Protein 4M85 (pdb70)

B-factor: mean 28.74, std 9.25, range [13.89, 98.09]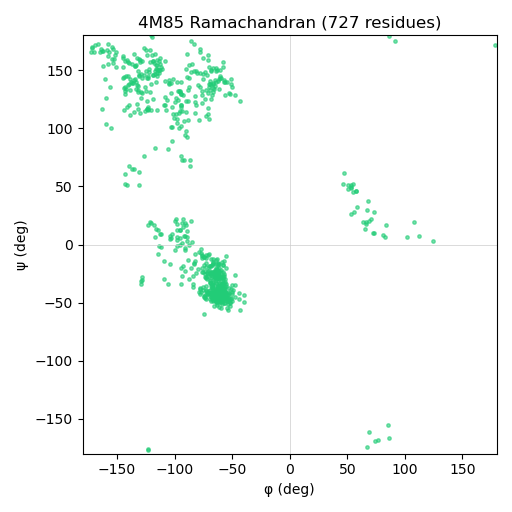

Solvent-accessible surface area: 34530 Å² total; per-residue (Å²): 85,129,54,81,56,33,95,5,116,26,117,12,61,92,43,0,0,105,0,2,17,74,46,3,53,108,27,97,8,116,12,6,96,123,11,68,123,119,30,0,42,50,0,0,32,47,0,0,14,11,0,24,0,0,0,0,22,88,24,1,24,0,28,25,19,110,112,132,8,0,0,0,1,0,6,1,23,0,110,46,0,86,110,25,6,125,3,8,94,12,5,29,20,54,133,85,2,83,126,85,37,31,5,3,81,57,82,11,6,94,90,98,5,74,3,3,30,12,39,9,17,36,74,80,39,146,86,126,37,5,28,48,93,0,0,70,40,12,25,132,76,55,109,169,53,63,12,0,6,25,4,55,76,131,66,109,75,17,43,130,45,26,91,186,47,37,2,103,64,50,38,106,46,94,5,55,175,75,73,28,40,8,0,30,64,102,39,3,0,5,29,7,54,48,105,9,55,38,50,0,0,87,0,2,21,77,38,4,75,110,19,85,6,97,5,9,117,118,24,84,110,83,46,0,7,47,0,0,30,56,0,0,42,84,14,55,0,0,3,20,51,108,29,2,15,0,16,2,8,120,88,138,11,0,0,0,2,0,10,1,21,0,121,47,0,83,142,27,7,132,11,6,112,128,9,108,13,48,118,89,0,103,118,79,36,30,8,0,78,60,75,5,6,94,94,88,5,75,4,3,34,8,37,7,13,37,87,76,32,132,73,125,30,2,13,44,67,0,0,14,1,20,20,74,13,23,105,108,57,65,10,0,4,27,4,37,68,135,70,128,79,17,32,132,35,26,90,142,39,39,2,104,72,52,43,132,41,85,3,55,172,42,68,20,56,9,0,24,70,96,106,55,38,106,6,110,51,105,10,65,93,26,0,0,91,0,3,19,61,44,3,72,122,43,108,7,95,7,11,106,115,12,79,102,108,43,0,15,56,0,0,37,54,0,0,44,82,13,57,0,0,0,15,57,112,23,2,28,0,30,21,34,152,140,84,5,0,0,0,1,0,5,2,27,1,126,52,0,90,147,30,6,129,10,8,105,128,8,111,14,62,118,86,0,104,118,80,38,27,8,2,73,61,76,11,6,99,88,93,9,70,2,3,30,11,40,8,14,31,78,65,54,114,30,122,8,11,45,7,86,0,1,1,21,12,1,42,68,59,31,84,47,82,7,0,6,26,5,43,66,111,68,118,76,18,28,110,23,34,82,33,0,14,1,107,72,48,49,117,47,100,5,60,192,72,62,24,34,7,0,28,35,100,102,55,30,111,6,109,59,109,9,68,97,38,0,0,93,2,1,13,97,43,3,50,106,19,78,7,83,6,0,69,112,24,86,115,110,39,0,23,50,0,0,31,55,0,0,37,80,12,51,0,0,1,21,58,109,26,1,30,0,22,29,21,153,134,133,10,0,0,0,1,0,17,15,28,0,119,42,0,82,133,22,7,133,13,8,100,128,5,103,14,59,119,98,1,98,113,72,36,28,7,0,76,64,73,6,8,103,86,93,2,93,3,2,29,8,27,13,16,30,28,52,35,163,64,121,35,4,24,47,97,0,0,55,20,17,25,125,82,49,112,177,39,74,12,0,3,28,4,24,33,112,66,52,79,19,3,91,53,24,35,158,30,48,4,76,17,56,43,57,43,111,2,58,182,26,41,15,4,6,0,26,72

Secondary structure (DSSP, 8-state):
---EEEE--GGGHHHHHHHHHHHHHHTT-HHHHHS-HHHHHHHHHHHHHSS--TT-GGGEEEEEETTEEEEEEEEEEGGGHHHHHHGGGGS---HHHHTT--S--S--S-TT-EEEEEEEE-GGGTTSSHHHHHHHHHHHT-TTS-EEEEEETT-HHHHHHHHHTT-EEEEEEEETTEEEEEEE-/-EEEEE--GGGHHHHHHHHHHHHHHHT-HHHHHS-HHHHHHHHHHHHHSS--TT-GGGEEEEEETTEEEEEEEEEEGGGHHHHHHGGGGS---HHHHTT--S--S--S-TTSEEEEEEEE-GGGTTS-HHHHHHHHHHHHBSSS-EEEEEETT-HHHHHHHHHTT-EEEEEEEETTEEEEEEE-/-EEEE--GGGHHHHHHHHHHHHHHHT-HHHHHS-HHHHHHHHHHHHHTS--TT-GGGEEEEE-SSSEEEEEEEEEGGGHHHHHHGGGGS---HHHHTT--S--S--S-TTSEEEEEEEE-GGGTTBTHHHHHHHHHHHH-SSS-EEEEEETT-HHHHHHHHHHT-EEEEEEEETTEEEEEEE-/-EEEE--GGGHHHHHHHHHHHHHHHT-HHHHHS-HHHHHHHHHHHHHTS--TT-GGGEEEEEETTEEEEEEEEEEGGGHHHHHHGGGGS---HHHHTT--S--S--S-TTSEEEEEEEE-GGGTTS-HHHHHHHHHHHH-TTS-EEEEEETT-HHHHHHHHHTT-EEEEEEEETTEEEEEEE-

Structure (mmCIF, N/CA/C/O backbone):
data_4M85
#
_entry.id   4M85
#
_cell.length_a   45.460
_cell.length_b   68.970
_cell.length_c   73.460
_cell.angle_alpha   67.23
_cell.angle_beta   91.69
_cell.angle_gamma   75.27
#
_symmetry.space_group_name_H-M   'P 1'
#
loop_
_entity.id
_entity.type
_entity.pdbx_description
1 polymer N-acetyltransferase
2 water water
#
loop_
_atom_site.group_PDB
_atom_site.id
_atom_site.type_symbol
_atom_site.label_atom_id
_atom_site.label_alt_id
_atom_site.label_comp_id
_atom_site.label_asym_id
_atom_site.label_entity_id
_atom_site.label_seq_id
_atom_site.pdbx_PDB_ins_code
_atom_site.Cartn_x
_atom_site.Cartn_y
_atom_site.Cartn_z
_atom_site.occupancy
_atom_site.B_iso_or_equiv
_atom_site.auth_seq_id
_atom_site.auth_comp_id
_atom_site.auth_asym_id
_atom_site.auth_atom_id
_atom_site.pdbx_PDB_model_num
ATOM 1 N N . SER A 1 1 ? 18.239 53.659 88.733 1.00 38.65 -2 SER A N 1
ATOM 2 C CA . SER A 1 1 ? 18.760 53.151 87.441 1.00 37.75 -2 SER A CA 1
ATOM 3 C C . SER A 1 1 ? 18.006 51.869 87.052 1.00 35.26 -2 SER A C 1
ATOM 4 O O . SER A 1 1 ? 17.403 51.217 87.898 1.00 38.10 -2 SER A O 1
ATOM 7 N N . ASN A 1 2 ? 18.003 51.547 85.766 1.00 31.46 -1 ASN A N 1
ATOM 8 C CA . ASN A 1 2 ? 17.348 50.350 85.278 1.00 28.59 -1 ASN A CA 1
ATOM 9 C C . ASN A 1 2 ? 18.263 49.164 85.487 1.00 27.69 -1 ASN A C 1
ATOM 10 O O . ASN A 1 2 ? 19.489 49.296 85.446 1.00 25.40 -1 ASN A O 1
ATOM 15 N N . ALA A 1 3 ? 17.658 48.006 85.705 1.00 28.07 0 ALA A N 1
ATOM 16 C CA . ALA A 1 3 ? 18.380 46.742 85.668 1.00 27.55 0 ALA A CA 1
ATOM 17 C C . ALA A 1 3 ? 18.682 46.445 84.219 1.00 28.64 0 ALA A C 1
ATOM 18 O O . ALA A 1 3 ? 17.924 46.832 83.330 1.00 27.16 0 ALA A O 1
ATOM 20 N N . MET A 1 4 ? 19.791 45.772 83.960 1.00 29.37 1 MET A N 1
ATOM 21 C CA . MET A 1 4 ? 20.103 45.437 82.587 1.00 32.00 1 MET A CA 1
ATOM 22 C C . MET A 1 4 ? 21.092 44.301 82.400 1.00 28.83 1 MET A C 1
ATOM 23 O O . MET A 1 4 ? 22.082 44.179 83.155 1.00 28.97 1 MET A O 1
ATOM 28 N N . ILE A 1 5 ? 20.827 43.505 81.363 1.00 24.06 2 ILE A N 1
ATOM 29 C CA . ILE A 1 5 ? 21.714 42.440 80.932 1.00 22.37 2 ILE A CA 1
ATOM 30 C C . ILE A 1 5 ? 22.510 42.973 79.745 1.00 21.40 2 ILE A C 1
ATOM 31 O O . ILE A 1 5 ? 21.938 43.458 78.766 1.00 21.29 2 ILE A O 1
ATOM 36 N N . ARG A 1 6 ? 23.832 42.944 79.870 1.00 19.96 3 ARG A N 1
ATOM 37 C CA . ARG A 1 6 ? 24.723 43.482 78.847 1.00 20.65 3 ARG A CA 1
ATOM 38 C C . ARG A 1 6 ? 26.075 42.796 78.876 1.00 21.26 3 ARG A C 1
ATOM 39 O O . ARG A 1 6 ? 26.416 42.087 79.842 1.00 18.55 3 ARG A O 1
ATOM 47 N N . GLN A 1 7 ? 26.865 43.043 77.832 1.00 23.47 4 GLN A N 1
ATOM 48 C CA . GLN A 1 7 ? 28.228 42.556 77.792 1.00 24.41 4 GLN A CA 1
ATOM 49 C C . GLN A 1 7 ? 29.010 43.184 78.921 1.00 23.38 4 GLN A C 1
ATOM 50 O O . GLN A 1 7 ? 28.847 44.363 79.229 1.00 23.80 4 GLN A O 1
ATOM 56 N N . ALA A 1 8 ? 29.879 42.382 79.533 1.00 22.38 5 ALA A N 1
ATOM 57 C CA . ALA A 1 8 ? 30.803 42.865 80.541 1.00 20.70 5 ALA A CA 1
ATOM 58 C C . ALA A 1 8 ? 31.708 43.921 79.914 1.00 20.89 5 ALA A C 1
ATOM 59 O O . ALA A 1 8 ? 31.942 43.909 78.707 1.00 19.82 5 ALA A O 1
ATOM 61 N N . ARG A 1 9 ? 32.163 44.867 80.722 1.00 21.14 6 ARG A N 1
ATOM 62 C CA . ARG A 1 9 ? 33.178 45.816 80.309 1.00 21.77 6 ARG A CA 1
ATOM 63 C C . ARG A 1 9 ? 34.372 45.651 81.238 1.00 21.45 6 ARG A C 1
ATOM 64 O O . ARG A 1 9 ? 34.232 45.080 82.318 1.00 19.55 6 ARG A O 1
ATOM 72 N N . PRO A 1 10 ? 35.545 46.168 80.839 1.00 21.70 7 PRO A N 1
ATOM 73 C CA . PRO A 1 10 ? 36.759 45.995 81.652 1.00 21.45 7 PRO A CA 1
ATOM 74 C C . PRO A 1 10 ? 36.573 46.363 83.118 1.00 22.53 7 PRO A C 1
ATOM 75 O O . PRO A 1 10 ? 37.077 45.671 84.005 1.00 19.94 7 PRO A O 1
ATOM 79 N N . GLU A 1 11 ? 35.844 47.451 83.354 1.00 24.40 8 GLU A N 1
ATOM 80 C CA . GLU A 1 11 ? 35.588 47.955 84.710 1.00 26.62 8 GLU A CA 1
ATOM 81 C C . GLU A 1 11 ? 34.693 47.054 85.563 1.00 24.79 8 GLU A C 1
ATOM 82 O O . GLU A 1 11 ? 34.594 47.245 86.789 1.00 23.94 8 GLU A O 1
ATOM 88 N N . ASP A 1 12 ? 34.042 46.074 84.941 1.00 22.58 9 ASP A N 1
ATOM 89 C CA . ASP A 1 12 ? 33.286 45.087 85.710 1.00 21.37 9 ASP A CA 1
ATOM 90 C C . ASP A 1 12 ? 34.191 44.057 86.383 1.00 19.23 9 ASP A C 1
ATOM 91 O O . ASP A 1 12 ? 33.742 43.303 87.232 1.00 18.30 9 ASP A O 1
ATOM 96 N N . ARG A 1 13 ? 35.461 44.034 86.022 1.00 17.50 10 ARG A N 1
ATOM 97 C CA . ARG A 1 13 ? 36.325 42.912 86.399 1.00 17.39 10 ARG A CA 1
ATOM 98 C C . ARG A 1 13 ? 36.513 42.679 87.898 1.00 16.85 10 ARG A C 1
ATOM 99 O O . ARG A 1 13 ? 36.789 41.572 88.340 1.00 15.54 10 ARG A O 1
ATOM 107 N N . PHE A 1 14 ? 36.374 43.726 88.692 1.00 17.89 11 PHE A N 1
ATOM 108 C CA . PHE A 1 14 ? 36.593 43.581 90.124 1.00 19.34 11 PHE A CA 1
ATOM 109 C C . PHE A 1 14 ? 35.451 42.778 90.787 1.00 19.31 11 PHE A C 1
ATOM 110 O O . PHE A 1 14 ? 35.708 41.888 91.625 1.00 18.87 11 PHE A O 1
ATOM 118 N N . ASP A 1 15 ? 34.218 43.047 90.373 1.00 20.14 12 ASP A N 1
ATOM 119 C CA . ASP A 1 15 ? 33.050 42.289 90.857 1.00 21.16 12 ASP A CA 1
ATOM 120 C C . ASP A 1 15 ? 33.018 40.878 90.278 1.00 19.75 12 ASP A C 1
ATOM 121 O O . ASP A 1 15 ? 32.751 39.902 90.984 1.00 20.44 12 ASP A O 1
ATOM 126 N N . ILE A 1 16 ? 33.319 40.766 88.988 1.00 18.45 13 ILE A N 1
ATOM 127 C CA . ILE A 1 16 ? 33.453 39.465 88.342 1.00 18.03 13 ILE A CA 1
ATOM 128 C C . ILE A 1 16 ? 34.490 38.595 89.110 1.00 18.52 13 ILE A C 1
ATOM 129 O O . ILE A 1 16 ? 34.229 37.425 89.406 1.00 18.57 13 ILE A O 1
ATOM 134 N N . ALA A 1 17 ? 35.628 39.176 89.478 1.00 17.65 14 ALA A N 1
ATOM 135 C CA . ALA A 1 17 ? 36.655 38.435 90.209 1.00 17.00 14 ALA A CA 1
ATOM 136 C C . ALA A 1 17 ? 36.133 37.863 91.534 1.00 16.98 14 ALA A C 1
ATOM 137 O O . ALA A 1 17 ? 36.425 36.742 91.898 1.00 16.53 14 ALA A O 1
ATOM 139 N N . LYS A 1 18 ? 35.316 38.619 92.247 1.00 19.31 15 LYS A N 1
ATOM 140 C CA . LYS A 1 18 ? 34.779 38.123 93.515 1.00 20.02 15 LYS A CA 1
ATOM 141 C C . LYS A 1 18 ? 33.876 36.927 93.266 1.00 19.43 15 LYS A C 1
ATOM 142 O O . LYS A 1 18 ? 33.964 35.916 93.973 1.00 19.21 15 LYS A O 1
ATOM 148 N N . LEU A 1 19 ? 33.051 37.023 92.225 1.00 18.64 16 LEU A N 1
ATOM 149 C CA . LEU A 1 19 ? 32.150 35.929 91.851 1.00 18.49 16 LEU A CA 1
ATOM 150 C C . LEU A 1 19 ? 32.921 34.656 91.490 1.00 19.23 16 LEU A C 1
ATOM 151 O O . LEU A 1 19 ? 32.601 33.578 91.994 1.00 17.89 16 LEU A O 1
ATOM 156 N N . VAL A 1 20 ? 33.929 34.791 90.615 1.00 18.91 17 VAL A N 1
ATOM 157 C CA . VAL A 1 20 ? 34.754 33.656 90.182 1.00 18.57 17 VAL A CA 1
ATOM 158 C C . VAL A 1 20 ? 35.512 33.113 91.391 1.00 18.54 17 VAL A C 1
ATOM 159 O O . VAL A 1 20 ? 35.570 31.926 91.600 1.00 17.08 17 VAL A O 1
ATOM 163 N N . TYR A 1 21 ? 36.082 33.997 92.191 1.00 21.23 18 TYR A N 1
ATOM 164 C CA . TYR A 1 21 ? 36.780 33.572 93.395 1.00 23.04 18 TYR A CA 1
ATOM 165 C C . TYR A 1 21 ? 35.892 32.666 94.263 1.00 25.07 18 TYR A C 1
ATOM 166 O O . TYR A 1 21 ? 36.338 31.623 94.762 1.00 25.27 18 TYR A O 1
ATOM 175 N N . MET A 1 22 ? 34.642 33.074 94.467 1.00 28.18 19 MET A N 1
ATOM 176 C CA . MET A 1 22 ? 33.711 32.284 95.298 1.00 30.14 19 MET A CA 1
ATOM 177 C C . MET A 1 22 ? 33.491 30.902 94.709 1.00 28.18 19 MET A C 1
ATOM 178 O O . MET A 1 22 ? 33.473 29.900 95.427 1.00 28.44 19 MET A O 1
ATOM 183 N N . VAL A 1 23 ? 33.339 30.834 93.395 1.00 27.25 20 VAL A N 1
ATOM 184 C CA . VAL A 1 23 ? 33.150 29.554 92.749 1.00 26.30 20 VAL A CA 1
ATOM 185 C C . VAL A 1 23 ? 34.395 28.681 92.940 1.00 26.71 20 VAL A C 1
ATOM 186 O O . VAL A 1 23 ? 34.278 27.495 93.269 1.00 26.57 20 VAL A O 1
ATOM 190 N N . TRP A 1 24 ? 35.575 29.251 92.721 1.00 24.44 21 TRP A N 1
ATOM 191 C CA . TRP A 1 24 ? 36.819 28.476 92.832 1.00 25.69 21 TRP A CA 1
ATOM 192 C C . TRP A 1 24 ? 37.066 28.015 94.270 1.00 28.46 21 TRP A C 1
ATOM 193 O O . TRP A 1 24 ? 37.681 26.976 94.490 1.00 27.15 21 TRP A O 1
ATOM 204 N N . ASP A 1 25 ? 36.591 28.800 95.238 1.00 33.30 22 ASP A N 1
ATOM 205 C CA . ASP A 1 25 ? 36.712 28.465 96.667 1.00 37.85 22 ASP A CA 1
ATOM 206 C C . ASP A 1 25 ? 35.801 27.286 97.025 1.00 40.36 22 ASP A C 1
ATOM 207 O O . ASP A 1 25 ? 36.230 26.373 97.747 1.00 40.22 22 ASP A O 1
ATOM 212 N N . ASP A 1 26 ? 34.564 27.302 96.516 1.00 40.81 23 ASP A N 1
ATOM 213 C CA . ASP A 1 26 ? 33.670 26.151 96.622 1.00 42.49 23 ASP A CA 1
ATOM 214 C C . ASP A 1 26 ? 34.361 24.911 96.083 1.00 46.69 23 ASP A C 1
ATOM 215 O O . ASP A 1 26 ? 34.503 23.919 96.796 1.00 49.30 23 ASP A O 1
ATOM 220 N N . MET A 1 27 ? 34.811 24.990 94.826 1.00 48.37 24 MET A N 1
ATOM 221 C CA . MET A 1 27 ? 35.591 23.922 94.180 1.00 45.80 24 MET A CA 1
ATOM 222 C C . MET A 1 27 ? 36.871 23.481 94.914 1.00 48.16 24 MET A C 1
ATOM 223 O O . MET A 1 27 ? 37.485 22.494 94.528 1.00 48.54 24 MET A O 1
ATOM 228 N N . GLU A 1 28 ? 37.294 24.204 95.941 1.00 48.86 25 GLU A N 1
ATOM 229 C CA . GLU A 1 28 ? 38.514 23.862 96.662 1.00 55.25 25 GLU A CA 1
ATOM 230 C C . GLU A 1 28 ? 39.712 23.708 95.722 1.00 54.52 25 GLU A C 1
ATOM 231 O O . GLU A 1 28 ? 40.441 22.710 95.791 1.00 56.46 25 GLU A O 1
ATOM 237 N N . LEU A 1 29 ? 39.919 24.681 94.837 1.00 49.29 26 LEU A N 1
ATOM 238 C CA . LEU A 1 29 ? 41.121 24.679 94.015 1.00 45.02 26 LEU A CA 1
ATOM 239 C C . LEU A 1 29 ? 42.323 24.907 94.905 1.00 46.47 26 LEU A C 1
ATOM 240 O O . LEU A 1 29 ? 42.328 25.831 95.703 1.00 47.35 26 LEU A O 1
ATOM 245 N N . GLU A 1 30 ? 43.342 24.067 94.742 1.00 47.87 27 GLU A N 1
ATOM 246 C CA . GLU A 1 30 ? 44.522 24.079 95.606 1.00 49.67 27 GLU A CA 1
ATOM 247 C C . GLU A 1 30 ? 45.080 25.494 95.725 1.00 44.90 27 GLU A C 1
ATOM 248 O O . GLU A 1 30 ? 45.318 25.958 96.827 1.00 44.09 27 GLU A O 1
ATOM 254 N N . LEU A 1 31 ? 45.249 26.179 94.594 1.00 42.76 28 LEU A N 1
ATOM 255 C CA . LEU A 1 31 ? 45.795 27.544 94.584 1.00 42.31 28 LEU A CA 1
ATOM 256 C C . LEU A 1 31 ? 44.961 28.531 95.414 1.00 40.99 28 LEU A C 1
ATOM 257 O O . LEU A 1 31 ? 45.497 29.463 95.983 1.00 40.77 28 LEU A O 1
ATOM 262 N N . VAL A 1 32 ? 43.649 28.325 95.461 1.00 40.15 29 VAL A N 1
ATOM 263 C CA . VAL A 1 32 ? 42.769 29.144 96.279 1.00 39.61 29 VAL A CA 1
ATOM 264 C C . VAL A 1 32 ? 42.970 28.742 97.740 1.00 42.49 29 VAL A C 1
ATOM 265 O O . VAL A 1 32 ? 43.099 29.592 98.596 1.00 38.86 29 VAL A O 1
ATOM 269 N N . LYS A 1 33 ? 43.029 27.444 98.012 1.00 45.74 30 LYS A N 1
ATOM 270 C CA . LYS A 1 33 ? 43.248 26.971 99.381 1.00 50.21 30 LYS A CA 1
ATOM 271 C C . LYS A 1 33 ? 44.546 27.457 100.005 1.00 48.86 30 LYS A C 1
ATOM 272 O O . LYS A 1 33 ? 44.558 27.764 101.189 1.00 53.99 30 LYS A O 1
ATOM 278 N N . HIS A 1 34 ? 45.614 27.565 99.216 1.00 47.96 31 HIS A N 1
ATOM 279 C CA . HIS A 1 34 ? 46.943 27.840 99.760 1.00 48.50 31 HIS A CA 1
ATOM 280 C C . HIS A 1 34 ? 47.526 29.197 99.428 1.00 45.79 31 HIS A C 1
ATOM 281 O O . HIS A 1 34 ? 48.611 29.511 99.897 1.00 47.63 31 HIS A O 1
ATOM 288 N N . LEU A 1 35 ? 46.826 30.012 98.643 1.00 42.46 32 LEU A N 1
ATOM 289 C CA . LEU A 1 35 ? 47.348 31.341 98.308 1.00 40.00 32 LEU A CA 1
ATOM 290 C C . LEU A 1 35 ? 46.478 32.452 98.868 1.00 34.53 32 LEU A C 1
ATOM 291 O O . LEU A 1 35 ? 45.284 32.250 99.098 1.00 32.65 32 LEU A O 1
ATOM 296 N N . PRO A 1 36 ? 47.078 33.630 99.106 1.00 31.77 33 PRO A N 1
ATOM 297 C CA . PRO A 1 36 ? 46.311 34.726 99.701 1.00 30.26 33 PRO A CA 1
ATOM 298 C C . PRO A 1 36 ? 45.236 35.195 98.732 1.00 31.84 33 PRO A C 1
ATOM 299 O O . PRO A 1 36 ? 45.508 35.302 97.538 1.00 31.98 33 PRO A O 1
ATOM 303 N N . LYS A 1 37 ? 44.044 35.453 99.255 1.00 32.54 34 LYS A N 1
ATOM 304 C CA . LYS A 1 37 ? 42.886 35.919 98.486 1.00 34.67 34 LYS A CA 1
ATOM 305 C C . LYS A 1 37 ? 43.194 37.167 97.703 1.00 33.42 34 LYS A C 1
ATOM 306 O O . LYS A 1 37 ? 42.668 37.364 96.613 1.00 30.64 34 LYS A O 1
ATOM 312 N N . ASP A 1 38 ? 44.020 38.023 98.290 1.00 33.99 35 ASP A N 1
ATOM 313 C CA . ASP A 1 38 ? 44.389 39.282 97.682 1.00 34.22 35 ASP A CA 1
ATOM 314 C C . ASP A 1 38 ? 45.048 39.027 96.351 1.00 34.65 35 ASP A C 1
ATOM 315 O O . ASP A 1 38 ? 44.764 39.708 95.360 1.00 31.26 35 ASP A O 1
ATOM 320 N N . MET A 1 39 ? 45.917 38.021 96.350 1.00 32.00 36 MET A N 1
ATOM 321 C CA . MET A 1 39 ? 46.758 37.736 95.217 1.00 32.82 36 MET A CA 1
ATOM 322 C C . MET A 1 39 ? 45.956 37.033 94.138 1.00 29.48 36 MET A C 1
ATOM 323 O O . MET A 1 39 ? 46.113 37.337 92.969 1.00 26.36 36 MET A O 1
ATOM 328 N N . VAL A 1 40 ? 45.093 36.108 94.553 1.00 27.31 37 VAL A N 1
ATOM 329 C CA . VAL A 1 40 ? 44.235 35.369 93.633 1.00 25.10 37 VAL A CA 1
ATOM 330 C C . VAL A 1 40 ? 43.222 36.308 92.960 1.00 24.00 37 VAL A C 1
ATOM 331 O O . VAL A 1 40 ? 42.983 36.206 91.776 1.00 22.35 37 VAL A O 1
ATOM 335 N N . LEU A 1 41 ? 42.652 37.238 93.712 1.00 24.18 38 LEU A N 1
ATOM 336 C CA . LEU A 1 41 ? 41.712 38.212 93.148 1.00 24.74 38 LEU A CA 1
ATOM 337 C C . LEU A 1 41 ? 42.375 39.101 92.106 1.00 24.10 38 LEU A C 1
ATOM 338 O O . LEU A 1 41 ? 41.866 39.256 90.990 1.00 23.98 38 LEU A O 1
ATOM 343 N N . ASP A 1 42 ? 43.498 39.712 92.478 1.00 22.46 39 ASP A N 1
ATOM 344 C CA . ASP A 1 42 ? 44.297 40.457 91.520 1.00 21.68 39 ASP A CA 1
ATOM 345 C C . ASP A 1 42 ? 44.532 39.645 90.235 1.00 18.66 39 ASP A C 1
ATOM 346 O O . ASP A 1 42 ? 44.412 40.161 89.129 1.00 17.80 39 ASP A O 1
ATOM 351 N N . ALA A 1 43 ? 44.878 38.379 90.389 1.00 17.87 40 ALA A N 1
ATOM 352 C CA . ALA A 1 43 ? 45.124 37.536 89.221 1.00 16.72 40 ALA A CA 1
ATOM 353 C C . ALA A 1 43 ? 43.879 37.347 88.338 1.00 16.54 40 ALA A C 1
ATOM 354 O O . ALA A 1 43 ? 43.983 37.420 87.103 1.00 15.49 40 ALA A O 1
ATOM 356 N N . ILE A 1 44 ? 42.728 37.060 88.960 1.00 15.61 41 ILE A N 1
ATOM 357 C CA . ILE A 1 44 ? 41.490 36.840 88.205 1.00 15.96 41 ILE A CA 1
ATOM 358 C C . ILE A 1 44 ? 41.084 38.131 87.520 1.00 15.99 41 ILE A C 1
ATOM 359 O O . ILE A 1 44 ? 40.671 38.111 86.376 1.00 15.74 41 ILE A O 1
ATOM 364 N N . GLU A 1 45 ? 41.216 39.256 88.217 1.00 17.56 42 GLU A N 1
ATOM 365 C CA . GLU A 1 45 ? 40.927 40.552 87.659 1.00 18.62 42 GLU A CA 1
ATOM 366 C C . GLU A 1 45 ? 41.737 40.771 86.377 1.00 17.84 42 GLU A C 1
ATOM 367 O O . GLU A 1 45 ? 41.214 41.235 85.370 1.00 15.89 42 GLU A O 1
ATOM 373 N N . LYS A 1 46 ? 43.020 40.443 86.429 1.00 16.44 43 LYS A N 1
ATOM 374 C CA . LYS A 1 46 ? 43.866 40.617 85.251 1.00 17.11 43 LYS A CA 1
ATOM 375 C C . LYS A 1 46 ? 43.451 39.655 84.149 1.00 17.05 43 LYS A C 1
ATOM 376 O O . LYS A 1 46 ? 43.534 40.007 82.969 1.00 17.87 43 LYS A O 1
ATOM 382 N N . SER A 1 47 ? 43.018 38.444 84.545 1.00 16.53 44 SER A N 1
ATOM 383 C CA . SER A 1 47 ? 42.554 37.415 83.610 1.00 16.72 44 SER A CA 1
ATOM 384 C C . SER A 1 47 ? 41.379 37.898 82.747 1.00 16.48 44 SER A C 1
ATOM 385 O O . SER A 1 47 ? 41.149 37.346 81.669 1.00 15.12 44 SER A O 1
ATOM 388 N N . CYS A 1 48 ? 40.652 38.901 83.244 1.00 16.83 45 CYS A N 1
ATOM 389 C CA . CYS A 1 48 ? 39.451 39.426 82.582 1.00 17.82 45 CYS A CA 1
ATOM 390 C C . CYS A 1 48 ? 39.769 40.413 81.472 1.00 16.76 45 CYS A C 1
ATOM 391 O O . CYS A 1 48 ? 38.942 40.566 80.591 1.00 17.38 45 CYS A O 1
ATOM 394 N N . VAL A 1 49 ? 40.934 41.081 81.516 1.00 15.75 46 VAL A N 1
ATOM 395 C CA . VAL A 1 49 ? 41.268 42.158 80.569 1.00 15.92 46 VAL A CA 1
ATOM 396 C C . VAL A 1 49 ? 42.616 42.013 79.856 1.00 17.25 46 VAL A C 1
ATOM 397 O O . VAL A 1 49 ? 42.720 42.403 78.716 1.00 16.90 46 VAL A O 1
ATOM 401 N N . ASP A 1 50 ? 43.623 41.390 80.480 1.00 17.76 47 ASP A N 1
ATOM 402 C CA . ASP A 1 50 ? 44.995 41.471 79.973 1.00 18.47 47 ASP A CA 1
ATOM 403 C C . ASP A 1 50 ? 45.361 40.401 78.944 1.00 18.95 47 ASP A C 1
ATOM 404 O O . ASP A 1 50 ? 46.382 40.514 78.253 1.00 18.86 47 ASP A O 1
ATOM 409 N N . ALA A 1 51 ? 44.522 39.377 78.832 1.00 17.70 48 ALA A N 1
ATOM 410 C CA . ALA A 1 51 ? 44.715 38.303 77.879 1.00 17.01 48 ALA A CA 1
ATOM 411 C C . ALA A 1 51 ? 43.374 37.592 77.778 1.00 17.59 48 ALA A C 1
ATOM 412 O O . ALA A 1 51 ? 42.520 37.778 78.637 1.00 17.75 48 ALA A O 1
ATOM 414 N N . THR A 1 52 ? 43.204 36.747 76.779 1.00 17.66 49 THR A N 1
ATOM 415 C CA . THR A 1 52 ? 41.932 36.064 76.581 1.00 18.19 49 THR A CA 1
ATOM 416 C C . THR A 1 52 ? 41.896 34.725 77.288 1.00 17.03 49 THR A C 1
ATOM 417 O O . THR A 1 52 ? 41.968 33.655 76.659 1.00 18.20 49 THR A O 1
ATOM 421 N N . TYR A 1 53 ? 41.788 34.827 78.613 1.00 16.25 50 TYR A N 1
ATOM 422 C CA . TYR A 1 53 ? 41.637 33.712 79.507 1.00 16.93 50 TYR A CA 1
ATOM 423 C C . TYR A 1 53 ? 40.159 33.280 79.424 1.00 16.33 50 TYR A C 1
ATOM 424 O O . TYR A 1 53 ? 39.345 33.960 78.797 1.00 14.93 50 TYR A O 1
ATOM 433 N N . ARG A 1 54 ? 39.842 32.121 79.978 1.00 17.65 51 ARG A N 1
ATOM 434 C CA . ARG A 1 54 ? 38.441 31.671 80.142 1.00 17.73 51 ARG A CA 1
ATOM 435 C C . ARG A 1 54 ? 37.502 32.811 80.560 1.00 18.89 51 ARG A C 1
ATOM 436 O O . ARG A 1 54 ? 36.418 33.031 79.959 1.00 18.06 51 ARG A O 1
ATOM 444 N N . THR A 1 55 ? 37.930 33.544 81.589 1.00 19.87 52 THR A N 1
ATOM 445 C CA . THR A 1 55 ? 37.139 34.648 82.147 1.00 21.12 52 THR A CA 1
ATOM 446 C C . THR A 1 55 ? 37.324 36.006 81.448 1.00 20.76 52 THR A C 1
ATOM 447 O O . THR A 1 55 ? 37.003 37.035 82.033 1.00 19.13 52 THR A O 1
ATOM 451 N N . PHE A 1 56 ? 37.811 36.032 80.204 1.00 19.91 53 PHE A N 1
ATOM 452 C CA . PHE A 1 56 ? 37.857 37.304 79.472 1.00 21.96 53 PHE A CA 1
ATOM 453 C C . PHE A 1 56 ? 36.500 37.983 79.519 1.00 19.62 53 PHE A C 1
ATOM 454 O O . PHE A 1 56 ? 35.482 37.313 79.437 1.00 18.42 53 PHE A O 1
ATOM 462 N N . TYR A 1 57 ? 36.493 39.307 79.631 1.00 19.98 54 TYR A N 1
ATOM 463 C CA . TYR A 1 57 ? 35.235 40.072 79.681 1.00 20.58 54 TYR A CA 1
ATOM 464 C C . TYR A 1 57 ? 34.417 39.897 78.414 1.00 21.83 54 TYR A C 1
ATOM 465 O O . TYR A 1 57 ? 33.192 40.071 78.437 1.00 20.58 54 TYR A O 1
ATOM 474 N N . GLN A 1 58 ? 35.084 39.523 77.314 1.00 22.05 55 GLN A N 1
ATOM 475 C CA . GLN A 1 58 ? 34.411 39.254 76.057 1.00 24.15 55 GLN A CA 1
ATOM 476 C C . GLN A 1 58 ? 33.648 37.938 76.110 1.00 22.69 55 GLN A C 1
ATOM 477 O O . GLN A 1 58 ? 32.942 37.637 75.182 1.00 19.89 55 GLN A O 1
ATOM 483 N N . HIS A 1 59 ? 33.822 37.140 77.165 1.00 19.97 56 HIS A N 1
ATOM 484 C CA . HIS A 1 59 ? 33.102 35.893 77.288 1.00 17.45 56 HIS A CA 1
ATOM 485 C C . HIS A 1 59 ? 31.971 36.023 78.297 1.00 17.52 56 HIS A C 1
ATOM 486 O O . HIS A 1 59 ? 31.357 35.017 78.643 1.00 16.00 56 HIS A O 1
ATOM 493 N N . ILE A 1 60 ? 31.715 37.244 78.787 1.00 17.76 57 ILE A N 1
ATOM 494 C CA . ILE A 1 60 ? 30.865 37.428 79.959 1.00 16.92 57 ILE A CA 1
ATOM 495 C C . ILE A 1 60 ? 29.712 38.386 79.689 1.00 16.80 57 ILE A C 1
ATOM 496 O O . ILE A 1 60 ? 29.917 39.471 79.135 1.00 15.82 57 ILE A O 1
ATOM 501 N N . LEU A 1 61 ? 28.499 37.954 80.083 1.00 17.48 58 LEU A N 1
ATOM 502 C CA . LEU A 1 61 ? 27.346 38.845 80.250 1.00 17.79 58 LEU A CA 1
ATOM 503 C C . LEU A 1 61 ? 27.105 39.080 81.741 1.00 18.14 58 LEU A C 1
ATOM 504 O O . LEU A 1 61 ? 27.213 38.162 82.552 1.00 18.87 58 LEU A O 1
ATOM 509 N N . VAL A 1 62 ? 26.782 40.317 82.098 1.00 17.73 59 VAL A N 1
ATOM 510 C CA . VAL A 1 62 ? 26.509 40.658 83.477 1.00 17.89 59 VAL A CA 1
ATOM 511 C C . VAL A 1 62 ? 25.066 41.111 83.598 1.00 18.31 59 VAL A C 1
ATOM 512 O O . VAL A 1 62 ? 24.488 41.640 82.625 1.00 18.36 59 VAL A O 1
ATOM 516 N N . TYR A 1 63 ? 24.517 40.879 84.792 1.00 18.21 60 TYR A N 1
ATOM 517 C CA . TYR A 1 63 ? 23.253 41.476 85.232 1.00 19.99 60 TYR A CA 1
ATOM 518 C C . TYR A 1 63 ? 23.567 42.654 86.165 1.00 20.02 60 TYR A C 1
ATOM 519 O O . TYR A 1 63 ? 24.037 42.476 87.286 1.00 18.68 60 TYR A O 1
ATOM 528 N N . GLU A 1 64 ? 23.319 43.851 85.664 1.00 21.43 61 GLU A N 1
ATOM 529 C CA . GLU A 1 64 ? 23.577 45.077 86.384 1.00 23.47 61 GLU A CA 1
ATOM 530 C C . GLU A 1 64 ? 22.293 45.537 87.101 1.00 25.13 61 GLU A C 1
ATOM 531 O O . GLU A 1 64 ? 21.280 45.757 86.453 1.00 25.8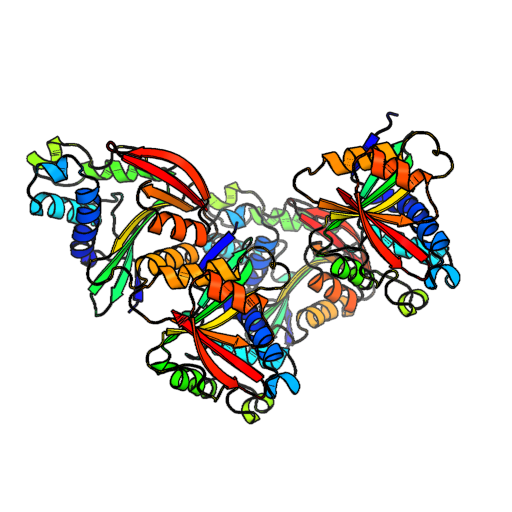3 61 GLU A O 1
ATOM 537 N N . VAL A 1 65 ? 22.361 45.645 88.426 1.00 25.53 62 VAL A N 1
ATOM 538 C CA . VAL A 1 65 ? 21.296 46.166 89.280 1.00 29.81 62 VAL A CA 1
ATOM 539 C C . VAL A 1 65 ? 21.789 47.416 90.035 1.00 30.57 62 VAL A C 1
ATOM 540 O O . VAL A 1 65 ? 22.810 4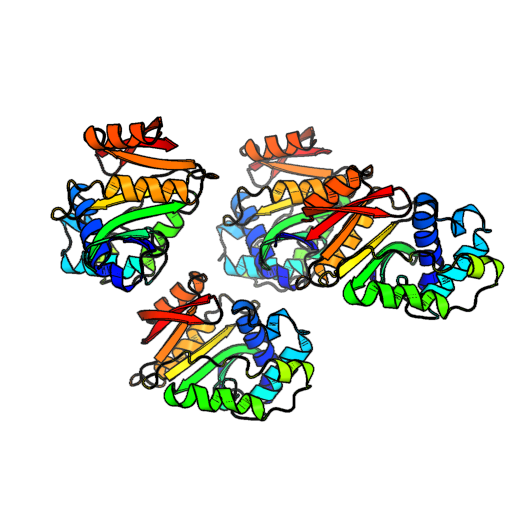7.375 90.771 1.00 27.19 62 VAL A O 1
ATOM 544 N N . GLU A 1 66 ? 21.052 48.515 89.896 1.00 32.11 63 GLU A N 1
ATOM 545 C CA . GLU A 1 66 ? 21.378 49.744 90.629 1.00 35.41 63 GLU A CA 1
ATOM 546 C C . GLU A 1 66 ? 22.856 50.113 90.445 1.00 36.02 63 GLU A C 1
ATOM 547 O O . GLU A 1 66 ? 23.570 50.367 91.422 1.00 36.35 63 GLU A O 1
ATOM 553 N N . ASN A 1 67 ? 23.302 50.085 89.187 1.00 34.59 64 ASN A N 1
ATOM 554 C CA . ASN A 1 67 ? 24.674 50.411 88.799 1.00 36.56 64 ASN A CA 1
ATOM 555 C C . ASN A 1 67 ? 25.758 49.454 89.319 1.00 33.32 64 ASN A C 1
ATOM 556 O O . ASN A 1 67 ? 26.930 49.766 89.237 1.00 31.18 64 ASN A O 1
ATOM 561 N N . LYS A 1 68 ? 25.356 48.296 89.834 1.00 33.72 65 LYS A N 1
ATOM 562 C CA . LYS A 1 68 ? 26.280 47.302 90.387 1.00 33.22 65 LYS A CA 1
ATOM 563 C C . LYS A 1 68 ? 26.104 45.954 89.685 1.00 30.42 65 LYS A C 1
ATOM 564 O O . LYS A 1 68 ? 24.966 45.585 89.361 1.00 29.39 65 LYS A O 1
ATOM 570 N N . VAL A 1 69 ? 27.206 45.219 89.477 1.00 25.58 66 VAL A N 1
ATOM 571 C CA . VAL A 1 69 ? 27.154 43.846 88.937 1.00 23.79 66 VAL A CA 1
ATOM 572 C C . VAL A 1 69 ? 26.572 42.907 89.980 1.00 23.65 66 VAL A C 1
ATOM 573 O O . VAL A 1 69 ? 27.186 42.680 91.031 1.00 24.84 66 VAL A O 1
ATOM 577 N N . ALA A 1 70 ? 25.375 42.394 89.704 1.00 22.48 67 ALA A N 1
ATOM 578 C CA . ALA A 1 70 ? 24.648 41.479 90.607 1.00 21.77 67 ALA A CA 1
ATOM 579 C C . ALA A 1 70 ? 25.031 40.029 90.357 1.00 19.69 67 ALA A C 1
ATOM 580 O O . ALA A 1 70 ? 24.972 39.177 91.245 1.00 21.27 67 ALA A O 1
ATOM 582 N N . GLY A 1 71 ? 25.390 39.745 89.117 1.00 18.82 68 GLY A N 1
ATOM 583 C CA . GLY A 1 71 ? 25.702 38.390 88.706 1.00 17.92 68 GLY A CA 1
ATOM 584 C C . GLY A 1 71 ? 26.325 38.367 87.336 1.00 16.82 68 GLY A C 1
ATOM 585 O O . GLY A 1 71 ? 26.322 39.375 86.630 1.00 17.18 68 GLY A O 1
ATOM 586 N N . CYS A 1 72 ? 26.809 37.195 86.941 1.00 16.55 69 CYS A N 1
ATOM 587 C CA . CYS A 1 72 ? 27.394 37.032 85.613 1.00 16.07 69 CYS A CA 1
ATOM 588 C C . CYS A 1 72 ? 27.327 35.621 85.104 1.00 15.07 69 CYS A C 1
ATOM 589 O O . CYS A 1 72 ? 27.129 34.684 85.875 1.00 14.60 69 CYS A O 1
ATOM 592 N N . ILE A 1 73 ? 27.452 35.503 83.777 1.00 14.64 70 ILE A N 1
ATOM 593 C CA . ILE A 1 73 ? 27.473 34.226 83.091 1.00 14.95 70 ILE A CA 1
ATOM 594 C C . ILE A 1 73 ? 28.661 34.191 82.114 1.00 15.15 70 ILE A C 1
ATOM 595 O O . ILE A 1 73 ? 28.880 35.145 81.395 1.00 14.84 70 ILE A O 1
ATOM 600 N N . ILE A 1 74 ? 29.427 33.093 82.123 1.00 15.15 71 ILE A N 1
ATOM 601 C CA . ILE A 1 74 ? 30.730 33.033 81.401 1.00 15.25 71 ILE A CA 1
ATOM 602 C C . ILE A 1 74 ? 30.673 31.848 80.453 1.00 14.72 71 ILE A C 1
ATOM 603 O O . ILE A 1 74 ? 30.416 30.749 80.882 1.00 13.89 71 ILE A O 1
ATOM 608 N N . SER A 1 75 ? 30.903 32.108 79.162 1.00 16.10 72 SER A N 1
ATOM 609 C CA . SER A 1 75 ? 30.801 31.098 78.123 1.00 15.92 72 SER A CA 1
ATOM 610 C C . SER A 1 75 ? 31.743 31.398 76.952 1.00 15.88 72 SER A C 1
ATOM 611 O O . SER A 1 75 ? 32.059 32.540 76.706 1.00 16.10 72 SER A O 1
ATOM 614 N N . TYR A 1 76 ? 32.155 30.347 76.251 1.00 17.33 73 TYR A N 1
ATOM 615 C CA . TYR A 1 76 ? 33.134 30.422 75.140 1.00 18.12 73 TYR A CA 1
ATOM 616 C C . TYR A 1 76 ? 33.169 29.062 74.422 1.00 19.18 73 TYR A C 1
ATOM 617 O O . TYR A 1 76 ? 32.682 28.053 74.971 1.00 18.89 73 TYR A O 1
ATOM 626 N N . SER A 1 77 ? 33.755 29.001 73.218 1.00 19.30 74 SER A N 1
ATOM 627 C CA . SER A 1 77 ? 33.737 27.740 72.462 1.00 20.57 74 SER A CA 1
ATOM 628 C C . SER A 1 77 ? 34.522 26.664 73.156 1.00 19.81 74 SER A C 1
ATOM 629 O O . SER A 1 77 ? 35.628 26.906 73.646 1.00 19.08 74 SER A O 1
ATOM 632 N N . GLY A 1 78 ? 33.957 25.464 73.182 1.00 19.14 75 GLY A N 1
ATOM 633 C CA . GLY A 1 78 ? 34.662 24.303 73.708 1.00 20.95 75 GLY A CA 1
ATOM 634 C C . GLY A 1 78 ? 35.933 23.971 72.928 1.00 23.00 75 GLY A C 1
ATOM 635 O O . GLY A 1 78 ? 36.914 23.484 73.489 1.00 21.91 75 GLY A O 1
ATOM 636 N N . GLU A 1 79 ? 35.951 24.278 71.636 1.00 26.64 76 GLU A N 1
ATOM 637 C CA . GLU A 1 79 ? 37.114 23.909 70.844 1.00 30.49 76 GLU A CA 1
ATOM 638 C C . GLU A 1 79 ? 38.337 24.750 71.192 1.00 28.87 76 GLU A C 1
ATOM 639 O O . GLU A 1 79 ? 39.446 24.274 71.087 1.00 29.83 76 GLU A O 1
ATOM 645 N N . ASN A 1 80 ? 38.139 25.971 71.665 1.00 27.87 77 ASN A N 1
ATOM 646 C CA . ASN A 1 80 ? 39.255 26.799 72.097 1.00 26.91 77 ASN A CA 1
ATOM 647 C C . ASN A 1 80 ? 39.508 26.801 73.618 1.00 25.88 77 ASN A C 1
ATOM 648 O O . ASN A 1 80 ? 40.291 27.617 74.112 1.00 25.11 77 ASN A O 1
ATOM 653 N N . GLU A 1 81 ? 38.887 25.878 74.351 1.00 24.97 78 GLU A N 1
ATOM 654 C CA . GLU A 1 81 ? 38.920 25.894 75.827 1.00 24.32 78 GLU A CA 1
ATOM 655 C C . GLU A 1 81 ? 40.338 25.917 76.398 1.00 24.49 78 GLU A C 1
ATOM 656 O O . GLU A 1 81 ? 40.662 26.760 77.232 1.00 22.39 78 GLU A O 1
ATOM 662 N N . LEU A 1 82 ? 41.153 24.950 75.985 1.00 25.78 79 LEU A N 1
ATOM 663 C CA . LEU A 1 82 ? 42.518 24.830 76.494 1.00 26.14 79 LEU A CA 1
ATOM 664 C C . LEU A 1 82 ? 43.405 25.998 76.014 1.00 24.93 79 LEU A C 1
ATOM 665 O O . LEU A 1 82 ? 44.341 26.365 76.699 1.00 25.78 79 LEU A O 1
ATOM 670 N N . LYS A 1 83 ? 43.085 26.612 74.873 1.00 24.79 80 LYS A N 1
ATOM 671 C CA . LYS A 1 83 ? 43.808 27.805 74.437 1.00 24.70 80 LYS A CA 1
ATOM 672 C C . LYS A 1 83 ? 43.505 29.003 75.334 1.00 23.18 80 LYS A C 1
ATOM 673 O O . LYS A 1 83 ? 44.405 29.787 75.690 1.00 22.43 80 LYS A O 1
ATOM 679 N N . TYR A 1 84 ? 42.236 29.153 75.709 1.00 21.55 81 TYR A N 1
ATOM 680 C CA . TYR A 1 84 ? 41.867 30.172 76.702 1.00 19.85 81 TYR A CA 1
ATOM 681 C C . TYR A 1 84 ? 42.596 29.964 78.045 1.00 19.95 81 TYR A C 1
ATOM 682 O O . TYR A 1 84 ? 43.138 30.918 78.636 1.00 18.49 81 TYR A O 1
ATOM 691 N N . GLU A 1 85 ? 42.596 28.725 78.518 1.00 19.90 82 GLU A N 1
ATOM 692 C CA . GLU A 1 85 ? 43.244 28.361 79.787 1.00 20.99 82 GLU A CA 1
ATOM 693 C C . GLU A 1 85 ? 44.740 28.690 79.804 1.00 21.35 82 GLU A C 1
ATOM 694 O O . GLU A 1 85 ? 45.266 29.174 80.782 1.00 19.55 82 GLU A O 1
ATOM 700 N N . LYS A 1 86 ? 45.424 28.388 78.703 1.00 23.81 83 LYS A N 1
ATOM 701 C CA . LYS A 1 86 ? 46.866 28.650 78.592 1.00 22.88 83 LYS A CA 1
ATOM 702 C C . LYS A 1 86 ? 47.172 30.140 78.678 1.00 21.73 83 LYS A C 1
ATOM 703 O O . LYS A 1 86 ? 48.242 30.536 79.148 1.00 21.42 83 LYS A O 1
ATOM 709 N N . ALA A 1 87 ? 46.226 30.984 78.282 1.00 20.34 84 ALA A N 1
ATOM 710 C CA . ALA A 1 87 ? 46.446 32.429 78.305 1.00 19.47 84 ALA A CA 1
ATOM 711 C C . ALA A 1 87 ? 46.698 32.996 79.711 1.00 18.49 84 ALA A C 1
ATOM 712 O O . ALA A 1 87 ? 47.237 34.094 79.838 1.00 16.67 84 ALA A O 1
ATOM 714 N N . TRP A 1 88 ? 46.343 32.235 80.750 1.00 17.90 85 TRP A N 1
ATOM 715 C CA . TRP A 1 88 ? 46.710 32.564 82.109 1.00 17.92 85 TRP A CA 1
ATOM 716 C C . TRP A 1 88 ? 48.204 32.925 82.239 1.00 18.68 85 TRP A C 1
ATOM 717 O O . TRP A 1 88 ? 48.577 33.807 83.023 1.00 16.63 85 TRP A O 1
ATOM 728 N N . GLU A 1 89 ? 49.036 32.252 81.445 1.00 19.01 86 GLU A N 1
ATOM 729 C CA . GLU A 1 89 ? 50.471 32.468 81.455 1.00 20.44 86 GLU A CA 1
ATOM 730 C C . GLU A 1 89 ? 50.944 33.845 80.954 1.00 20.96 86 GLU A C 1
ATOM 731 O O . GLU A 1 89 ? 52.085 34.251 81.211 1.00 18.82 86 GLU A O 1
ATOM 737 N N . LEU A 1 90 ? 50.069 34.580 80.268 1.00 21.70 87 LEU A N 1
ATOM 738 C CA . LEU A 1 90 ? 50.388 35.923 79.782 1.00 21.00 87 LEU A CA 1
ATOM 739 C C . LEU A 1 90 ? 50.061 37.027 80.783 1.00 21.82 87 LEU A C 1
ATOM 740 O O . LEU A 1 90 ? 50.222 38.207 80.468 1.00 22.36 87 LEU A O 1
ATOM 745 N N . LEU A 1 91 ? 49.591 36.669 81.980 1.00 21.54 88 LEU A N 1
ATOM 746 C CA . LEU A 1 91 ? 49.220 37.675 82.990 1.00 20.75 88 LEU A CA 1
ATOM 747 C C . LEU A 1 91 ? 50.446 38.109 83.786 1.00 21.04 88 LEU A C 1
ATOM 748 O O . LEU A 1 91 ? 51.421 37.360 83.885 1.00 21.09 88 LEU A O 1
ATOM 753 N N . ASP A 1 92 ? 50.386 39.315 84.351 1.00 20.81 89 ASP A N 1
ATOM 754 C CA . ASP A 1 92 ? 51.477 39.865 85.150 1.00 21.41 89 ASP A CA 1
ATOM 755 C C . ASP A 1 92 ? 51.248 39.487 86.611 1.00 21.31 89 ASP A C 1
ATOM 756 O O . ASP A 1 92 ? 50.555 40.207 87.340 1.00 20.36 89 ASP A O 1
ATOM 761 N N . LEU A 1 93 ? 51.857 38.375 87.020 1.00 21.98 90 LEU A N 1
ATOM 762 C CA . LEU A 1 93 ? 51.561 37.700 88.270 1.00 22.12 90 LEU A CA 1
ATOM 763 C C . LEU A 1 93 ? 52.820 37.471 89.106 1.00 24.61 90 LEU A C 1
ATOM 764 O O . LEU A 1 93 ? 53.896 37.238 88.563 1.00 23.25 90 LEU A O 1
ATOM 769 N N . PRO A 1 94 ? 52.677 37.538 90.430 1.00 26.36 91 PRO A N 1
ATOM 770 C CA . PRO A 1 94 ? 53.774 37.179 91.314 1.00 28.34 91 PRO A CA 1
ATOM 771 C C . PRO A 1 94 ? 54.157 35.713 91.193 1.00 31.02 91 PRO A C 1
ATOM 772 O O . PRO A 1 94 ? 53.328 34.851 90.833 1.00 29.45 91 PRO A O 1
ATOM 776 N N . GLU A 1 95 ? 55.429 35.445 91.469 1.00 30.71 92 GLU A N 1
ATOM 777 C CA . GLU A 1 95 ? 56.003 34.135 91.261 1.00 31.83 92 GLU A CA 1
ATOM 778 C C . GLU A 1 95 ? 55.303 33.092 92.135 1.00 30.61 92 GLU A C 1
ATOM 779 O O . GLU A 1 95 ? 55.208 31.912 91.792 1.00 29.80 92 GLU A O 1
ATOM 785 N N . GLU A 1 96 ? 54.787 33.547 93.258 1.00 30.34 93 GLU A N 1
ATOM 786 C CA . GLU A 1 96 ? 54.161 32.669 94.216 1.00 33.35 93 GLU A CA 1
ATOM 787 C C . GLU A 1 96 ? 52.872 32.037 93.673 1.00 31.98 93 GLU A C 1
ATOM 788 O O . GLU A 1 96 ? 52.567 30.888 93.990 1.00 32.36 93 GLU A O 1
ATOM 794 N N . ILE A 1 97 ? 52.108 32.771 92.866 1.00 29.04 94 ILE A N 1
ATOM 795 C CA . ILE A 1 97 ? 50.954 32.161 92.227 1.00 27.10 94 ILE A CA 1
ATOM 796 C C . ILE A 1 97 ? 51.352 31.433 90.940 1.00 26.65 94 ILE A C 1
ATOM 797 O O . ILE A 1 97 ? 50.762 30.399 90.620 1.00 23.51 94 ILE A O 1
ATOM 802 N N . LYS A 1 98 ? 52.348 31.956 90.219 1.00 27.24 95 LYS A N 1
ATOM 803 C CA . LYS A 1 98 ? 52.800 31.331 88.971 1.00 29.79 95 LYS A CA 1
ATOM 804 C C . LYS A 1 98 ? 53.288 29.914 89.194 1.00 31.76 95 LYS A C 1
ATOM 805 O O . LYS A 1 98 ? 53.193 29.087 88.290 1.00 33.34 95 LYS A O 1
ATOM 811 N N . GLN A 1 99 ? 53.802 29.617 90.389 1.00 34.14 96 GLN A N 1
ATOM 812 C CA . GLN A 1 99 ? 54.277 28.258 90.693 1.00 36.87 96 GLN A CA 1
ATOM 813 C C . GLN A 1 99 ? 53.152 27.207 90.633 1.00 35.68 96 GLN A C 1
ATOM 814 O O . GLN A 1 99 ? 53.410 26.028 90.374 1.00 32.89 96 GLN A O 1
ATOM 820 N N . TYR A 1 100 ? 51.902 27.629 90.821 1.00 35.04 97 TYR A N 1
ATOM 821 C CA . TYR A 1 100 ? 50.785 26.678 90.786 1.00 35.15 97 TYR A CA 1
ATOM 822 C C . TYR A 1 100 ? 50.376 26.219 89.383 1.00 33.57 97 TYR A C 1
ATOM 823 O O . TYR A 1 100 ? 49.614 25.270 89.242 1.00 35.14 97 TYR A O 1
ATOM 832 N N . GLY A 1 101 ? 50.905 26.855 88.347 1.00 30.36 98 GLY A N 1
ATOM 833 C CA . GLY A 1 101 ? 50.444 26.593 87.002 1.00 30.10 98 GLY A CA 1
ATOM 834 C C . GLY A 1 101 ? 49.073 27.234 86.817 1.00 28.10 98 GLY A C 1
ATOM 835 O O . GLY A 1 101 ? 48.617 28.016 87.649 1.00 27.60 98 GLY A O 1
ATOM 836 N N . THR A 1 102 ? 48.415 26.901 85.726 1.00 25.93 99 THR A N 1
ATOM 837 C CA . THR A 1 102 ? 47.165 27.539 85.399 1.00 25.69 99 THR A CA 1
ATOM 838 C C . THR A 1 102 ? 46.061 26.914 86.292 1.00 25.40 99 THR A C 1
ATOM 839 O O . THR A 1 102 ? 46.145 25.742 86.685 1.00 23.90 99 THR A O 1
ATOM 843 N N . PRO A 1 103 ? 45.053 27.715 86.652 1.00 23.56 100 PRO A N 1
ATOM 844 C CA . PRO A 1 103 ? 44.059 27.331 87.673 1.00 21.96 100 PRO A CA 1
ATOM 845 C C . PRO A 1 103 ? 43.104 26.209 87.281 1.00 21.08 100 PRO A C 1
ATOM 846 O O . PRO A 1 103 ? 42.603 25.523 88.169 1.00 19.79 100 PRO A O 1
ATOM 850 N N . LEU A 1 104 ? 42.870 26.005 85.981 1.00 20.07 101 LEU A N 1
ATOM 851 C CA . LEU A 1 104 ? 41.872 25.033 85.524 1.00 18.99 101 LEU A CA 1
ATOM 852 C C . LEU A 1 104 ? 42.345 24.226 84.299 1.00 19.33 101 LEU A C 1
ATOM 853 O O . LEU A 1 104 ? 41.810 24.400 83.216 1.00 18.21 101 LEU A O 1
ATOM 858 N N . PRO A 1 105 ? 43.380 23.357 84.467 1.00 20.81 102 PRO A N 1
ATOM 859 C CA . PRO A 1 105 ? 43.957 22.550 83.371 1.00 21.75 102 PRO A CA 1
ATOM 860 C C . PRO A 1 105 ? 43.029 21.537 82.713 1.00 22.28 102 PRO A C 1
ATOM 861 O O . PRO A 1 105 ? 43.222 21.232 81.530 1.00 23.46 102 PRO A O 1
ATOM 865 N N . VAL A 1 106 ? 42.046 21.019 83.456 1.00 22.35 103 VAL A N 1
ATOM 866 C CA . VAL A 1 106 ? 41.157 19.989 82.942 1.00 21.42 103 VAL A CA 1
ATOM 867 C C . VAL A 1 106 ? 40.234 20.575 81.868 1.00 22.33 103 VAL A C 1
ATOM 868 O O . VAL A 1 106 ? 39.730 21.709 82.004 1.00 22.20 103 VAL A O 1
ATOM 872 N N . LYS A 1 107 ? 40.046 19.799 80.803 1.00 21.77 104 LYS A N 1
ATOM 873 C CA . LYS A 1 107 ? 39.138 20.111 79.718 1.00 23.61 104 LYS A CA 1
ATOM 874 C C . LYS A 1 107 ? 37.731 19.766 80.206 1.00 24.12 104 LYS A C 1
ATOM 875 O O . LYS A 1 107 ? 37.384 18.592 80.326 1.00 24.86 104 LYS A O 1
ATOM 881 N N . GLU A 1 108 ? 36.930 20.792 80.492 1.00 24.28 105 GLU A N 1
ATOM 882 C CA . GLU A 1 108 ? 35.581 20.606 81.047 1.00 24.69 105 GLU A CA 1
ATOM 883 C C . GLU A 1 108 ? 34.514 20.374 79.966 1.00 23.60 105 GLU A C 1
ATOM 884 O O . GLU A 1 108 ? 33.466 19.836 80.265 1.00 23.14 105 GLU A O 1
ATOM 890 N N . ALA A 1 109 ? 34.796 20.767 78.721 1.00 23.69 106 ALA A N 1
ATOM 891 C CA . ALA A 1 109 ? 33.804 20.778 77.650 1.00 23.73 106 ALA A CA 1
ATOM 892 C C . ALA A 1 109 ? 34.216 19.945 76.446 1.00 25.67 106 ALA A C 1
ATOM 893 O O . ALA A 1 109 ? 35.247 19.293 76.455 1.00 26.45 106 ALA A O 1
ATOM 895 N N . LYS A 1 110 ? 33.401 19.972 75.403 1.00 27.53 107 LYS A N 1
ATOM 896 C CA . LYS A 1 110 ? 33.664 19.184 74.214 1.00 30.22 107 LYS A CA 1
ATOM 897 C C . LYS A 1 110 ? 33.758 20.122 73.022 1.00 31.16 107 LYS A C 1
ATOM 898 O O . LYS A 1 110 ? 33.227 21.235 73.050 1.00 32.64 107 LYS A O 1
ATOM 904 N N . ASP A 1 111 ? 34.439 19.674 71.977 1.00 31.45 108 ASP A N 1
ATOM 905 C CA . ASP A 1 111 ? 34.816 20.554 70.887 1.00 31.19 108 ASP A CA 1
ATOM 906 C C . ASP A 1 111 ? 33.645 21.056 70.062 1.00 30.16 108 ASP A C 1
ATOM 907 O O . ASP A 1 111 ? 33.760 22.104 69.425 1.00 31.69 108 ASP A O 1
ATOM 912 N N . ASP A 1 112 ? 32.521 20.345 70.062 1.00 28.51 109 ASP A N 1
ATOM 913 C CA . ASP A 1 112 ? 31.341 20.814 69.306 1.00 28.96 109 ASP A CA 1
ATOM 914 C C . ASP A 1 112 ? 30.358 21.633 70.137 1.00 26.23 109 ASP A C 1
ATOM 915 O O . ASP A 1 112 ? 29.202 21.811 69.720 1.00 25.44 109 ASP A O 1
ATOM 920 N N . GLU A 1 113 ? 30.816 22.155 71.278 1.00 24.18 110 GLU A N 1
ATOM 921 C CA . GLU A 1 113 ? 29.958 22.877 72.234 1.00 23.63 110 GLU A CA 1
ATOM 922 C C . GLU A 1 113 ? 30.374 24.320 72.456 1.00 22.92 110 GLU A C 1
ATOM 923 O O . GLU A 1 113 ? 31.554 24.645 72.445 1.00 21.14 110 GLU A O 1
ATOM 929 N N . TYR A 1 114 ? 29.380 25.184 72.668 1.00 23.46 111 TYR A N 1
ATOM 930 C CA . TYR A 1 114 ? 29.612 26.481 73.270 1.00 24.64 111 TYR A CA 1
ATOM 931 C C . TYR A 1 114 ? 29.363 26.328 74.778 1.00 22.77 111 TYR A C 1
ATOM 932 O O . TYR A 1 114 ? 28.205 26.254 75.238 1.00 20.73 111 TYR A O 1
ATOM 941 N N . TYR A 1 115 ? 30.469 26.229 75.519 1.00 21.69 112 TYR A N 1
ATOM 942 C CA . TYR A 1 115 ? 30.473 25.851 76.938 1.00 21.12 112 TYR A CA 1
ATOM 943 C C . TYR A 1 115 ? 30.177 27.024 77.841 1.00 20.73 112 TYR A C 1
ATOM 944 O O . TYR A 1 115 ? 30.829 28.066 77.767 1.00 19.78 112 TYR A O 1
ATOM 953 N N . ILE A 1 116 ? 29.201 26.828 78.720 1.00 20.53 113 ILE A N 1
ATOM 954 C CA . ILE A 1 116 ? 28.876 27.786 79.743 1.00 20.74 113 ILE A CA 1
ATOM 955 C C . ILE A 1 116 ? 29.582 27.291 81.003 1.00 20.91 113 ILE A C 1
ATOM 956 O O . ILE A 1 116 ? 29.142 26.345 81.641 1.00 20.96 113 ILE A O 1
ATOM 961 N N . GLU A 1 117 ? 30.667 27.958 81.355 1.00 21.14 114 GLU A N 1
ATOM 962 C CA . GLU A 1 117 ? 31.511 27.533 82.445 1.00 22.63 114 GLU A CA 1
ATOM 963 C C . GLU A 1 117 ? 30.927 27.914 83.816 1.00 20.55 114 GLU A C 1
ATOM 964 O O . GLU A 1 117 ? 31.024 27.140 84.762 1.00 19.14 114 GLU A O 1
ATOM 970 N N . THR A 1 118 ? 30.366 29.115 83.914 1.00 20.17 115 THR A N 1
ATOM 971 C CA . THR A 1 118 ? 30.039 29.729 85.199 1.00 21.37 115 THR A CA 1
ATOM 972 C C . THR A 1 118 ? 28.728 30.527 85.117 1.00 20.10 115 THR A C 1
ATOM 973 O O . THR A 1 118 ? 28.533 31.291 84.172 1.00 20.05 115 THR A O 1
ATOM 977 N N . ILE A 1 119 ? 27.835 30.314 86.088 1.00 19.25 116 ILE A N 1
ATOM 978 C CA . ILE A 1 119 ? 26.676 31.183 86.311 1.00 20.13 116 ILE A CA 1
ATOM 979 C C . ILE A 1 119 ? 26.666 31.524 87.773 1.00 19.02 116 ILE A C 1
ATOM 980 O O . ILE A 1 119 ? 26.472 30.635 88.585 1.00 19.62 116 ILE A O 1
ATOM 985 N N . ALA A 1 120 ? 26.887 32.797 88.114 1.00 19.73 117 ALA A N 1
ATOM 986 C CA . ALA A 1 120 ? 27.130 33.173 89.504 1.00 19.45 117 ALA A CA 1
ATOM 987 C C . ALA A 1 120 ? 26.352 34.419 89.908 1.00 18.59 117 ALA A C 1
ATOM 988 O O . ALA A 1 120 ? 26.211 35.361 89.130 1.00 18.44 117 ALA A O 1
ATOM 990 N N . THR A 1 121 ? 25.842 34.424 91.136 1.00 19.17 118 THR A N 1
ATOM 991 C CA . THR A 1 121 ? 25.073 35.575 91.635 1.00 19.04 118 THR A CA 1
ATOM 992 C C . THR A 1 121 ? 25.590 35.932 93.024 1.00 19.03 118 THR A C 1
ATOM 993 O O . THR A 1 121 ? 25.839 35.048 93.828 1.00 18.80 118 THR A O 1
ATOM 997 N N . PHE A 1 122 ? 25.750 37.225 93.305 1.00 19.43 119 PHE A N 1
ATOM 998 C CA . PHE A 1 122 ? 26.040 37.662 94.673 1.00 20.27 119 PHE A CA 1
ATOM 999 C C . PHE A 1 122 ? 24.874 37.327 95.623 1.00 22.06 119 PHE A C 1
ATOM 1000 O O . PHE A 1 122 ? 23.693 37.452 95.268 1.00 20.47 119 PHE A O 1
ATOM 1008 N N . ALA A 1 123 ? 25.221 36.892 96.831 1.00 23.46 120 ALA A N 1
ATOM 1009 C CA . ALA A 1 123 ? 24.231 36.490 97.849 1.00 24.50 120 ALA A CA 1
ATOM 1010 C C . ALA A 1 123 ? 23.123 37.537 98.085 1.00 24.50 120 ALA A C 1
ATOM 1011 O O . ALA A 1 123 ? 21.962 37.197 98.246 1.00 24.19 120 ALA A O 1
ATOM 1013 N N . ALA A 1 124 ? 23.491 38.811 98.065 1.00 26.18 121 ALA A N 1
ATOM 1014 C CA . ALA A 1 124 ? 22.546 39.909 98.310 1.00 27.94 121 ALA A CA 1
ATOM 1015 C C . ALA A 1 124 ? 21.486 40.033 97.215 1.00 28.23 121 ALA A C 1
ATOM 1016 O O . ALA A 1 124 ? 20.463 40.681 97.422 1.00 27.52 121 ALA A O 1
ATOM 1018 N N . TYR A 1 125 ? 21.728 39.422 96.055 1.00 26.79 122 TYR A N 1
ATOM 1019 C CA . TYR A 1 125 ? 20.792 39.557 94.942 1.00 27.66 122 TYR A CA 1
ATOM 1020 C C . TYR A 1 125 ? 20.096 38.241 94.637 1.00 27.58 122 TYR A C 1
ATOM 1021 O O . TYR A 1 125 ? 19.379 38.148 93.657 1.00 27.74 122 TYR A O 1
ATOM 1030 N N . ARG A 1 126 ? 20.277 37.241 95.503 1.00 28.73 123 ARG A N 1
ATOM 1031 C CA . ARG A 1 126 ? 19.685 35.933 95.277 1.00 30.59 123 ARG A CA 1
ATOM 1032 C C . ARG A 1 126 ? 18.173 35.961 95.447 1.00 31.42 123 ARG A C 1
ATOM 1033 O O . ARG A 1 126 ? 17.632 36.808 96.163 1.00 30.47 123 ARG A O 1
ATOM 1041 N N . GLY A 1 127 ? 17.519 35.033 94.748 1.00 32.76 124 GLY A N 1
ATOM 1042 C CA . GLY A 1 127 ? 16.066 34.896 94.753 1.00 34.19 124 GLY A CA 1
ATOM 1043 C C . GLY A 1 127 ? 15.343 35.813 93.792 1.00 32.99 124 GLY A C 1
ATOM 1044 O O . GLY A 1 127 ? 14.136 35.999 93.917 1.00 33.16 124 GLY A O 1
ATOM 1045 N N . ARG A 1 128 ? 16.064 36.384 92.830 1.00 30.57 125 ARG A N 1
ATOM 1046 C CA . ARG A 1 128 ? 15.469 37.309 91.865 1.00 29.30 125 ARG A CA 1
ATOM 1047 C C . ARG A 1 128 ? 15.471 36.784 90.438 1.00 27.30 125 ARG A C 1
ATOM 1048 O O . ARG A 1 128 ? 15.191 37.534 89.513 1.00 29.97 125 ARG A O 1
ATOM 1056 N N . GLY A 1 129 ? 15.761 35.502 90.254 1.00 25.87 126 GLY A N 1
ATOM 1057 C CA . GLY A 1 129 ? 15.815 34.901 88.923 1.00 24.68 126 GLY A CA 1
ATOM 1058 C C . GLY A 1 129 ? 16.972 35.367 88.035 1.00 22.58 126 GLY A C 1
ATOM 1059 O O . GLY A 1 129 ? 16.925 35.202 86.814 1.00 22.04 126 GLY A O 1
ATOM 1060 N N . ILE A 1 130 ? 18.013 35.919 88.641 1.00 20.79 127 ILE A N 1
ATOM 1061 C CA . ILE A 1 130 ? 19.120 36.493 87.891 1.00 21.60 127 ILE A CA 1
ATOM 1062 C C . ILE A 1 130 ? 19.849 35.447 87.053 1.00 20.85 127 ILE A C 1
ATOM 1063 O O . ILE A 1 130 ? 20.152 35.717 85.897 1.00 22.37 127 ILE A O 1
ATOM 1068 N N . ALA A 1 131 ? 20.107 34.267 87.612 1.00 19.66 128 ALA A N 1
ATOM 1069 C CA . ALA A 1 131 ? 20.793 33.187 86.877 1.00 20.62 128 ALA A CA 1
ATOM 1070 C C . ALA A 1 131 ? 19.965 32.664 85.700 1.00 20.65 128 ALA A C 1
ATOM 1071 O O . ALA A 1 131 ? 20.490 32.394 84.610 1.00 18.66 128 ALA A O 1
ATOM 1073 N N . THR A 1 132 ? 18.662 32.501 85.942 1.00 20.19 129 THR A N 1
ATOM 1074 C CA . THR A 1 132 ? 17.726 32.089 84.927 1.00 18.97 129 THR A CA 1
ATOM 1075 C C . THR A 1 132 ? 17.666 33.107 83.814 1.00 17.56 129 THR A C 1
ATOM 1076 O O . THR A 1 132 ? 17.674 32.736 82.638 1.00 15.25 129 THR A O 1
ATOM 1080 N N . LYS A 1 133 ? 17.595 34.380 84.180 1.00 16.91 130 LYS A N 1
ATOM 1081 C CA . LYS A 1 133 ? 17.533 35.453 83.197 1.00 17.30 130 LYS A CA 1
ATOM 1082 C C . LYS A 1 133 ? 18.815 35.529 82.366 1.00 16.77 130 LYS A C 1
ATOM 1083 O O . LYS A 1 133 ? 18.774 35.782 81.154 1.00 16.33 130 LYS A O 1
ATOM 1089 N N . LEU A 1 134 ? 19.957 35.352 83.015 1.00 15.91 131 LEU A N 1
ATOM 1090 C CA . LEU A 1 134 ? 21.236 35.425 82.298 1.00 16.91 131 LEU A CA 1
ATOM 1091 C C . LEU A 1 134 ? 21.373 34.254 81.353 1.00 16.51 131 LEU A C 1
ATOM 1092 O O . LEU A 1 134 ? 21.803 34.403 80.213 1.00 17.61 131 LEU A O 1
ATOM 1097 N N . LEU A 1 135 ? 20.979 33.092 81.827 1.00 17.10 132 LEU A N 1
ATOM 1098 C CA . LEU A 1 135 ? 21.038 31.884 81.016 1.00 17.56 132 LEU A CA 1
ATOM 1099 C C . LEU A 1 135 ? 20.105 31.970 79.790 1.00 17.88 132 LEU A C 1
ATOM 1100 O O . LEU A 1 135 ? 20.508 31.694 78.659 1.00 17.22 132 LEU A O 1
ATOM 1105 N N . THR A 1 136 ? 18.859 32.351 80.028 1.00 18.15 133 THR A N 1
ATOM 1106 C CA . THR A 1 136 ? 17.860 32.463 78.968 1.00 18.10 133 THR A CA 1
ATOM 1107 C C . THR A 1 136 ? 18.330 33.448 77.892 1.00 19.02 133 THR A C 1
ATOM 1108 O O . THR A 1 136 ? 18.294 33.162 76.711 1.00 20.02 133 THR A O 1
ATOM 1112 N N . SER A 1 137 ? 18.828 34.591 78.321 1.00 19.64 134 SER A N 1
ATOM 1113 C CA . SER A 1 137 ? 19.262 35.601 77.390 1.00 20.96 134 SER A CA 1
ATOM 1114 C C . SER A 1 137 ? 20.518 35.156 76.607 1.00 20.38 134 SER A C 1
ATOM 1115 O O . SER A 1 137 ? 20.644 35.474 75.430 1.00 18.85 134 SER A O 1
ATOM 1118 N N . LEU A 1 138 ? 21.428 34.419 77.256 1.00 19.36 135 LEU A N 1
ATOM 1119 C CA . LEU A 1 138 ? 22.610 33.899 76.586 1.00 18.52 135 LEU A CA 1
ATOM 1120 C C . LEU A 1 138 ? 22.232 32.848 75.540 1.00 19.01 135 LEU A C 1
ATOM 1121 O O . LEU A 1 138 ? 22.807 32.830 74.444 1.00 17.59 135 LEU A O 1
ATOM 1126 N N . LEU A 1 139 ? 21.301 31.948 75.886 1.00 18.71 136 LEU A N 1
ATOM 1127 C CA . LEU A 1 139 ? 20.883 30.899 74.940 1.00 19.38 136 LEU A CA 1
ATOM 1128 C C . LEU A 1 139 ? 20.210 31.534 73.725 1.00 20.12 136 LEU A C 1
ATOM 1129 O O . LEU A 1 139 ? 20.436 31.109 72.614 1.00 21.03 136 LEU A O 1
ATOM 1134 N N . GLU A 1 140 ? 19.407 32.572 73.925 1.00 21.64 137 GLU A N 1
ATOM 1135 C CA . GLU A 1 140 ? 18.795 33.281 72.792 1.00 22.83 137 GLU A CA 1
ATOM 1136 C C . GLU A 1 140 ? 19.810 34.015 71.866 1.00 22.67 137 GLU A C 1
ATOM 1137 O O . GLU A 1 140 ? 19.494 34.271 70.695 1.00 22.98 137 GLU A O 1
ATOM 1143 N N . SER A 1 141 ? 21.002 34.351 72.368 1.00 20.38 138 SER A N 1
ATOM 1144 C CA . SER A 1 141 ? 22.020 35.066 71.564 1.00 20.77 138 SER A CA 1
ATOM 1145 C C . SER A 1 141 ? 22.549 34.285 70.333 1.00 22.00 138 SER A C 1
ATOM 1146 O O . SER A 1 141 ? 23.113 34.890 69.405 1.00 20.77 138 SER A O 1
ATOM 1149 N N . ASN A 1 142 ? 22.392 32.964 70.345 1.00 22.93 139 ASN A N 1
ATOM 1150 C CA . ASN A 1 142 ? 22.817 32.094 69.235 1.00 23.10 139 ASN A CA 1
ATOM 1151 C C . ASN A 1 142 ? 22.084 30.761 69.293 1.00 23.23 139 ASN A C 1
ATOM 1152 O O . ASN A 1 142 ? 22.405 29.896 70.117 1.00 21.18 139 ASN A O 1
ATOM 1157 N N . THR A 1 143 ? 21.095 30.611 68.418 1.00 23.29 140 THR A N 1
ATOM 1158 C CA . THR A 1 143 ? 20.304 29.391 68.328 1.00 23.50 140 THR A CA 1
ATOM 1159 C C . THR A 1 143 ? 20.837 28.429 67.252 1.00 23.91 140 THR A C 1
ATOM 1160 O O . THR A 1 143 ? 20.165 27.448 66.892 1.00 21.90 140 THR A O 1
ATOM 1164 N N . HIS A 1 144 ? 22.048 28.708 66.767 1.00 24.77 141 HIS A N 1
ATOM 1165 C CA . HIS A 1 144 ? 22.720 27.884 65.775 1.00 27.47 141 HIS A CA 1
ATOM 1166 C C . HIS A 1 144 ? 23.798 27.036 66.387 1.00 27.10 141 HIS A C 1
ATOM 1167 O O . HIS A 1 144 ? 24.497 26.359 65.652 1.00 28.06 141 HIS A O 1
ATOM 1174 N N . VAL A 1 145 ? 23.934 27.049 67.716 1.00 27.25 142 VAL A N 1
ATOM 1175 C CA . VAL A 1 145 ? 24.993 26.279 68.388 1.00 26.70 142 VAL A CA 1
ATOM 1176 C C . VAL A 1 145 ? 24.441 25.317 69.429 1.00 25.92 142 VAL A C 1
ATOM 1177 O O . VAL A 1 145 ? 23.294 25.438 69.875 1.00 27.62 142 VAL A O 1
ATOM 1181 N N . LYS A 1 146 ? 25.278 24.361 69.805 1.00 25.06 143 LYS A N 1
ATOM 1182 C CA . LYS A 1 146 ? 25.008 23.481 70.933 1.00 26.89 143 LYS A CA 1
ATOM 1183 C C . LYS A 1 146 ? 25.685 24.052 72.164 1.00 26.05 143 LYS A C 1
ATOM 1184 O O . LYS A 1 146 ? 26.915 24.135 72.220 1.00 26.98 143 LYS A O 1
ATOM 1190 N N . TRP A 1 147 ? 24.872 24.455 73.142 1.00 22.53 144 TRP A N 1
ATOM 1191 C CA . TRP A 1 147 ? 25.377 24.944 74.408 1.00 20.43 144 TRP A CA 1
ATOM 1192 C C . TRP A 1 147 ? 25.537 23.790 75.375 1.00 19.59 144 TRP A C 1
ATOM 1193 O O . TRP A 1 147 ? 24.765 22.816 75.362 1.00 20.69 144 TRP A O 1
ATOM 1204 N N . SER A 1 148 ? 26.569 23.859 76.192 1.00 19.07 145 SER A N 1
ATOM 1205 C CA . SER A 1 148 ? 26.760 22.871 77.247 1.00 18.73 145 SER A CA 1
ATOM 1206 C C . SER A 1 148 ? 27.092 23.497 78.602 1.00 19.19 145 SER A C 1
ATOM 1207 O O . SER A 1 148 ? 27.521 24.643 78.685 1.00 19.07 145 SER A O 1
ATOM 1210 N N . LEU A 1 149 ? 26.874 22.719 79.661 1.00 19.71 146 LEU A N 1
ATOM 1211 C CA . LEU A 1 149 ? 27.278 23.102 80.998 1.00 19.30 146 LEU A CA 1
ATOM 1212 C C . LEU A 1 149 ? 27.437 21.889 81.884 1.00 19.25 146 LEU A C 1
ATOM 1213 O O . LEU A 1 149 ? 27.003 20.784 81.533 1.00 18.14 146 LEU A O 1
ATOM 1218 N N . ASN A 1 150 ? 28.080 22.113 83.019 1.00 18.31 147 ASN A N 1
ATOM 1219 C CA . ASN A 1 150 ? 28.345 21.075 83.997 1.00 18.74 147 ASN A CA 1
ATOM 1220 C C . ASN A 1 150 ? 27.727 21.400 85.352 1.00 18.82 147 ASN A C 1
ATOM 1221 O O . ASN A 1 150 ? 28.098 22.363 85.995 1.00 18.89 147 ASN A O 1
ATOM 1226 N N . CYS A 1 151 ? 26.775 20.586 85.784 1.00 19.35 148 CYS A N 1
ATOM 1227 C CA . CYS A 1 151 ? 25.976 20.871 86.989 1.00 18.85 148 CYS A CA 1
ATOM 1228 C C . CYS A 1 151 ? 26.372 19.921 88.104 1.00 18.82 148 CYS A C 1
ATOM 1229 O O . CYS A 1 151 ? 26.218 18.710 87.974 1.00 18.31 148 CYS A O 1
ATOM 1232 N N . ASP A 1 152 ? 26.836 20.469 89.209 1.00 18.90 149 ASP A N 1
ATOM 1233 C CA . ASP A 1 152 ? 27.081 19.683 90.428 1.00 20.80 149 ASP A CA 1
ATOM 1234 C C . ASP A 1 152 ? 25.920 18.701 90.684 1.00 20.86 149 ASP A C 1
ATOM 1235 O O . ASP A 1 152 ? 24.774 19.103 90.811 1.00 18.02 149 ASP A O 1
ATOM 1240 N N . ILE A 1 153 ? 26.241 17.408 90.777 1.00 23.04 150 ILE A N 1
ATOM 1241 C CA . ILE A 1 153 ? 25.231 16.376 90.976 1.00 23.78 150 ILE A CA 1
ATOM 1242 C C . ILE A 1 153 ? 24.470 16.537 92.297 1.00 27.25 150 ILE A C 1
ATOM 1243 O O . ILE A 1 153 ? 23.390 15.970 92.461 1.00 29.27 150 ILE A O 1
ATOM 1248 N N . ASN A 1 154 ? 25.010 17.317 93.230 1.00 29.15 151 ASN A N 1
ATOM 1249 C CA . ASN A 1 154 ? 24.334 17.518 94.515 1.00 30.80 151 ASN A CA 1
ATOM 1250 C C . ASN A 1 154 ? 23.406 18.709 94.507 1.00 28.74 151 ASN A C 1
ATOM 1251 O O . ASN A 1 154 ? 22.710 18.954 95.492 1.00 29.62 151 ASN A O 1
ATOM 1256 N N . ASN A 1 155 ? 23.383 19.432 93.388 1.00 27.17 152 ASN A N 1
ATOM 1257 C CA . ASN A 1 155 ? 22.588 20.626 93.257 1.00 25.81 152 ASN A CA 1
ATOM 1258 C C . ASN A 1 155 ? 21.353 20.421 92.383 1.00 24.38 152 ASN A C 1
ATOM 1259 O O . ASN A 1 155 ? 21.326 20.795 91.195 1.00 22.72 152 ASN A O 1
ATOM 1264 N N . GLU A 1 156 ? 20.307 19.873 92.997 1.00 26.08 153 GLU A N 1
ATOM 1265 C CA . GLU A 1 156 ? 19.062 19.537 92.269 1.00 25.48 153 GLU A CA 1
ATOM 1266 C C . GLU A 1 156 ? 18.298 20.767 91.785 1.00 24.40 153 GLU A C 1
ATOM 1267 O O . GLU A 1 156 ? 17.649 20.735 90.730 1.00 23.10 153 GLU A O 1
ATOM 1273 N N . ALA A 1 157 ? 18.366 21.854 92.537 1.00 22.25 154 ALA A N 1
ATOM 1274 C CA . ALA A 1 157 ? 17.645 23.051 92.139 1.00 22.51 154 ALA A CA 1
ATOM 1275 C C . ALA A 1 157 ? 18.212 23.620 90.825 1.00 22.32 154 ALA A C 1
ATOM 1276 O O . ALA A 1 157 ? 17.454 24.067 89.943 1.00 22.68 154 ALA A O 1
ATOM 1278 N N . ALA A 1 158 ? 19.534 23.614 90.689 1.00 22.37 155 ALA A N 1
ATOM 1279 C CA . ALA A 1 158 ? 20.151 23.977 89.420 1.00 22.28 155 ALA A CA 1
ATOM 1280 C C . ALA A 1 158 ? 19.720 22.987 88.331 1.00 22.86 155 ALA A C 1
ATOM 1281 O O . ALA A 1 158 ? 19.247 23.398 87.258 1.00 25.09 155 ALA A O 1
ATOM 1283 N N . LEU A 1 159 ? 19.810 21.690 88.606 1.00 22.26 156 LEU A N 1
ATOM 1284 C CA . LEU A 1 159 ? 19.475 20.708 87.582 1.00 23.63 156 LEU A CA 1
ATOM 1285 C C . LEU A 1 159 ? 18.038 20.909 87.072 1.00 24.43 156 LEU A C 1
ATOM 1286 O O . LEU A 1 159 ? 17.811 20.833 85.867 1.00 22.89 156 LEU A O 1
ATOM 1291 N N . LYS A 1 160 ? 17.089 21.183 87.972 1.00 26.73 157 LYS A N 1
ATOM 1292 C CA . LYS A 1 160 ? 15.707 21.422 87.566 1.00 29.25 157 LYS A CA 1
ATOM 1293 C C . LYS A 1 160 ? 15.624 22.669 86.715 1.00 28.76 157 LYS A C 1
ATOM 1294 O O . LYS A 1 160 ? 14.996 22.666 85.679 1.00 27.49 157 LYS A O 1
ATOM 1300 N N . LEU A 1 161 ? 16.241 23.751 87.185 1.00 30.12 158 LEU A N 1
ATOM 1301 C CA . LEU A 1 161 ? 16.340 24.990 86.402 1.00 31.42 158 LEU A CA 1
ATOM 1302 C C . LEU A 1 161 ? 16.882 24.717 84.999 1.00 30.56 158 LEU A C 1
ATOM 1303 O O . LEU A 1 161 ? 16.296 25.170 84.001 1.00 31.25 158 LEU A O 1
ATOM 1308 N N . TYR A 1 162 ? 17.950 23.928 84.898 1.00 26.82 159 TYR A N 1
ATOM 1309 C CA . TYR A 1 162 ? 18.535 23.653 83.579 1.00 24.35 159 TYR A CA 1
ATOM 1310 C C . TYR A 1 162 ? 17.629 22.824 82.680 1.00 25.66 159 TYR A C 1
ATOM 1311 O O . TYR A 1 162 ? 17.459 23.158 81.481 1.00 23.39 159 TYR A O 1
ATOM 1320 N N . LYS A 1 163 ? 17.050 21.759 83.236 1.00 25.71 160 LYS A N 1
ATOM 1321 C CA . LYS A 1 163 ? 16.090 20.934 82.482 1.00 27.69 160 LYS A CA 1
ATOM 1322 C C . LYS A 1 163 ? 14.857 21.723 82.070 1.00 27.52 160 LYS A C 1
ATOM 1323 O O . LYS A 1 163 ? 14.294 21.452 81.023 1.00 31.25 160 LYS A O 1
ATOM 1329 N N . LYS A 1 164 ? 14.457 22.702 82.871 1.00 28.62 161 LYS A N 1
ATOM 1330 C CA . LYS A 1 164 ? 13.278 23.514 82.557 1.00 28.56 161 LYS A CA 1
ATOM 1331 C C . LYS A 1 164 ? 13.506 24.394 81.323 1.00 28.83 161 LYS A C 1
ATOM 1332 O O . LYS A 1 164 ? 12.584 24.576 80.534 1.00 29.21 161 LYS A O 1
ATOM 1338 N N . VAL A 1 165 ? 14.712 24.940 81.140 1.00 27.97 162 VAL A N 1
ATOM 1339 C CA . VAL A 1 165 ? 15.000 25.712 79.920 1.00 28.77 162 VAL A CA 1
ATOM 1340 C C . VAL A 1 165 ? 15.438 24.820 78.770 1.00 26.54 162 VAL A C 1
ATOM 1341 O O . VAL A 1 165 ? 15.774 25.318 77.708 1.00 28.80 162 VAL A O 1
ATOM 1345 N N . GLY A 1 166 ? 15.460 23.510 78.971 1.00 26.72 163 GLY A N 1
ATOM 1346 C CA . GLY A 1 166 ? 15.599 22.573 77.839 1.00 25.30 163 GLY A CA 1
ATOM 1347 C C . GLY A 1 166 ? 16.880 21.773 77.722 1.00 25.44 163 GLY A C 1
ATOM 1348 O O . GLY A 1 166 ? 17.091 21.086 76.709 1.00 26.50 163 GLY A O 1
ATOM 1349 N N . PHE A 1 167 ? 17.751 21.837 78.727 1.00 25.10 164 PHE A N 1
ATOM 1350 C CA . PHE A 1 167 ? 18.984 21.014 78.712 1.00 24.41 164 PHE A CA 1
ATOM 1351 C C . PHE A 1 167 ? 18.642 19.534 78.869 1.00 26.27 164 PHE A C 1
ATOM 1352 O O . PHE A 1 167 ? 17.668 19.190 79.527 1.00 26.54 164 PHE A O 1
ATOM 1360 N N . ILE A 1 168 ? 19.465 18.658 78.293 1.00 27.25 165 ILE A N 1
ATOM 1361 C CA . ILE A 1 168 ? 19.301 17.231 78.459 1.00 29.07 165 ILE A CA 1
ATOM 1362 C C . ILE A 1 168 ? 20.625 16.596 78.901 1.00 27.67 165 ILE A C 1
ATOM 1363 O O . ILE A 1 168 ? 21.711 17.155 78.694 1.00 25.83 165 ILE A O 1
ATOM 1368 N N . SER A 1 169 ? 20.517 15.432 79.521 1.00 25.10 166 SER A N 1
ATOM 1369 C CA . SER A 1 169 ? 21.671 14.769 80.089 1.00 24.76 166 SER A CA 1
ATOM 1370 C C . SER A 1 169 ? 22.566 14.249 78.972 1.00 24.32 166 SER A C 1
ATOM 1371 O O . SER A 1 169 ? 22.090 13.753 77.944 1.00 22.62 166 SER A O 1
ATOM 1374 N N . ASP A 1 170 ? 23.864 14.417 79.166 1.00 24.11 167 ASP A N 1
ATOM 1375 C CA . ASP A 1 170 ? 24.854 13.890 78.238 1.00 24.71 167 ASP A CA 1
ATOM 1376 C C . ASP A 1 170 ? 26.049 13.412 79.024 1.00 23.40 167 ASP A C 1
ATOM 1377 O O . ASP A 1 170 ? 27.182 13.811 78.750 1.00 25.02 167 ASP A O 1
ATOM 1382 N N . GLY A 1 171 ? 25.783 12.572 80.023 1.00 22.51 168 GLY A N 1
ATOM 1383 C CA . GLY A 1 171 ? 26.825 11.888 80.788 1.00 21.74 168 GLY A CA 1
ATOM 1384 C C . GLY A 1 171 ? 27.243 12.678 82.017 1.00 23.12 168 GLY A C 1
ATOM 1385 O O . GLY A 1 171 ? 26.761 13.790 82.242 1.00 23.16 168 GLY A O 1
ATOM 1386 N N . GLN A 1 172 ? 28.107 12.071 82.816 1.00 23.15 169 GLN A N 1
ATOM 1387 C CA . GLN A 1 172 ? 28.673 12.660 84.008 1.00 26.43 169 GLN A CA 1
ATOM 1388 C C . GLN A 1 172 ? 30.186 12.860 83.829 1.00 27.48 169 GLN A C 1
ATOM 1389 O O . GLN A 1 172 ? 30.838 12.130 83.067 1.00 29.81 169 GLN A O 1
ATOM 1395 N N . ILE A 1 173 ? 30.726 13.871 84.497 1.00 26.59 170 ILE A N 1
ATOM 1396 C CA . ILE A 1 173 ? 32.158 14.171 84.430 1.00 27.46 170 ILE A CA 1
ATOM 1397 C C . ILE A 1 173 ? 32.687 14.494 85.816 1.00 26.55 170 ILE A C 1
ATOM 1398 O O . ILE A 1 173 ? 32.005 15.159 86.616 1.00 24.29 170 ILE A O 1
ATOM 1403 N N . GLU A 1 174 ? 33.879 13.981 86.114 1.00 24.84 171 GLU A N 1
ATOM 1404 C CA . GLU A 1 174 ? 34.546 14.287 87.373 1.00 25.53 171 GLU A CA 1
ATOM 1405 C C . GLU A 1 174 ? 35.531 15.403 87.126 1.00 23.45 171 GLU A C 1
ATOM 1406 O O . GLU A 1 174 ? 36.322 15.333 86.194 1.00 23.04 171 GLU A O 1
ATOM 1412 N N . LEU A 1 175 ? 35.492 16.403 87.991 1.00 23.09 172 LEU A N 1
ATOM 1413 C CA . LEU A 1 175 ? 36.354 17.565 87.904 1.00 24.04 172 LEU A CA 1
ATOM 1414 C C . LEU A 1 175 ? 36.794 17.922 89.296 1.00 24.61 172 LEU A C 1
ATOM 1415 O O . LEU A 1 175 ? 35.955 18.215 90.149 1.00 25.46 172 LEU A O 1
ATOM 1420 N N . TYR A 1 176 ? 38.110 17.895 89.520 1.00 26.19 173 TYR A N 1
ATOM 1421 C CA . TYR A 1 176 ? 38.708 18.215 90.813 1.00 27.26 173 TYR A CA 1
ATOM 1422 C C . TYR A 1 176 ? 37.987 17.528 91.977 1.00 27.42 173 TYR A C 1
ATOM 1423 O O . TYR A 1 176 ? 37.576 18.168 92.926 1.00 29.61 173 TYR A O 1
ATOM 1432 N N . LYS A 1 177 ? 37.824 16.214 91.866 1.00 28.51 174 LYS A N 1
ATOM 1433 C CA . LYS A 1 177 ? 37.254 15.381 92.930 1.00 33.00 174 LYS A CA 1
ATOM 1434 C C . LYS A 1 177 ? 35.777 15.656 93.246 1.00 33.11 174 LYS A C 1
ATOM 1435 O O . LYS A 1 177 ? 35.315 15.291 94.332 1.00 32.82 174 LYS A O 1
ATOM 1441 N N . HIS A 1 178 ? 35.048 16.314 92.342 1.00 31.79 175 HIS A N 1
ATOM 1442 C CA . HIS A 1 178 ? 33.592 16.409 92.474 1.00 32.75 175 HIS A CA 1
ATOM 1443 C C . HIS A 1 178 ? 32.955 15.985 91.164 1.00 31.10 175 HIS A C 1
ATOM 1444 O O . HIS A 1 178 ? 33.531 16.183 90.081 1.00 32.05 175 HIS A O 1
ATOM 1451 N N . MET A 1 179 ? 31.782 15.373 91.269 1.00 26.82 176 MET A N 1
ATOM 1452 C CA . MET A 1 179 ? 31.061 14.867 90.112 1.00 27.23 176 MET A CA 1
ATOM 1453 C C . MET A 1 179 ? 30.025 15.889 89.593 1.00 24.22 176 MET A C 1
ATOM 1454 O O . MET A 1 179 ? 29.330 16.574 90.367 1.00 20.95 176 MET A O 1
ATOM 1459 N N . TYR A 1 180 ? 29.929 15.981 88.275 1.00 21.12 177 TYR A N 1
ATOM 1460 C CA . TYR A 1 180 ? 29.025 16.912 87.622 1.00 20.24 177 TYR A CA 1
ATOM 1461 C C . TYR A 1 180 ? 28.194 16.225 86.530 1.00 20.50 177 TYR A C 1
ATOM 1462 O O . TYR A 1 180 ? 28.687 15.355 85.810 1.00 19.06 177 TYR A O 1
ATOM 1471 N N . HIS A 1 181 ? 26.962 16.678 86.360 1.00 20.16 178 HIS A N 1
ATOM 1472 C CA . HIS A 1 181 ? 26.143 16.275 85.213 1.00 20.80 178 HIS A CA 1
ATOM 1473 C C . HIS A 1 181 ? 26.539 17.120 84.015 1.00 20.81 178 HIS A C 1
ATOM 1474 O O . HIS A 1 181 ? 26.407 18.345 84.058 1.00 20.70 178 HIS A O 1
ATOM 1481 N N . HIS A 1 182 ? 27.005 16.483 82.945 1.00 21.82 179 HIS A N 1
ATOM 1482 C CA . HIS A 1 182 ? 27.248 17.196 81.695 1.00 21.61 179 HIS A CA 1
ATOM 1483 C C . HIS A 1 182 ? 25.912 17.307 80.969 1.00 22.31 179 HIS A C 1
ATOM 1484 O O . HIS A 1 182 ? 25.254 16.293 80.708 1.00 25.47 179 HIS A O 1
ATOM 1491 N N . LEU A 1 183 ? 25.505 18.532 80.672 1.00 21.85 180 LEU A N 1
ATOM 1492 C CA . LEU A 1 183 ? 24.203 18.837 80.071 1.00 22.32 180 LEU A CA 1
ATOM 1493 C C . LEU A 1 183 ? 24.372 19.607 78.765 1.00 22.34 180 LEU A C 1
ATOM 1494 O O . LEU A 1 183 ? 25.274 20.426 78.641 1.00 22.25 180 LEU A O 1
ATOM 1499 N N . ILE A 1 184 ? 23.487 19.352 77.800 1.00 24.19 181 ILE A N 1
ATOM 1500 C CA . ILE A 1 184 ? 23.499 20.057 76.516 1.00 23.11 181 ILE A CA 1
ATOM 1501 C C . ILE A 1 184 ? 22.121 20.519 76.067 1.00 24.54 181 ILE A C 1
ATOM 1502 O O . ILE A 1 184 ? 21.104 19.887 76.398 1.00 24.74 181 ILE A O 1
ATOM 1507 N N . VAL A 1 185 ? 22.092 21.585 75.267 1.00 23.14 182 VAL A N 1
ATOM 1508 C CA . VAL A 1 185 ? 20.861 22.040 74.627 1.00 24.87 182 VAL A CA 1
ATOM 1509 C C . VAL A 1 185 ? 21.126 22.464 73.180 1.00 23.85 182 VAL A C 1
ATOM 1510 O O . VAL A 1 185 ? 22.208 22.979 72.883 1.00 23.19 182 VAL A O 1
ATOM 1514 N N . ASN B 1 2 ? 35.370 35.779 54.254 1.00 39.22 -1 ASN B N 1
ATOM 1515 C CA . ASN B 1 2 ? 36.505 35.577 53.295 1.00 36.15 -1 ASN B CA 1
ATOM 1516 C C . ASN B 1 2 ? 37.169 34.217 53.522 1.00 35.34 -1 ASN B C 1
ATOM 1517 O O . ASN B 1 2 ? 37.695 33.892 54.602 1.00 33.06 -1 ASN B O 1
ATOM 1522 N N . ALA B 1 3 ? 37.071 33.413 52.477 1.00 33.56 0 ALA B N 1
ATOM 1523 C CA . ALA B 1 3 ? 37.541 32.063 52.459 1.00 31.72 0 ALA B CA 1
ATOM 1524 C C . ALA B 1 3 ? 37.694 31.735 50.983 1.00 29.91 0 ALA B C 1
ATOM 1525 O O . ALA B 1 3 ? 36.764 31.894 50.188 1.00 28.21 0 ALA B O 1
ATOM 1527 N N . MET B 1 4 ? 38.874 31.278 50.613 1.00 29.25 1 MET B N 1
ATOM 1528 C CA . MET B 1 4 ? 39.287 31.296 49.230 1.00 27.98 1 MET B CA 1
ATOM 1529 C C . MET B 1 4 ? 40.357 30.238 48.989 1.00 23.80 1 MET B C 1
ATOM 1530 O O . MET B 1 4 ? 41.280 30.089 49.800 1.00 22.74 1 MET B O 1
ATOM 1535 N N . ILE B 1 5 ? 40.220 29.487 47.896 1.00 20.69 2 ILE B N 1
ATOM 1536 C CA . ILE B 1 5 ? 41.294 28.643 47.401 1.00 18.64 2 ILE B CA 1
ATOM 1537 C C . ILE B 1 5 ? 42.024 29.369 46.257 1.00 18.50 2 ILE B C 1
ATOM 1538 O O . ILE B 1 5 ? 41.412 29.840 45.289 1.00 17.94 2 ILE B O 1
ATOM 1543 N N . ARG B 1 6 ? 43.334 29.490 46.394 1.00 17.72 3 ARG B N 1
ATOM 1544 C CA . ARG B 1 6 ? 44.139 30.166 45.403 1.00 18.14 3 ARG B CA 1
ATOM 1545 C C . ARG B 1 6 ? 45.503 29.484 45.287 1.00 17.99 3 ARG B C 1
ATOM 1546 O O . ARG B 1 6 ? 45.939 28.771 46.207 1.00 16.77 3 ARG B O 1
ATOM 1554 N N . GLN B 1 7 ? 46.178 29.732 44.180 1.00 18.89 4 GLN B N 1
ATOM 1555 C CA . GLN B 1 7 ? 47.580 29.314 44.051 1.00 19.54 4 GLN B CA 1
ATOM 1556 C C . GLN B 1 7 ? 48.407 29.942 45.187 1.00 18.55 4 GLN B C 1
ATOM 1557 O O . GLN B 1 7 ? 48.205 31.083 45.561 1.00 16.92 4 GLN B O 1
ATOM 1563 N N . ALA B 1 8 ? 49.350 29.179 45.718 1.00 17.37 5 ALA B N 1
ATOM 1564 C CA . ALA B 1 8 ? 50.375 29.700 46.575 1.00 17.40 5 ALA B CA 1
ATOM 1565 C C . ALA B 1 8 ? 51.296 30.632 45.789 1.00 17.70 5 ALA B C 1
ATOM 1566 O O . ALA B 1 8 ? 51.457 30.497 44.574 1.00 17.86 5 ALA B O 1
ATOM 1568 N N . ARG B 1 9 ? 51.883 31.580 46.494 1.00 18.60 6 ARG B N 1
ATOM 1569 C CA . ARG B 1 9 ? 52.921 32.479 45.971 1.00 19.14 6 ARG B CA 1
ATOM 1570 C C . ARG B 1 9 ? 54.132 32.354 46.897 1.00 19.33 6 ARG B C 1
ATOM 1571 O O . ARG B 1 9 ? 54.016 31.761 47.984 1.00 19.65 6 ARG B O 1
ATOM 1579 N N . PRO B 1 10 ? 55.309 32.881 46.475 1.00 20.17 7 PRO B N 1
ATOM 1580 C CA . PRO B 1 10 ? 56.540 32.715 47.258 1.00 19.62 7 PRO B CA 1
ATOM 1581 C C . PRO B 1 10 ? 56.419 33.133 48.717 1.00 20.95 7 PRO B C 1
ATOM 1582 O O . PRO B 1 10 ? 56.942 32.473 49.623 1.00 22.21 7 PRO B O 1
ATOM 1586 N N . GLU B 1 11 ? 55.744 34.239 48.934 1.00 21.77 8 GLU B N 1
ATOM 1587 C CA . GLU B 1 11 ? 55.544 34.763 50.288 1.00 24.31 8 GLU B CA 1
ATOM 1588 C C . GLU B 1 11 ? 54.721 33.846 51.196 1.00 21.82 8 GLU B C 1
ATOM 1589 O O . GLU B 1 11 ? 54.735 34.032 52.388 1.00 22.79 8 GLU B O 1
ATOM 1595 N N . ASP B 1 12 ? 54.043 32.829 50.649 1.00 20.88 9 ASP B N 1
ATOM 1596 C CA . ASP B 1 12 ? 53.343 31.851 51.491 1.00 19.54 9 ASP B CA 1
ATOM 1597 C C . ASP B 1 12 ? 54.302 30.849 52.138 1.00 18.54 9 ASP B C 1
ATOM 1598 O O . ASP B 1 12 ? 53.895 30.069 52.984 1.00 15.97 9 ASP B O 1
ATOM 1603 N N . ARG B 1 13 ? 55.570 30.866 51.729 1.00 18.62 10 ARG B N 1
ATOM 1604 C CA . ARG B 1 13 ? 56.499 29.827 52.157 1.00 19.43 10 ARG B CA 1
ATOM 1605 C C . ARG B 1 13 ? 56.674 29.696 53.682 1.00 19.18 10 ARG B C 1
ATOM 1606 O O . ARG B 1 13 ? 56.919 28.603 54.189 1.00 19.74 10 ARG B O 1
ATOM 1614 N N . PHE B 1 14 ? 56.515 30.793 54.410 1.00 20.80 11 PHE B N 1
ATOM 1615 C CA . PHE B 1 14 ? 56.671 30.756 55.867 1.00 21.84 11 PHE B CA 1
ATOM 1616 C C . PHE B 1 14 ? 55.554 29.917 56.510 1.00 21.97 11 PHE B C 1
ATOM 1617 O O . PHE B 1 14 ? 55.823 28.978 57.275 1.00 20.53 11 PHE B O 1
ATOM 1625 N N . ASP B 1 15 ? 54.321 30.180 56.120 1.00 21.92 12 ASP B N 1
ATOM 1626 C CA . ASP B 1 15 ? 53.206 29.387 56.608 1.00 23.12 12 ASP B CA 1
ATOM 1627 C C . ASP B 1 15 ? 53.191 27.965 56.076 1.00 21.30 12 ASP B C 1
ATOM 1628 O O . ASP B 1 15 ? 52.948 27.016 56.828 1.00 20.64 12 ASP B O 1
ATOM 1633 N N . ILE B 1 16 ? 53.464 27.819 54.785 1.00 19.86 13 ILE B N 1
ATOM 1634 C CA . ILE B 1 16 ? 53.581 26.519 54.188 1.00 18.70 13 ILE B CA 1
ATOM 1635 C C . ILE B 1 16 ? 54.631 25.692 54.939 1.00 18.00 13 ILE B C 1
ATOM 1636 O O . ILE B 1 16 ? 54.395 24.522 55.217 1.00 15.66 13 ILE B O 1
ATOM 1641 N N . ALA B 1 17 ? 55.768 26.300 55.297 1.00 17.14 14 ALA B N 1
ATOM 1642 C CA . ALA B 1 17 ? 56.776 25.584 56.077 1.00 17.69 14 ALA B CA 1
ATOM 1643 C C . ALA B 1 17 ? 56.233 25.037 57.396 1.00 18.12 14 ALA B C 1
ATOM 1644 O O . ALA B 1 17 ? 56.592 23.938 57.809 1.00 19.36 14 ALA B O 1
ATOM 1646 N N . LYS B 1 18 ? 55.359 25.789 58.054 1.00 19.83 15 LYS B N 1
ATOM 1647 C CA . LYS B 1 18 ? 54.821 25.359 59.354 1.00 20.65 15 LYS B CA 1
ATOM 1648 C C . LYS B 1 18 ? 53.926 24.144 59.178 1.00 18.74 15 LYS B C 1
ATOM 1649 O O . LYS B 1 18 ? 53.977 23.185 59.948 1.00 18.58 15 LYS B O 1
ATOM 1655 N N . LEU B 1 19 ? 53.120 24.193 58.136 1.00 17.13 16 LEU B N 1
ATOM 1656 C CA . LEU B 1 19 ? 52.221 23.104 57.790 1.00 16.96 16 LEU B CA 1
ATOM 1657 C C . LEU B 1 19 ? 53.004 21.800 57.453 1.00 17.04 16 LEU B C 1
ATOM 1658 O O . LEU B 1 19 ? 52.710 20.727 57.976 1.00 17.71 16 LEU B O 1
ATOM 1663 N N . VAL B 1 20 ? 54.022 21.909 56.608 1.00 16.38 17 VAL B N 1
ATOM 1664 C CA . VAL B 1 20 ? 54.842 20.751 56.226 1.00 16.43 17 VAL B CA 1
ATOM 1665 C C . VAL B 1 20 ? 55.552 20.132 57.428 1.00 16.79 17 VAL B C 1
ATOM 1666 O O . VAL B 1 20 ? 55.618 18.912 57.564 1.00 17.38 17 VAL B O 1
ATOM 1670 N N . TYR B 1 21 ? 56.110 20.984 58.277 1.00 18.27 18 TYR B N 1
ATOM 1671 C CA . TYR B 1 21 ? 56.800 20.553 59.480 1.00 18.58 18 TYR B CA 1
ATOM 1672 C C . TYR B 1 21 ? 55.898 19.712 60.359 1.00 19.61 18 TYR B C 1
ATOM 1673 O O . TYR B 1 21 ? 56.328 18.692 60.888 1.00 19.28 18 TYR B O 1
ATOM 1682 N N . MET B 1 22 ? 54.669 20.173 60.564 1.00 21.47 19 MET B N 1
ATOM 1683 C CA . MET B 1 22 ? 53.686 19.406 61.326 1.00 24.35 19 MET B CA 1
ATOM 1684 C C . MET B 1 22 ? 53.545 17.992 60.733 1.00 23.43 19 MET B C 1
ATOM 1685 O O . MET B 1 22 ? 53.465 16.998 61.464 1.00 24.71 19 MET B O 1
ATOM 1690 N N . VAL B 1 23 ? 53.495 17.907 59.408 1.00 22.00 20 VAL B N 1
ATOM 1691 C CA . VAL B 1 23 ? 53.405 16.611 58.745 1.00 22.27 20 VAL B CA 1
ATOM 1692 C C . VAL B 1 23 ? 54.672 15.787 58.976 1.00 22.44 20 VAL B C 1
ATOM 1693 O O . VAL B 1 23 ? 54.574 14.602 59.295 1.00 24.99 20 VAL B O 1
ATOM 1697 N N . TRP B 1 24 ? 55.857 16.397 58.870 1.00 20.52 21 TRP B N 1
ATOM 1698 C CA . TRP B 1 24 ? 57.089 15.646 59.116 1.00 20.44 21 TRP B CA 1
ATOM 1699 C C . TRP B 1 24 ? 57.191 15.219 60.571 1.00 21.67 21 TRP B C 1
ATOM 1700 O O . TRP B 1 24 ? 57.738 14.162 60.885 1.00 21.66 21 TRP B O 1
ATOM 1711 N N . ASP B 1 25 ? 56.664 16.039 61.467 1.00 24.15 22 ASP B N 1
ATOM 1712 C CA . ASP B 1 25 ? 56.654 15.702 62.885 1.00 27.28 22 ASP B CA 1
ATOM 1713 C C . ASP B 1 25 ? 55.830 14.430 63.104 1.00 27.99 22 ASP B C 1
ATOM 1714 O O . ASP B 1 25 ? 56.274 13.518 63.805 1.00 27.88 22 ASP B O 1
ATOM 1719 N N . ASP B 1 26 ? 54.661 14.341 62.467 1.00 28.01 23 ASP B N 1
ATOM 1720 C CA . ASP B 1 26 ? 53.858 13.117 62.549 1.00 30.69 23 ASP B CA 1
ATOM 1721 C C . ASP B 1 26 ? 54.552 11.914 61.890 1.00 31.10 23 ASP B C 1
ATOM 1722 O O . ASP B 1 26 ? 54.474 10.797 62.382 1.00 30.64 23 ASP B O 1
ATOM 1727 N N . MET B 1 27 ? 55.252 12.148 60.785 1.00 29.79 24 MET B N 1
ATOM 1728 C CA . MET B 1 27 ? 56.012 11.075 60.154 1.00 29.31 24 MET B CA 1
ATOM 1729 C C . MET B 1 27 ? 57.191 10.587 60.991 1.00 28.98 24 MET B C 1
ATOM 1730 O O . MET B 1 27 ? 57.700 9.490 60.753 1.00 29.39 24 MET B O 1
ATOM 1735 N N . GLU B 1 28 ? 57.594 11.402 61.967 1.00 28.93 25 GLU B N 1
ATOM 1736 C CA . GLU B 1 28 ? 58.697 11.122 62.887 1.00 29.85 25 GLU B CA 1
ATOM 1737 C C . GLU B 1 28 ? 60.063 11.119 62.196 1.00 27.48 25 GLU B C 1
ATOM 1738 O O . GLU B 1 28 ? 60.928 10.339 62.543 1.00 28.53 25 GLU B O 1
ATOM 1744 N N . LEU B 1 29 ? 60.262 12.005 61.231 1.00 25.25 26 LEU B N 1
ATOM 1745 C CA . LEU B 1 29 ? 61.536 12.053 60.513 1.00 25.06 26 LEU B CA 1
ATOM 1746 C C . LEU B 1 29 ? 62.707 12.357 61.450 1.00 26.87 26 LEU B C 1
ATOM 1747 O O . LEU B 1 29 ? 62.582 13.161 62.385 1.00 27.92 26 LEU B O 1
ATOM 1752 N N . GLU B 1 30 ? 63.844 11.734 61.181 1.00 27.00 27 GLU B N 1
ATOM 1753 C CA . GLU B 1 30 ? 64.999 11.865 62.065 1.00 30.35 27 GLU B CA 1
ATOM 1754 C C . GLU B 1 30 ? 65.510 13.291 62.225 1.00 28.11 27 GLU B C 1
ATOM 1755 O O . GLU B 1 30 ? 65.781 13.721 63.358 1.00 24.46 27 GLU B O 1
ATOM 1761 N N . LEU B 1 31 ? 65.612 14.046 61.130 1.00 25.25 28 LEU B N 1
ATOM 1762 C CA . LEU B 1 31 ? 66.066 15.437 61.275 1.00 27.12 28 LEU B CA 1
ATOM 1763 C C . LEU B 1 31 ? 65.096 16.277 62.123 1.00 25.62 28 LEU B C 1
ATOM 1764 O O . LEU B 1 31 ? 65.500 17.236 62.783 1.00 25.12 28 LEU B O 1
ATOM 1769 N N . VAL B 1 32 ? 63.820 15.909 62.108 1.00 24.50 29 VAL B N 1
ATOM 1770 C CA . VAL B 1 32 ? 62.813 16.643 62.858 1.00 24.95 29 VAL B CA 1
ATOM 1771 C C . VAL B 1 32 ? 62.933 16.304 64.336 1.00 26.50 29 VAL B C 1
ATOM 1772 O O . VAL B 1 32 ? 62.764 17.168 65.182 1.00 28.46 29 VAL B O 1
ATOM 1776 N N . LYS B 1 33 ? 63.259 15.057 64.639 1.00 29.04 30 LYS B N 1
ATOM 1777 C CA . LYS B 1 33 ? 63.412 14.637 66.026 1.00 32.82 30 LYS B CA 1
ATOM 1778 C C . LYS B 1 33 ? 64.641 15.276 66.663 1.00 32.55 30 LYS B C 1
ATOM 1779 O O . LYS B 1 33 ? 64.611 15.598 67.840 1.00 34.14 30 LYS B O 1
ATOM 1785 N N . HIS B 1 34 ? 65.700 15.503 65.890 1.00 32.08 31 HIS B N 1
ATOM 1786 C CA . HIS B 1 34 ? 66.983 15.900 66.492 1.00 34.71 31 HIS B CA 1
ATOM 1787 C C . HIS B 1 34 ? 67.380 17.383 66.379 1.00 30.58 31 HIS B C 1
ATOM 1788 O O . HIS B 1 34 ? 68.237 17.838 67.119 1.00 29.04 31 HIS B O 1
ATOM 1795 N N . LEU B 1 35 ? 66.746 18.139 65.491 1.00 26.82 32 LEU B N 1
ATOM 1796 C CA . LEU B 1 35 ? 67.163 19.512 65.235 1.00 26.48 32 LEU B CA 1
ATOM 1797 C C . LEU B 1 35 ? 66.201 20.585 65.781 1.00 24.18 32 LEU B C 1
ATOM 1798 O O . LEU B 1 35 ? 65.026 20.320 66.013 1.00 24.46 32 LEU B O 1
ATOM 1803 N N . PRO B 1 36 ? 66.718 21.802 65.980 1.00 23.55 33 PRO B N 1
ATOM 1804 C CA . PRO B 1 36 ? 65.853 22.879 66.375 1.00 23.14 33 PRO B CA 1
ATOM 1805 C C . PRO B 1 36 ? 64.784 23.136 65.300 1.00 22.32 33 PRO B C 1
ATOM 1806 O O . PRO B 1 36 ? 65.101 23.183 64.117 1.00 19.02 33 PRO B O 1
ATOM 1810 N N . LYS B 1 37 ? 63.544 23.284 65.742 1.00 20.93 34 LYS B N 1
ATOM 1811 C CA . LYS B 1 37 ? 62.419 23.479 64.848 1.00 22.19 34 LYS B CA 1
ATOM 1812 C C . LYS B 1 37 ? 62.644 24.601 63.843 1.00 20.94 34 LYS B C 1
ATOM 1813 O O . LYS B 1 37 ? 62.380 24.424 62.654 1.00 19.66 34 LYS B O 1
ATOM 1819 N N . ASP B 1 38 ? 63.132 25.750 64.311 1.00 20.98 35 ASP B N 1
ATOM 1820 C CA . ASP B 1 38 ? 63.297 26.902 63.425 1.00 21.11 35 ASP B CA 1
ATOM 1821 C C . ASP B 1 38 ? 64.402 26.691 62.381 1.00 20.46 35 ASP B C 1
ATOM 1822 O O . ASP B 1 38 ? 64.308 27.215 61.278 1.00 20.09 35 ASP B O 1
ATOM 1827 N N . MET B 1 39 ? 65.414 25.888 62.689 1.00 20.23 36 MET B N 1
ATOM 1828 C CA . MET B 1 39 ? 66.415 25.500 61.680 1.00 20.76 36 MET B CA 1
ATOM 1829 C C . MET B 1 39 ? 65.800 24.670 60.536 1.00 20.20 36 MET B C 1
ATOM 1830 O O . MET B 1 39 ? 66.069 24.895 59.358 1.00 19.69 36 MET B O 1
ATOM 1835 N N . VAL B 1 40 ? 64.958 23.714 60.904 1.00 20.06 37 VAL B N 1
ATOM 1836 C CA . VAL B 1 40 ? 64.242 22.900 59.944 1.00 19.40 37 VAL B CA 1
ATOM 1837 C C . VAL B 1 40 ? 63.257 23.767 59.107 1.00 18.89 37 VAL B C 1
ATOM 1838 O O . VAL B 1 40 ? 63.134 23.570 57.901 1.00 19.32 37 VAL B O 1
ATOM 1842 N N . LEU B 1 41 ? 62.582 24.718 59.740 1.00 17.88 38 LEU B N 1
ATOM 1843 C CA . LEU B 1 41 ? 61.620 25.583 59.046 1.00 18.97 38 LEU B CA 1
ATOM 1844 C C . LEU B 1 41 ? 62.308 26.473 58.034 1.00 19.62 38 LEU B C 1
ATOM 1845 O O . LEU B 1 41 ? 61.796 26.689 56.928 1.00 18.17 38 LEU B O 1
ATOM 1850 N N . ASP B 1 42 ? 63.455 27.019 58.434 1.00 19.86 39 ASP B N 1
ATOM 1851 C CA . ASP B 1 42 ? 64.290 27.755 57.518 1.00 20.31 39 ASP B CA 1
ATOM 1852 C C . ASP B 1 42 ? 64.619 26.928 56.265 1.00 18.80 39 ASP B C 1
ATOM 1853 O O . ASP B 1 42 ? 64.509 27.412 55.129 1.00 16.98 39 ASP B O 1
ATOM 1858 N N . ALA B 1 43 ? 65.054 25.691 56.477 1.00 18.32 40 ALA B N 1
ATOM 1859 C CA . ALA B 1 43 ? 65.304 24.775 55.376 1.00 17.35 40 ALA B CA 1
ATOM 1860 C C . ALA B 1 43 ? 64.062 24.561 54.517 1.00 16.93 40 ALA B C 1
ATOM 1861 O O . ALA B 1 43 ? 64.140 24.586 53.291 1.00 17.02 40 ALA B O 1
ATOM 1863 N N . ILE B 1 44 ? 62.912 24.352 55.151 1.00 16.25 41 ILE B N 1
ATOM 1864 C CA . ILE B 1 44 ? 61.679 24.128 54.376 1.00 16.23 41 ILE B CA 1
ATOM 1865 C C . ILE B 1 44 ? 61.292 25.348 53.548 1.00 16.04 41 ILE B C 1
ATOM 1866 O O . ILE B 1 44 ? 60.922 25.215 52.376 1.00 15.06 41 ILE B O 1
ATOM 1871 N N . GLU B 1 45 ? 61.380 26.529 54.152 1.00 17.59 42 GLU B N 1
ATOM 1872 C CA . GLU B 1 45 ? 61.028 27.778 53.483 1.00 18.46 42 GLU B CA 1
ATOM 1873 C C . GLU B 1 45 ? 61.860 27.944 52.206 1.00 18.05 42 GLU B C 1
ATOM 1874 O O . GLU B 1 45 ? 61.340 28.288 51.148 1.00 16.39 42 GLU B O 1
ATOM 1880 N N . LYS B 1 46 ? 63.157 27.668 52.319 1.00 18.66 43 LYS B N 1
ATOM 1881 C CA . LYS B 1 46 ? 64.058 27.750 51.166 1.00 19.00 43 LYS B CA 1
ATOM 1882 C C . LYS B 1 46 ? 63.662 26.717 50.124 1.00 18.77 43 LYS B C 1
ATOM 1883 O O . LYS B 1 46 ? 63.704 27.020 48.920 1.00 18.76 43 LYS B O 1
ATOM 1889 N N . SER B 1 47 ? 63.261 25.522 50.582 1.00 18.41 44 SER B N 1
ATOM 1890 C CA . SER B 1 47 ? 62.808 24.440 49.673 1.00 18.68 44 SER B CA 1
ATOM 1891 C C . SER B 1 47 ? 61.598 24.853 48.820 1.00 19.18 44 SER B C 1
ATOM 1892 O O . SER B 1 47 ? 61.411 24.321 47.719 1.00 17.94 44 SER B O 1
ATOM 1895 N N . CYS B 1 48 ? 60.774 25.775 49.313 1.00 19.50 45 CYS B N 1
ATOM 1896 C CA . CYS B 1 48 ? 59.602 26.219 48.529 1.00 20.81 45 CYS B CA 1
ATOM 1897 C C . CYS B 1 48 ? 59.935 27.122 47.346 1.00 20.70 45 CYS B C 1
ATOM 1898 O O . CYS B 1 48 ? 59.109 27.253 46.441 1.00 20.34 45 CYS B O 1
ATOM 1901 N N . VAL B 1 49 ? 61.087 27.795 47.380 1.00 20.78 46 VAL B N 1
ATOM 1902 C CA . VAL B 1 49 ? 61.392 28.833 46.377 1.00 21.79 46 VAL B CA 1
ATOM 1903 C C . VAL B 1 49 ? 62.759 28.684 45.690 1.00 22.64 46 VAL B C 1
ATOM 1904 O O . VAL B 1 49 ? 62.872 28.990 44.523 1.00 21.52 46 VAL B O 1
ATOM 1908 N N . ASP B 1 50 ? 63.792 28.203 46.386 1.00 22.52 47 ASP B N 1
ATOM 1909 C CA . ASP B 1 50 ? 65.169 28.268 45.836 1.00 23.61 47 ASP B CA 1
ATOM 1910 C C . ASP B 1 50 ? 65.492 27.134 44.867 1.00 22.88 47 ASP B C 1
ATOM 1911 O O . ASP B 1 50 ? 66.487 27.168 44.119 1.00 23.73 47 ASP B O 1
ATOM 1916 N N . ALA B 1 51 ? 64.651 26.120 44.881 1.00 21.35 48 ALA B N 1
ATOM 1917 C CA . ALA B 1 51 ? 64.799 25.031 43.948 1.00 21.42 48 ALA B CA 1
ATOM 1918 C C . ALA B 1 51 ? 63.458 24.353 43.834 1.00 21.37 48 ALA B C 1
ATOM 1919 O O . ALA B 1 51 ? 62.519 24.657 44.610 1.00 23.31 48 ALA B O 1
ATOM 1921 N N . THR B 1 52 ? 63.365 23.416 42.898 1.00 20.66 49 THR B N 1
ATOM 1922 C CA . THR B 1 52 ? 62.114 22.739 42.672 1.00 20.15 49 THR B CA 1
ATOM 1923 C C . THR B 1 52 ? 62.103 21.447 43.483 1.00 18.83 49 THR B C 1
ATOM 1924 O O . THR B 1 52 ? 62.260 20.352 42.951 1.00 18.59 49 THR B O 1
ATOM 1928 N N . TYR B 1 53 ? 61.895 21.612 44.781 1.00 18.05 50 TYR B N 1
ATOM 1929 C CA . TYR B 1 53 ? 61.778 20.514 45.714 1.00 18.23 50 TYR B CA 1
ATOM 1930 C C . TYR B 1 53 ? 60.296 20.049 45.704 1.00 18.08 50 TYR B C 1
ATOM 1931 O O . TYR B 1 53 ? 59.457 20.617 44.993 1.00 17.10 50 TYR B O 1
ATOM 1940 N N . ARG B 1 54 ? 60.005 18.987 46.430 1.00 16.60 51 ARG B N 1
ATOM 1941 C CA . ARG B 1 54 ? 58.649 18.471 46.573 1.00 17.07 51 ARG B CA 1
ATOM 1942 C C . ARG B 1 54 ? 57.689 19.598 46.933 1.00 16.72 51 ARG B C 1
ATOM 1943 O O . ARG B 1 54 ? 56.553 19.671 46.417 1.00 16.28 51 ARG B O 1
ATOM 1951 N N . THR B 1 55 ? 58.177 20.491 47.783 1.00 17.15 52 THR B N 1
ATOM 1952 C CA . THR B 1 55 ? 57.360 21.548 48.394 1.00 17.99 52 THR B CA 1
ATOM 1953 C C . THR B 1 55 ? 57.357 22.870 47.625 1.00 18.58 52 THR B C 1
ATOM 1954 O O . THR B 1 55 ? 56.969 23.906 48.171 1.00 17.52 52 THR B O 1
ATOM 1958 N N . PHE B 1 56 ? 57.805 22.857 46.375 1.00 20.54 53 PHE B N 1
ATOM 1959 C CA . PHE B 1 56 ? 57.813 24.071 45.563 1.00 23.45 53 PHE B CA 1
ATOM 1960 C C . PHE B 1 56 ? 56.441 24.724 45.575 1.00 22.86 53 PHE B C 1
ATOM 1961 O O . PHE B 1 56 ? 55.462 24.044 45.300 1.00 22.62 53 PHE B O 1
ATOM 1969 N N . TYR B 1 57 ? 56.387 26.029 45.874 1.00 21.07 54 TYR B N 1
ATOM 1970 C CA . TYR B 1 57 ? 55.145 26.812 45.863 1.00 21.38 54 TYR B CA 1
ATOM 1971 C C . TYR B 1 57 ? 54.300 26.577 44.584 1.00 21.27 54 TYR B C 1
ATOM 1972 O O . TYR B 1 57 ? 53.074 26.723 44.610 1.00 18.49 54 TYR B O 1
ATOM 1981 N N . GLN B 1 58 ? 54.956 26.191 43.484 1.00 20.97 55 GLN B N 1
ATOM 1982 C CA . GLN B 1 58 ? 54.255 25.862 42.229 1.00 22.38 55 GLN B CA 1
ATOM 1983 C C . GLN B 1 58 ? 53.462 24.562 42.320 1.00 19.61 55 GLN B C 1
ATOM 1984 O O . GLN B 1 58 ? 52.551 24.349 41.540 1.00 17.72 55 GLN B O 1
ATOM 1990 N N . HIS B 1 59 ? 53.768 23.723 43.302 1.00 18.11 56 HIS B N 1
ATOM 1991 C CA . HIS B 1 59 ? 53.032 22.499 43.497 1.00 17.33 56 HIS B CA 1
ATOM 1992 C C . HIS B 1 59 ? 51.825 22.671 44.404 1.00 16.72 56 HIS B C 1
ATOM 1993 O O . HIS B 1 59 ? 51.188 21.700 44.727 1.00 15.40 56 HIS B O 1
ATOM 2000 N N . ILE B 1 60 ? 51.514 23.910 44.799 1.00 17.77 57 ILE B N 1
ATOM 2001 C CA . ILE B 1 60 ? 50.707 24.151 45.996 1.00 17.24 57 ILE B CA 1
ATOM 2002 C C . ILE B 1 60 ? 49.511 25.073 45.767 1.00 17.67 57 ILE B C 1
ATOM 2003 O O . ILE B 1 60 ? 49.623 26.149 45.185 1.00 16.53 57 ILE B O 1
ATOM 2008 N N . LEU B 1 61 ? 48.364 24.598 46.236 1.00 19.26 58 LEU B N 1
ATOM 2009 C CA . LEU B 1 61 ? 47.181 25.423 46.409 1.00 20.59 58 LEU B CA 1
ATOM 2010 C C . LEU B 1 61 ? 47.033 25.691 47.895 1.00 20.52 58 LEU B C 1
ATOM 2011 O O . LEU B 1 61 ? 47.228 24.776 48.718 1.00 20.14 58 LEU B O 1
ATOM 2016 N N . VAL B 1 62 ? 46.695 26.933 48.256 1.00 20.96 59 VAL B N 1
ATOM 2017 C CA . VAL B 1 62 ? 46.430 27.242 49.646 1.00 21.40 59 VAL B CA 1
ATOM 2018 C C . VAL B 1 62 ? 44.959 27.561 49.834 1.00 21.10 59 VAL B C 1
ATOM 2019 O O . VAL B 1 62 ? 44.288 28.033 48.907 1.00 21.07 59 VAL B O 1
ATOM 2023 N N . TYR B 1 63 ? 44.488 27.305 51.052 1.00 20.72 60 TYR B N 1
ATOM 2024 C CA . TYR B 1 63 ? 43.190 27.744 51.508 1.00 21.79 60 TYR B CA 1
ATOM 2025 C C . TYR B 1 63 ? 43.392 28.954 52.408 1.00 22.66 60 TYR B C 1
ATOM 2026 O O . TYR B 1 63 ? 44.050 28.878 53.469 1.00 23.12 60 TYR B O 1
ATOM 2035 N N . GLU B 1 64 ? 42.825 30.066 51.987 1.00 22.36 61 GLU B N 1
ATOM 2036 C CA . GLU B 1 64 ? 43.038 31.319 52.659 1.00 25.46 61 GLU B CA 1
ATOM 2037 C C . GLU B 1 64 ? 41.781 31.678 53.428 1.00 25.77 61 GLU B C 1
ATOM 2038 O O . GLU B 1 64 ? 40.682 31.708 52.871 1.00 25.63 61 GLU B O 1
ATOM 2044 N N . VAL B 1 65 ? 41.945 31.906 54.726 1.00 28.11 62 VAL B N 1
ATOM 2045 C CA . VAL B 1 65 ? 40.860 32.398 55.569 1.00 28.30 62 VAL B CA 1
ATOM 2046 C C . VAL B 1 65 ? 41.250 33.776 56.070 1.00 30.68 62 VAL B C 1
ATOM 2047 O O . VAL B 1 65 ? 42.244 33.922 56.805 1.00 34.21 62 VAL B O 1
ATOM 2051 N N . GLU B 1 66 ? 40.482 34.785 55.661 1.00 31.26 63 GLU B N 1
ATOM 2052 C CA . GLU B 1 66 ? 40.651 36.160 56.140 1.00 33.23 63 GLU B CA 1
ATOM 2053 C C . GLU B 1 66 ? 42.068 36.661 55.933 1.00 32.03 63 GLU B C 1
ATOM 2054 O O . GLU B 1 66 ? 42.694 37.136 56.868 1.00 29.09 63 GLU B O 1
ATOM 2060 N N . ASN B 1 67 ? 42.557 36.532 54.698 1.00 32.36 64 ASN B N 1
ATOM 2061 C CA . ASN B 1 67 ? 43.907 36.958 54.294 1.00 34.44 64 ASN B CA 1
ATOM 2062 C C . ASN B 1 67 ? 45.080 36.237 54.964 1.00 31.45 64 ASN B C 1
ATOM 2063 O O . ASN B 1 67 ? 46.199 36.726 54.920 1.00 31.40 64 ASN B O 1
ATOM 2068 N N . LYS B 1 68 ? 44.815 35.057 55.523 1.00 30.45 65 LYS B N 1
ATOM 2069 C CA . LYS B 1 68 ? 45.825 34.214 56.162 1.00 30.09 65 LYS B CA 1
ATOM 2070 C C . LYS B 1 68 ? 45.768 32.788 55.598 1.00 29.08 65 LYS B C 1
ATOM 2071 O O . LYS B 1 68 ? 44.684 32.247 55.290 1.00 28.63 65 LYS B O 1
ATOM 2077 N N . VAL B 1 69 ? 46.937 32.173 55.460 1.00 25.90 66 VAL B N 1
ATOM 2078 C CA . VAL B 1 69 ? 46.999 30.783 55.056 1.00 23.88 66 VAL B CA 1
ATOM 2079 C C . VAL B 1 69 ? 46.439 29.929 56.192 1.00 22.95 66 VAL B C 1
ATOM 2080 O O . VAL B 1 69 ? 46.879 30.042 57.340 1.00 21.28 66 VAL B O 1
ATOM 2084 N N . ALA B 1 70 ? 45.447 29.100 55.863 1.00 22.31 67 ALA B N 1
ATOM 2085 C CA . ALA B 1 70 ? 44.796 28.229 56.832 1.00 21.58 67 ALA B CA 1
ATOM 2086 C C . ALA B 1 70 ? 45.157 26.763 56.600 1.00 20.52 67 ALA B C 1
ATOM 2087 O O . ALA B 1 70 ? 45.190 25.976 57.538 1.00 19.60 67 ALA B O 1
ATOM 2089 N N . GLY B 1 71 ? 45.423 26.413 55.342 1.00 20.05 68 GLY B N 1
ATOM 2090 C CA . GLY B 1 71 ? 45.850 25.074 54.964 1.00 19.98 68 GLY B CA 1
ATOM 2091 C C . GLY B 1 71 ? 46.398 25.065 53.547 1.00 19.26 68 GLY B C 1
ATOM 2092 O O . GLY B 1 71 ? 46.294 26.059 52.809 1.00 17.25 68 GLY B O 1
ATOM 2093 N N . CYS B 1 72 ? 46.964 23.937 53.147 1.00 19.60 69 CYS B N 1
ATOM 2094 C CA . CYS B 1 72 ? 47.457 23.803 51.786 1.00 18.79 69 CYS B CA 1
ATOM 2095 C C . CYS B 1 72 ? 47.418 22.370 51.328 1.00 18.47 69 CYS B C 1
ATOM 2096 O O . CYS B 1 72 ? 47.268 21.448 52.125 1.00 19.17 69 CYS B O 1
ATOM 2099 N N . ILE B 1 73 ? 47.511 22.187 50.022 1.00 17.83 70 ILE B N 1
ATOM 2100 C CA . ILE B 1 73 ? 47.628 20.857 49.439 1.00 17.94 70 ILE B CA 1
ATOM 2101 C C . ILE B 1 73 ? 48.769 20.857 48.438 1.00 18.58 70 ILE B C 1
ATOM 2102 O O . ILE B 1 73 ? 48.915 21.791 47.645 1.00 19.24 70 ILE B O 1
ATOM 2107 N N . ILE B 1 74 ? 49.578 19.797 48.493 1.00 19.45 71 ILE B N 1
ATOM 2108 C CA . ILE B 1 74 ? 50.828 19.743 47.741 1.00 19.53 71 ILE B CA 1
ATOM 2109 C C . ILE B 1 74 ? 50.788 18.517 46.869 1.00 18.31 71 ILE B C 1
ATOM 2110 O O . ILE B 1 74 ? 50.732 17.398 47.374 1.00 17.94 71 ILE B O 1
ATOM 2115 N N . SER B 1 75 ? 50.807 18.731 45.550 1.00 18.96 72 SER B N 1
ATOM 2116 C CA . SER B 1 75 ? 50.726 17.637 44.613 1.00 18.30 72 SER B CA 1
ATOM 2117 C C . SER B 1 75 ? 51.659 17.826 43.429 1.00 19.59 72 SER B C 1
ATOM 2118 O O . SER B 1 75 ? 52.020 18.945 43.112 1.00 20.64 72 SER B O 1
ATOM 2121 N N . TYR B 1 76 ? 52.034 16.717 42.775 1.00 19.76 73 TYR B N 1
ATOM 2122 C CA . TYR B 1 76 ? 52.982 16.726 41.663 1.00 19.90 73 TYR B CA 1
ATOM 2123 C C . TYR B 1 76 ? 53.051 15.327 41.035 1.00 20.29 73 TYR B C 1
ATOM 2124 O O . TYR B 1 76 ? 52.607 14.356 41.628 1.00 19.87 73 TYR B O 1
ATOM 2133 N N . SER B 1 77 ? 53.632 15.216 39.844 1.00 23.02 74 SER B N 1
ATOM 2134 C CA . SER B 1 77 ? 53.667 13.930 39.145 1.00 22.93 74 SER B CA 1
ATOM 2135 C C . SER B 1 77 ? 54.576 12.923 39.842 1.00 22.74 74 SER B C 1
ATOM 2136 O O . SER B 1 77 ? 55.694 13.235 40.219 1.00 22.96 74 SER B O 1
ATOM 2139 N N . GLY B 1 78 ? 54.084 11.705 40.018 1.00 23.71 75 GLY B N 1
ATOM 2140 C CA . GLY B 1 78 ? 54.870 10.668 40.672 1.00 24.20 75 GLY B CA 1
ATOM 2141 C C . GLY B 1 78 ? 56.142 10.361 39.926 1.00 25.12 75 GLY B C 1
ATOM 2142 O O . GLY B 1 78 ? 57.172 10.058 40.532 1.00 24.52 75 GLY B O 1
ATOM 2143 N N . GLU B 1 79 ? 56.099 10.477 38.601 1.00 26.12 76 GLU B N 1
ATOM 2144 C CA . GLU B 1 79 ? 57.267 10.106 37.815 1.00 28.57 76 GLU B CA 1
ATOM 2145 C C . GLU B 1 79 ? 58.445 11.036 38.107 1.00 26.10 76 GLU B C 1
ATOM 2146 O O . GLU B 1 79 ? 59.562 10.616 37.984 1.00 27.68 76 GLU B O 1
ATOM 2152 N N . ASN B 1 80 ? 58.189 12.263 38.554 1.00 26.67 77 ASN B N 1
ATOM 2153 C CA . ASN B 1 80 ? 59.255 13.203 38.936 1.00 25.56 77 ASN B CA 1
ATOM 2154 C C . ASN B 1 80 ? 59.572 13.299 40.444 1.00 23.63 77 ASN B C 1
ATOM 2155 O O . ASN B 1 80 ? 60.404 14.105 40.842 1.00 21.60 77 ASN B O 1
ATOM 2160 N N . GLU B 1 81 ? 58.925 12.489 41.277 1.00 22.93 78 GLU B N 1
ATOM 2161 C CA . GLU B 1 81 ? 59.076 12.599 42.738 1.00 22.05 78 GLU B CA 1
ATOM 2162 C C . GLU B 1 81 ? 60.550 12.594 43.189 1.00 22.42 78 GLU B C 1
ATOM 2163 O O . GLU B 1 81 ? 61.002 13.488 43.901 1.00 22.25 78 GLU B O 1
ATOM 2169 N N . LEU B 1 82 ? 61.298 11.588 42.754 1.00 23.21 79 LEU B N 1
ATOM 2170 C CA . LEU B 1 82 ? 62.699 11.456 43.136 1.00 25.35 79 LEU B CA 1
ATOM 2171 C C . LEU B 1 82 ? 63.614 12.519 42.542 1.00 23.87 79 LEU B C 1
ATOM 2172 O O . LEU B 1 82 ? 64.680 12.753 43.062 1.00 23.41 79 LEU B O 1
ATOM 2177 N N . LYS B 1 83 ? 63.187 13.198 41.492 1.00 24.70 80 LYS B N 1
ATOM 2178 C CA . LYS B 1 83 ? 63.923 14.363 40.988 1.00 25.99 80 LYS B CA 1
ATOM 2179 C C . LYS B 1 83 ? 63.652 15.596 41.861 1.00 24.64 80 LYS B C 1
ATOM 2180 O O . LYS B 1 83 ? 64.555 16.374 42.188 1.00 23.02 80 LYS B O 1
ATOM 2186 N N . TYR B 1 84 ? 62.396 15.781 42.234 1.00 22.53 81 TYR B N 1
ATOM 2187 C CA . TYR B 1 84 ? 62.064 16.837 43.183 1.00 20.70 81 TYR B CA 1
ATOM 2188 C C . TYR B 1 84 ? 62.824 16.620 44.490 1.00 19.65 81 TYR B C 1
ATOM 2189 O O . TYR B 1 84 ? 63.421 17.541 45.009 1.00 18.89 81 TYR B O 1
ATOM 2198 N N . GLU B 1 85 ? 62.821 15.402 45.007 1.00 20.46 82 GLU B N 1
ATOM 2199 C CA . GLU B 1 85 ? 63.492 15.123 46.293 1.00 20.82 82 GLU B CA 1
ATOM 2200 C C . GLU B 1 85 ? 64.963 15.497 46.241 1.00 21.16 82 GLU B C 1
ATOM 2201 O O . GLU B 1 85 ? 65.493 16.140 47.149 1.00 19.57 82 GLU B O 1
ATOM 2207 N N . LYS B 1 86 ? 65.613 15.098 45.151 1.00 22.69 83 LYS B N 1
ATOM 2208 C CA . LYS B 1 86 ? 67.042 15.376 44.960 1.00 24.08 83 LYS B CA 1
ATOM 2209 C C . LYS B 1 86 ? 67.408 16.851 45.040 1.00 21.51 83 LYS B C 1
ATOM 2210 O O . LYS B 1 86 ? 68.513 17.192 45.464 1.00 22.72 83 LYS B O 1
ATOM 2216 N N . ALA B 1 87 ? 66.487 17.730 44.661 1.00 20.44 84 ALA B N 1
ATOM 2217 C CA . ALA B 1 87 ? 66.732 19.180 44.672 1.00 17.98 84 ALA B CA 1
ATOM 2218 C C . ALA B 1 87 ? 66.974 19.776 46.054 1.00 18.57 84 ALA B C 1
ATOM 2219 O O . ALA B 1 87 ? 67.450 20.921 46.168 1.00 17.70 84 ALA B O 1
ATOM 2221 N N . TRP B 1 88 ? 66.615 19.044 47.107 1.00 18.76 85 TRP B N 1
ATOM 2222 C CA . TRP B 1 88 ? 66.990 19.447 48.471 1.00 18.58 85 TRP B CA 1
ATOM 2223 C C . TRP B 1 88 ? 68.513 19.751 48.541 1.00 20.06 85 TRP B C 1
ATOM 2224 O O . TRP B 1 88 ? 68.934 20.687 49.226 1.00 19.63 85 TRP B O 1
ATOM 2235 N N . GLU B 1 89 ? 69.307 19.009 47.772 1.00 22.73 86 GLU B N 1
ATOM 2236 C CA . GLU B 1 89 ? 70.757 19.245 47.691 1.00 25.36 86 GLU B CA 1
ATOM 2237 C C . GLU B 1 89 ? 71.197 20.654 47.232 1.00 24.30 86 GLU B C 1
ATOM 2238 O O . GLU B 1 89 ? 72.326 21.037 47.465 1.00 23.96 86 GLU B O 1
ATOM 2244 N N . LEU B 1 90 ? 70.311 21.426 46.609 1.00 22.75 87 LEU B N 1
ATOM 2245 C CA . LEU B 1 90 ? 70.666 22.695 45.982 1.00 21.52 87 LEU B CA 1
ATOM 2246 C C . LEU B 1 90 ? 70.425 23.889 46.860 1.00 21.53 87 LEU B C 1
ATOM 2247 O O . LEU B 1 90 ? 70.689 25.012 46.462 1.00 22.64 87 LEU B O 1
ATOM 2252 N N . LEU B 1 91 ? 69.921 23.639 48.057 1.00 20.53 88 LEU B N 1
ATOM 2253 C CA . LEU B 1 91 ? 69.530 24.677 48.968 1.00 20.32 88 LEU B CA 1
ATOM 2254 C C . LEU B 1 91 ? 70.707 25.127 49.821 1.00 21.04 88 LEU B C 1
ATOM 2255 O O . LEU B 1 91 ? 71.645 24.370 50.060 1.00 20.82 88 LEU B O 1
ATOM 2260 N N . ASP B 1 92 ? 70.632 26.370 50.286 1.00 21.26 89 ASP B N 1
ATOM 2261 C CA . ASP B 1 92 ? 71.665 26.939 51.121 1.00 22.37 89 ASP B CA 1
ATOM 2262 C C . ASP B 1 92 ? 71.371 26.659 52.579 1.00 23.15 89 ASP B C 1
ATOM 2263 O O . ASP B 1 92 ? 70.713 27.444 53.248 1.00 24.17 89 ASP B O 1
ATOM 2268 N N . LEU B 1 93 ? 71.916 25.561 53.075 1.00 23.58 90 LEU B N 1
ATOM 2269 C CA . LEU B 1 93 ? 71.591 25.070 54.401 1.00 24.22 90 LEU B CA 1
ATOM 2270 C C . LEU B 1 93 ? 72.821 24.940 55.274 1.00 24.59 90 LEU B C 1
ATOM 2271 O O . LEU B 1 93 ? 73.915 24.683 54.787 1.00 23.08 90 LEU B O 1
ATOM 2276 N N . PRO B 1 94 ? 72.627 25.098 56.585 1.00 25.30 91 PRO B N 1
ATOM 2277 C CA . PRO B 1 94 ? 73.700 24.890 57.537 1.00 26.32 91 PRO B CA 1
ATOM 2278 C C . PRO B 1 94 ? 74.084 23.428 57.591 1.00 25.91 91 PRO B C 1
ATOM 2279 O O . PRO B 1 94 ? 73.247 22.568 57.357 1.00 25.77 91 PRO B O 1
ATOM 2283 N N . GLU B 1 95 ? 75.355 23.167 57.876 1.00 27.72 92 GLU B N 1
ATOM 2284 C CA . GLU B 1 95 ? 75.912 21.810 57.956 1.00 28.76 92 GLU B CA 1
ATOM 2285 C C . GLU B 1 95 ? 75.148 20.914 58.935 1.00 27.00 92 GLU B C 1
ATOM 2286 O O . GLU B 1 95 ? 75.003 19.741 58.696 1.00 26.68 92 GLU B O 1
ATOM 2292 N N . GLU B 1 96 ? 74.638 21.483 60.024 1.00 26.57 93 GLU B N 1
ATOM 2293 C CA . GLU B 1 96 ? 73.940 20.704 61.037 1.00 28.70 93 GLU B CA 1
ATOM 2294 C C . GLU B 1 96 ? 72.712 19.999 60.431 1.00 28.01 93 GLU B C 1
ATOM 2295 O O . GLU B 1 96 ? 72.409 18.854 60.773 1.00 26.52 93 GLU B O 1
ATOM 2301 N N . ILE B 1 97 ? 72.018 20.666 59.513 1.00 25.46 94 ILE B N 1
ATOM 2302 C CA . ILE B 1 97 ? 70.939 19.987 58.800 1.00 26.38 94 ILE B CA 1
ATOM 2303 C C . ILE B 1 97 ? 71.415 19.161 57.577 1.00 25.64 94 ILE B C 1
ATOM 2304 O O . ILE B 1 97 ? 70.884 18.078 57.324 1.00 25.17 94 ILE B O 1
ATOM 2309 N N . LYS B 1 98 ? 72.423 19.626 56.839 1.00 29.82 95 LYS B N 1
ATOM 2310 C CA . LYS B 1 98 ? 72.895 18.884 55.637 1.00 31.04 95 LYS B CA 1
ATOM 2311 C C . LYS B 1 98 ? 73.445 17.502 55.913 1.00 34.11 95 LYS B C 1
ATOM 2312 O O . LYS B 1 98 ? 73.396 16.624 55.044 1.00 34.27 95 LYS B O 1
ATOM 2318 N N . GLN B 1 99 ? 73.955 17.292 57.118 1.00 35.47 96 GLN B N 1
ATOM 2319 C CA . GLN B 1 99 ? 74.503 15.994 57.485 1.00 36.80 96 GLN B CA 1
ATOM 2320 C C . GLN B 1 99 ? 73.436 14.920 57.500 1.00 35.87 96 GLN B C 1
ATOM 2321 O O . GLN B 1 99 ? 73.750 13.738 57.393 1.00 35.03 96 GLN B O 1
ATOM 2327 N N . TYR B 1 100 ? 72.170 15.308 57.646 1.00 33.95 97 TYR B N 1
ATOM 2328 C CA . TYR B 1 100 ? 71.079 14.323 57.601 1.00 32.63 97 TYR B CA 1
ATOM 2329 C C . TYR B 1 100 ? 70.717 13.843 56.190 1.00 30.05 97 TYR B C 1
ATOM 2330 O O . TYR B 1 100 ? 69.934 12.917 56.051 1.00 30.99 97 TYR B O 1
ATOM 2339 N N . GLY B 1 101 ? 71.292 14.448 55.156 1.00 27.96 98 GLY B N 1
ATOM 2340 C CA . GLY B 1 101 ? 70.898 14.160 53.776 1.00 27.53 98 GLY B CA 1
ATOM 2341 C C . GLY B 1 101 ? 69.495 14.699 53.521 1.00 28.33 98 GLY B C 1
ATOM 2342 O O . GLY B 1 101 ? 68.990 15.553 54.270 1.00 26.82 98 GLY B O 1
ATOM 2343 N N . THR B 1 102 ? 68.848 14.201 52.477 1.00 24.90 99 THR B N 1
ATOM 2344 C CA . THR B 1 102 ? 67.570 14.755 52.109 1.00 24.32 99 THR B CA 1
ATOM 2345 C C . THR B 1 102 ? 66.481 14.153 53.025 1.00 23.84 99 THR B C 1
ATOM 2346 O O . THR B 1 102 ? 66.586 13.024 53.499 1.00 22.11 99 THR B O 1
ATOM 2350 N N . PRO B 1 103 ? 65.445 14.930 53.315 1.00 22.74 100 PRO B N 1
ATOM 2351 C CA . PRO B 1 103 ? 64.512 14.461 54.350 1.00 22.05 100 PRO B CA 1
ATOM 2352 C C . PRO B 1 103 ? 63.586 13.308 53.933 1.00 20.95 100 PRO B C 1
ATOM 2353 O O . PRO B 1 103 ? 63.137 12.565 54.803 1.00 19.56 100 PRO B O 1
ATOM 2357 N N . LEU B 1 104 ? 63.300 13.157 52.637 1.00 19.65 101 LEU B N 1
ATOM 2358 C CA . LEU B 1 104 ? 62.322 12.159 52.186 1.00 19.11 101 LEU B CA 1
ATOM 2359 C C . LEU B 1 104 ? 62.821 11.263 51.028 1.00 19.60 101 LEU B C 1
ATOM 2360 O O . LEU B 1 104 ? 62.257 11.288 49.930 1.00 18.16 101 LEU B O 1
ATOM 2365 N N . PRO B 1 105 ? 63.895 10.471 51.278 1.00 19.29 102 PRO B N 1
ATOM 2366 C CA . PRO B 1 105 ? 64.569 9.706 50.220 1.00 20.85 102 PRO B CA 1
ATOM 2367 C C . PRO B 1 105 ? 63.738 8.568 49.610 1.00 20.89 102 PRO B C 1
ATOM 2368 O O . PRO B 1 105 ? 63.970 8.195 48.481 1.00 21.26 102 PRO B O 1
ATOM 2372 N N . VAL B 1 106 ? 62.766 8.047 50.349 1.00 21.90 103 VAL B N 1
ATOM 2373 C CA . VAL B 1 106 ? 61.988 6.890 49.900 1.00 22.86 103 VAL B CA 1
ATOM 2374 C C . VAL B 1 106 ? 60.921 7.325 48.905 1.00 22.32 103 VAL B C 1
ATOM 2375 O O . VAL B 1 106 ? 60.278 8.345 49.105 1.00 20.02 103 VAL B O 1
ATOM 2379 N N . LYS B 1 107 ? 60.765 6.542 47.836 1.00 23.44 104 LYS B N 1
ATOM 2380 C CA . LYS B 1 107 ? 59.740 6.780 46.816 1.00 22.87 104 LYS B CA 1
ATOM 2381 C C . LYS B 1 107 ? 58.380 6.459 47.402 1.00 20.34 104 LYS B C 1
ATOM 2382 O O . LYS B 1 107 ? 58.132 5.340 47.787 1.00 19.76 104 LYS B O 1
ATOM 2388 N N . GLU B 1 108 ? 57.515 7.459 47.493 1.00 19.74 105 GLU B N 1
ATOM 2389 C CA . GLU B 1 108 ? 56.215 7.317 48.154 1.00 19.89 105 GLU B CA 1
ATOM 2390 C C . GLU B 1 108 ? 55.099 6.986 47.198 1.00 20.82 105 GLU B C 1
ATOM 2391 O O . GLU B 1 108 ? 54.030 6.508 47.624 1.00 20.00 105 GLU B O 1
ATOM 2397 N N . ALA B 1 109 ? 55.322 7.276 45.912 1.00 22.15 106 ALA B N 1
ATOM 2398 C CA . ALA B 1 109 ? 54.272 7.194 44.899 1.00 22.26 106 ALA B CA 1
ATOM 2399 C C . ALA B 1 109 ? 54.679 6.245 43.771 1.00 23.89 106 ALA B C 1
ATOM 2400 O O . ALA B 1 109 ? 55.759 5.631 43.815 1.00 23.36 106 ALA B O 1
ATOM 2402 N N . LYS B 1 110 ? 53.833 6.140 42.754 1.00 23.48 107 LYS B N 1
ATOM 2403 C CA . LYS B 1 110 ? 54.150 5.353 41.591 1.00 25.14 107 LYS B CA 1
ATOM 2404 C C . LYS B 1 110 ? 54.236 6.260 40.345 1.00 25.51 107 LYS B C 1
ATOM 2405 O O . LYS B 1 110 ? 53.653 7.325 40.313 1.00 22.30 107 LYS B O 1
ATOM 2411 N N . ASP B 1 111 ? 55.000 5.831 39.343 1.00 27.58 108 ASP B N 1
ATOM 2412 C CA . ASP B 1 111 ? 55.317 6.655 38.163 1.00 28.29 108 ASP B CA 1
ATOM 2413 C C . ASP B 1 111 ? 54.106 7.000 37.346 1.00 28.03 108 ASP B C 1
ATOM 2414 O O . ASP B 1 111 ? 54.168 7.909 36.555 1.00 29.46 108 ASP B O 1
ATOM 2419 N N . ASP B 1 112 ? 53.026 6.240 37.485 1.00 28.80 109 ASP B N 1
ATOM 2420 C CA . ASP B 1 112 ? 51.799 6.511 36.732 1.00 28.47 109 ASP B CA 1
ATOM 2421 C C . ASP B 1 112 ? 50.783 7.343 37.501 1.00 26.09 109 ASP B C 1
ATOM 2422 O O . ASP B 1 112 ? 49.630 7.466 37.081 1.00 25.69 109 ASP B O 1
ATOM 2427 N N . GLU B 1 113 ? 51.206 7.925 38.621 1.00 25.03 110 GLU B N 1
ATOM 2428 C CA . GLU B 1 113 ? 50.305 8.659 39.461 1.00 23.54 110 GLU B CA 1
ATOM 2429 C C . GLU B 1 113 ? 50.614 10.140 39.431 1.00 22.50 110 GLU B C 1
ATOM 2430 O O . GLU B 1 113 ? 51.757 10.526 39.212 1.00 20.81 110 GLU B O 1
ATOM 2436 N N . TYR B 1 114 ? 49.578 10.959 39.643 1.00 21.60 111 TYR B N 1
ATOM 2437 C CA . TYR B 1 114 ? 49.756 12.359 40.108 1.00 23.06 111 TYR B CA 1
ATOM 2438 C C . TYR B 1 114 ? 49.586 12.315 41.621 1.00 21.25 111 TYR B C 1
ATOM 2439 O O . TYR B 1 114 ? 48.498 12.009 42.123 1.00 21.35 111 TYR B O 1
ATOM 2448 N N . TYR B 1 115 ? 50.682 12.586 42.335 1.00 19.78 112 TYR B N 1
ATOM 2449 C CA . TYR B 1 115 ? 50.796 12.304 43.753 1.00 17.30 112 TYR B CA 1
ATOM 2450 C C . TYR B 1 115 ? 50.441 13.516 44.607 1.00 17.36 112 TYR B C 1
ATOM 2451 O O . TYR B 1 115 ? 50.926 14.622 44.403 1.00 16.40 112 TYR B O 1
ATOM 2460 N N . ILE B 1 116 ? 49.559 13.288 45.567 1.00 17.48 113 ILE B N 1
ATOM 2461 C CA . ILE B 1 116 ? 49.210 14.281 46.545 1.00 16.66 113 ILE B CA 1
ATOM 2462 C C . ILE B 1 116 ? 49.965 13.905 47.830 1.00 16.97 113 ILE B C 1
ATOM 2463 O O . ILE B 1 116 ? 49.571 13.011 48.561 1.00 16.85 113 ILE B O 1
ATOM 2468 N N . GLU B 1 117 ? 51.059 14.596 48.080 1.00 17.25 114 GLU B N 1
ATOM 2469 C CA . GLU B 1 117 ? 51.929 14.273 49.175 1.00 19.40 114 GLU B CA 1
ATOM 2470 C C . GLU B 1 117 ? 51.371 14.767 50.506 1.00 19.85 114 GLU B C 1
ATOM 2471 O O . GLU B 1 117 ? 51.485 14.077 51.510 1.00 20.11 114 GLU B O 1
ATOM 2477 N N . THR B 1 118 ? 50.763 15.943 50.491 1.00 20.56 115 THR B N 1
ATOM 2478 C CA . THR B 1 118 ? 50.459 16.676 51.694 1.00 21.74 115 THR B CA 1
ATOM 2479 C C . THR B 1 118 ? 49.126 17.380 51.581 1.00 21.79 115 THR B C 1
ATOM 2480 O O . THR B 1 118 ? 48.877 18.092 50.589 1.00 19.39 115 THR B O 1
ATOM 2484 N N . ILE B 1 119 ? 48.290 17.176 52.611 1.00 20.81 116 ILE B N 1
ATOM 2485 C CA . ILE B 1 119 ? 47.080 17.970 52.859 1.00 21.52 116 ILE B CA 1
ATOM 2486 C C . ILE B 1 119 ? 47.125 18.360 54.327 1.00 21.82 116 ILE B C 1
ATOM 2487 O O . ILE B 1 119 ? 47.096 17.498 55.191 1.00 24.87 116 ILE B O 1
ATOM 2492 N N . ALA B 1 120 ? 47.213 19.645 54.615 1.00 20.75 117 ALA B N 1
ATOM 2493 C CA . ALA B 1 120 ? 47.496 20.096 55.959 1.00 20.93 117 ALA B CA 1
ATOM 2494 C C . ALA B 1 120 ? 46.635 21.290 56.300 1.00 21.67 117 ALA B C 1
ATOM 2495 O O . ALA B 1 120 ? 46.373 22.125 55.430 1.00 22.20 117 ALA B O 1
ATOM 2497 N N . THR B 1 121 ? 46.189 21.344 57.557 1.00 21.17 118 THR B N 1
ATOM 2498 C CA . THR B 1 121 ? 45.421 22.461 58.083 1.00 21.81 118 THR B CA 1
ATOM 2499 C C . THR B 1 121 ? 45.937 22.908 59.453 1.00 22.65 118 THR B C 1
ATOM 2500 O O . THR B 1 121 ? 46.202 22.086 60.338 1.00 24.20 118 THR B O 1
ATOM 2504 N N . PHE B 1 122 ? 46.091 24.213 59.632 1.00 22.24 119 PHE B N 1
ATOM 2505 C CA . PHE B 1 122 ? 46.410 24.749 60.954 1.00 23.32 119 PHE B CA 1
ATOM 2506 C C . PHE B 1 122 ? 45.274 24.415 61.935 1.00 25.15 119 PHE B C 1
ATOM 2507 O O . PHE B 1 122 ? 44.100 24.412 61.553 1.00 25.22 119 PHE B O 1
ATOM 2515 N N . ALA B 1 123 ? 45.624 24.093 63.183 1.00 26.57 120 ALA B N 1
ATOM 2516 C CA . ALA B 1 123 ? 44.628 23.684 64.201 1.00 27.23 120 ALA B CA 1
ATOM 2517 C C . ALA B 1 123 ? 43.487 24.687 64.372 1.00 27.85 120 ALA B C 1
ATOM 2518 O O . ALA B 1 123 ? 42.320 24.288 64.502 1.00 28.93 120 ALA B O 1
ATOM 2520 N N . ALA B 1 124 ? 43.829 25.976 64.353 1.00 26.83 121 ALA B N 1
ATOM 2521 C CA . ALA B 1 124 ? 42.852 27.065 64.455 1.00 28.30 121 ALA B CA 1
ATOM 2522 C C . ALA B 1 124 ? 41.753 27.047 63.371 1.00 28.78 121 ALA B C 1
ATOM 2523 O O . ALA B 1 124 ? 40.760 27.753 63.495 1.00 28.95 121 ALA B O 1
ATOM 2525 N N . TYR B 1 125 ? 41.946 26.263 62.314 1.00 27.36 122 TYR B N 1
ATOM 2526 C CA . TYR B 1 125 ? 41.011 26.255 61.192 1.00 27.88 122 TYR B CA 1
ATOM 2527 C C . TYR B 1 125 ? 40.456 24.877 60.912 1.00 26.60 122 TYR B C 1
ATOM 2528 O O . TYR B 1 125 ? 39.897 24.649 59.836 1.00 27.00 122 TYR B O 1
ATOM 2537 N N . ARG B 1 126 ? 40.588 23.965 61.872 1.00 26.96 123 ARG B N 1
ATOM 2538 C CA . ARG B 1 126 ? 40.024 22.620 61.742 1.00 31.62 123 ARG B CA 1
ATOM 2539 C C . ARG B 1 126 ? 38.501 22.671 61.846 1.00 31.64 123 ARG B C 1
ATOM 2540 O O . ARG B 1 126 ? 37.926 23.672 62.308 1.00 33.09 123 ARG B O 1
ATOM 2548 N N . GLY B 1 127 ? 37.865 21.591 61.406 1.00 31.62 124 GLY B N 1
ATOM 2549 C CA . GLY B 1 127 ? 36.416 21.455 61.447 1.00 30.27 124 GLY B CA 1
ATOM 2550 C C . GLY B 1 127 ? 35.675 22.355 60.469 1.00 33.42 124 GLY B C 1
ATOM 2551 O O . GLY B 1 127 ? 34.486 22.648 60.678 1.00 34.84 124 GLY B O 1
ATOM 2552 N N . ARG B 1 128 ? 36.357 22.806 59.411 1.00 31.29 125 ARG B N 1
ATOM 2553 C CA . ARG B 1 128 ? 35.730 23.642 58.376 1.00 29.42 125 ARG B CA 1
ATOM 2554 C C . ARG B 1 128 ? 35.639 22.973 57.017 1.00 26.77 125 ARG B C 1
ATOM 2555 O O . ARG B 1 128 ? 35.107 23.562 56.084 1.00 25.54 125 ARG B O 1
ATOM 2563 N N . GLY B 1 129 ? 36.140 21.746 56.896 1.00 25.99 126 GLY B N 1
ATOM 2564 C CA . GLY B 1 129 ? 36.167 21.052 55.612 1.00 26.38 126 GLY B CA 1
ATOM 2565 C C . GLY B 1 129 ? 37.220 21.588 54.635 1.00 26.17 126 GLY B C 1
ATOM 2566 O O . GLY B 1 129 ? 37.041 21.516 53.416 1.00 27.28 126 GLY B O 1
ATOM 2567 N N . ILE B 1 130 ? 38.304 22.143 55.162 1.00 25.22 127 ILE B N 1
ATOM 2568 C CA . ILE B 1 130 ? 39.331 22.756 54.322 1.00 25.91 127 ILE B CA 1
ATOM 2569 C C . ILE B 1 130 ? 40.092 21.692 53.524 1.00 25.37 127 ILE B C 1
ATOM 2570 O O . ILE B 1 130 ? 40.261 21.836 52.316 1.00 25.72 127 ILE B O 1
ATOM 2575 N N . ALA B 1 131 ? 40.506 20.623 54.196 1.00 25.89 128 ALA B N 1
ATOM 2576 C CA . ALA B 1 131 ? 41.154 19.475 53.555 1.00 25.06 128 ALA B CA 1
ATOM 2577 C C . ALA B 1 131 ? 40.288 18.860 52.454 1.00 26.27 128 ALA B C 1
ATOM 2578 O O . ALA B 1 131 ? 40.775 18.528 51.355 1.00 23.39 128 ALA B O 1
ATOM 2580 N N . THR B 1 132 ? 38.987 18.730 52.733 1.00 26.18 129 THR B N 1
ATOM 2581 C CA . THR B 1 132 ? 38.050 18.160 51.770 1.00 25.43 129 THR B CA 1
ATOM 2582 C C . THR B 1 132 ? 37.896 19.044 50.533 1.00 24.05 129 THR B C 1
ATOM 2583 O O . THR B 1 132 ? 37.953 18.556 49.399 1.00 24.17 129 THR B O 1
ATOM 2587 N N . LYS B 1 133 ? 37.740 20.344 50.743 1.00 22.19 130 LYS B N 1
ATOM 2588 C CA . LYS B 1 133 ? 37.613 21.270 49.626 1.00 21.41 130 LYS B CA 1
ATOM 2589 C C . LYS B 1 133 ? 38.890 21.334 48.779 1.00 18.98 130 LYS B C 1
ATOM 2590 O O . LYS B 1 133 ? 38.820 21.419 47.587 1.00 16.82 130 LYS B O 1
ATOM 2596 N N . LEU B 1 134 ? 40.053 21.332 49.412 1.00 18.69 131 LEU B N 1
ATOM 2597 C CA . LEU B 1 134 ? 41.313 21.377 48.672 1.00 18.76 131 LEU B CA 1
ATOM 2598 C C . LEU B 1 134 ? 41.460 20.099 47.852 1.00 18.19 131 LEU B C 1
ATOM 2599 O O . LEU B 1 134 ? 41.729 20.147 46.653 1.00 19.45 131 LEU B O 1
ATOM 2604 N N . LEU B 1 135 ? 41.225 18.967 48.500 1.00 17.88 132 LEU B N 1
ATOM 2605 C CA . LEU B 1 135 ? 41.331 17.662 47.848 1.00 18.80 132 LEU B CA 1
ATOM 2606 C C . LEU B 1 135 ? 40.388 17.492 46.655 1.00 18.55 132 LEU B C 1
ATOM 2607 O O . LEU B 1 135 ? 40.824 17.142 45.562 1.00 20.24 132 LEU B O 1
ATOM 2612 N N . THR B 1 136 ? 39.098 17.703 46.873 1.00 19.86 133 THR B N 1
ATOM 2613 C CA . THR B 1 136 ? 38.108 17.534 45.803 1.00 20.26 133 THR B CA 1
ATOM 2614 C C . THR B 1 136 ? 38.256 18.561 44.690 1.00 21.06 133 THR B C 1
ATOM 2615 O O . THR B 1 136 ? 38.026 18.239 43.535 1.00 22.47 133 THR B O 1
ATOM 2619 N N . SER B 1 137 ? 38.689 19.774 45.011 1.00 23.40 134 SER B N 1
ATOM 2620 C CA . SER B 1 137 ? 38.934 20.777 43.968 1.00 24.79 134 SER B CA 1
ATOM 2621 C C . SER B 1 137 ? 40.027 20.285 43.011 1.00 25.67 134 SER B C 1
ATOM 2622 O O . SER B 1 137 ? 39.964 20.527 41.792 1.00 23.95 134 SER B O 1
ATOM 2625 N N . LEU B 1 138 ? 41.032 19.590 43.561 1.00 26.67 135 LEU B N 1
ATOM 2626 C CA . LEU B 1 138 ? 42.037 18.907 42.743 1.00 28.60 135 LEU B CA 1
ATOM 2627 C C . LEU B 1 138 ? 41.440 17.784 41.943 1.00 28.42 135 LEU B C 1
ATOM 2628 O O . LEU B 1 138 ? 41.638 17.717 40.740 1.00 30.87 135 LEU B O 1
ATOM 2633 N N . LEU B 1 139 ? 40.735 16.877 42.603 1.00 29.95 136 LEU B N 1
ATOM 2634 C CA . LEU B 1 139 ? 40.245 15.671 41.916 1.00 31.91 136 LEU B CA 1
ATOM 2635 C C . LEU B 1 139 ? 39.345 16.015 40.743 1.00 33.81 136 LEU B C 1
ATOM 2636 O O . LEU B 1 139 ? 39.392 15.368 39.711 1.00 33.13 136 LEU B O 1
ATOM 2641 N N . GLU B 1 140 ? 38.544 17.054 40.911 1.00 39.35 137 GLU B N 1
ATOM 2642 C CA . GLU B 1 140 ? 37.617 17.492 39.867 1.00 45.48 137 GLU B CA 1
ATOM 2643 C C . GLU B 1 140 ? 38.238 18.410 38.803 1.00 45.18 137 GLU B C 1
ATOM 2644 O O . GLU B 1 140 ? 37.764 18.445 37.682 1.00 47.01 137 GLU B O 1
ATOM 2650 N N . SER B 1 141 ? 39.282 19.154 39.152 1.00 44.76 138 SER B N 1
ATOM 2651 C CA . SER B 1 141 ? 40.081 19.844 38.155 1.00 43.46 138 SER B CA 1
ATOM 2652 C C . SER B 1 141 ? 40.375 18.952 36.973 1.00 41.45 138 SER B C 1
ATOM 2653 O O . SER B 1 141 ? 40.252 19.367 35.815 1.00 41.38 138 SER B O 1
ATOM 2656 N N . ASN B 1 142 ? 40.801 17.728 37.278 1.00 35.52 139 ASN B N 1
ATOM 2657 C CA . ASN B 1 142 ? 41.508 16.916 36.308 1.00 32.03 139 ASN B CA 1
ATOM 2658 C C . ASN B 1 142 ? 41.131 15.459 36.463 1.00 33.30 139 ASN B C 1
ATOM 2659 O O . ASN B 1 142 ? 41.410 14.819 37.486 1.00 29.90 139 ASN B O 1
ATOM 2664 N N . THR B 1 143 ? 40.500 14.942 35.417 1.00 33.88 140 THR B N 1
ATOM 2665 C CA . THR B 1 143 ? 39.981 13.606 35.428 1.00 35.62 140 THR B CA 1
ATOM 2666 C C . THR B 1 143 ? 40.681 12.726 34.375 1.00 34.10 140 THR B C 1
ATOM 2667 O O . THR B 1 143 ? 40.234 11.633 34.101 1.00 34.53 140 THR B O 1
ATOM 2671 N N . HIS B 1 144 ? 41.794 13.194 33.813 1.00 32.44 141 HIS B N 1
ATOM 2672 C CA . HIS B 1 144 ? 42.560 12.410 32.836 1.00 34.56 141 HIS B CA 1
ATOM 2673 C C . HIS B 1 144 ? 43.797 11.711 33.421 1.00 32.96 141 HIS B C 1
ATOM 2674 O O . HIS B 1 144 ? 44.462 10.947 32.703 1.00 33.04 141 HIS B O 1
ATOM 2681 N N . VAL B 1 145 ? 44.079 11.983 34.705 1.00 31.25 142 VAL B N 1
ATOM 2682 C CA . VAL B 1 145 ? 45.230 11.442 35.450 1.00 30.78 142 VAL B CA 1
ATOM 2683 C C . VAL B 1 145 ? 44.733 10.601 36.629 1.00 30.37 142 VAL B C 1
ATOM 2684 O O . VAL B 1 145 ? 43.619 10.771 37.114 1.00 32.85 142 VAL B O 1
ATOM 2688 N N . LYS B 1 146 ? 45.580 9.687 37.076 1.00 28.09 143 LYS B N 1
ATOM 2689 C CA . LYS B 1 146 ? 45.301 8.851 38.216 1.00 26.71 143 LYS B CA 1
ATOM 2690 C C . LYS B 1 146 ? 45.912 9.546 39.430 1.00 26.78 143 LYS B C 1
ATOM 2691 O O . LYS B 1 146 ? 47.143 9.711 39.509 1.00 25.51 143 LYS B O 1
ATOM 2697 N N . TRP B 1 147 ? 45.062 9.976 40.364 1.00 24.63 144 TRP B N 1
ATOM 2698 C CA . TRP B 1 147 ? 45.533 10.677 41.562 1.00 23.22 144 TRP B CA 1
ATOM 2699 C C . TRP B 1 147 ? 45.909 9.629 42.589 1.00 21.64 144 TRP B C 1
ATOM 2700 O O . TRP B 1 147 ? 45.295 8.582 42.623 1.00 19.68 144 TRP B O 1
ATOM 2711 N N . SER B 1 148 ? 46.897 9.926 43.431 1.00 20.74 145 SER B N 1
ATOM 2712 C CA . SER B 1 148 ? 47.262 8.998 44.518 1.00 20.75 145 SER B CA 1
ATOM 2713 C C . SER B 1 148 ? 47.612 9.751 45.794 1.00 20.56 145 SER B C 1
ATOM 2714 O O . SER B 1 148 ? 47.903 10.947 45.774 1.00 19.54 145 SER B O 1
ATOM 2717 N N . LEU B 1 149 ? 47.519 9.044 46.916 1.00 21.60 146 LEU B N 1
ATOM 2718 C CA . LEU B 1 149 ? 47.943 9.587 48.202 1.00 22.06 146 LEU B CA 1
ATOM 2719 C C . LEU B 1 149 ? 48.146 8.457 49.199 1.00 21.45 146 LEU B C 1
ATOM 2720 O O . LEU B 1 149 ? 47.717 7.321 48.954 1.00 21.20 146 LEU B O 1
ATOM 2725 N N . ASN B 1 150 ? 48.791 8.774 50.319 1.00 20.29 147 ASN B N 1
ATOM 2726 C CA . ASN B 1 150 ? 49.137 7.763 51.318 1.00 20.58 147 ASN B CA 1
ATOM 2727 C C . ASN B 1 150 ? 48.506 8.157 52.623 1.00 22.04 147 ASN B C 1
ATOM 2728 O O . ASN B 1 150 ? 48.640 9.293 53.033 1.00 25.53 147 ASN B O 1
ATOM 2733 N N . CYS B 1 151 ? 47.828 7.216 53.268 1.00 22.06 148 CYS B N 1
ATOM 2734 C CA . CYS B 1 151 ? 47.107 7.482 54.489 1.00 23.67 148 CYS B CA 1
ATOM 2735 C C . CYS B 1 151 ? 47.601 6.557 55.604 1.00 24.00 148 CYS B C 1
ATOM 2736 O O . CYS B 1 151 ? 47.443 5.346 55.509 1.00 23.34 148 CYS B O 1
ATOM 2739 N N . ASP B 1 152 ? 48.187 7.137 56.649 1.00 27.80 149 ASP B N 1
ATOM 2740 C CA . ASP B 1 152 ? 48.604 6.385 57.852 1.00 29.91 149 ASP B CA 1
ATOM 2741 C C . ASP B 1 152 ? 47.498 5.461 58.348 1.00 29.64 149 ASP B C 1
ATOM 2742 O O . ASP B 1 152 ? 46.353 5.882 58.577 1.00 26.23 149 ASP B O 1
ATOM 2747 N N . ILE B 1 153 ? 47.862 4.200 58.555 1.00 31.23 150 ILE B N 1
ATOM 2748 C CA . ILE B 1 153 ? 46.865 3.177 58.897 1.00 32.31 150 ILE B CA 1
ATOM 2749 C C . ILE B 1 153 ? 46.163 3.459 60.217 1.00 33.60 150 ILE B C 1
ATOM 2750 O O . ILE B 1 153 ? 45.127 2.874 60.482 1.00 33.44 150 ILE B O 1
ATOM 2755 N N . ASN B 1 154 ? 46.721 4.356 61.027 1.00 34.31 151 ASN B N 1
ATOM 2756 C CA . ASN B 1 154 ? 46.135 4.693 62.326 1.00 37.07 151 ASN B CA 1
ATOM 2757 C C . ASN B 1 154 ? 45.319 5.983 62.334 1.00 36.23 151 ASN B C 1
ATOM 2758 O O . ASN B 1 154 ? 45.068 6.559 63.389 1.00 36.07 151 ASN B O 1
ATOM 2763 N N . ASN B 1 155 ? 44.890 6.416 61.151 1.00 34.81 152 ASN B N 1
ATOM 2764 C CA . ASN B 1 155 ? 44.024 7.573 61.002 1.00 34.25 152 ASN B CA 1
ATOM 2765 C C . ASN B 1 155 ? 42.776 7.224 60.188 1.00 34.23 152 ASN B C 1
ATOM 2766 O O . ASN B 1 155 ? 42.655 7.587 59.012 1.00 33.05 152 ASN B O 1
ATOM 2771 N N . GLU B 1 156 ? 41.844 6.535 60.837 1.00 34.05 153 GLU B N 1
ATOM 2772 C CA . GLU B 1 156 ? 40.627 6.040 60.175 1.00 35.53 153 GLU B CA 1
ATOM 2773 C C . GLU B 1 156 ? 39.720 7.170 59.699 1.00 32.76 153 GLU B C 1
ATOM 2774 O O . GLU B 1 156 ? 38.928 6.992 58.762 1.00 30.47 153 GLU B O 1
ATOM 2780 N N . ALA B 1 157 ? 39.824 8.327 60.351 1.00 30.30 154 ALA B N 1
ATOM 2781 C CA . ALA B 1 157 ? 39.051 9.491 59.955 1.00 28.32 154 ALA B CA 1
ATOM 2782 C C . ALA B 1 157 ? 39.534 9.998 58.586 1.00 26.43 154 ALA B C 1
ATOM 2783 O O . ALA B 1 157 ? 38.732 10.290 57.730 1.00 24.59 154 ALA B O 1
ATOM 2785 N N . ALA B 1 158 ? 40.845 10.111 58.391 1.00 26.59 155 ALA B N 1
ATOM 2786 C CA . ALA B 1 158 ? 41.376 10.457 57.084 1.00 28.06 155 ALA B CA 1
ATOM 2787 C C . ALA B 1 158 ? 40.909 9.446 56.045 1.00 27.93 155 ALA B C 1
ATOM 2788 O O . ALA B 1 158 ? 40.380 9.817 54.993 1.00 27.54 155 ALA B O 1
ATOM 2790 N N . LEU B 1 159 ? 41.090 8.167 56.355 1.00 26.74 156 LEU B N 1
ATOM 2791 C CA . LEU B 1 159 ? 40.745 7.105 55.426 1.00 26.22 156 LEU B CA 1
ATOM 2792 C C . LEU B 1 159 ? 39.285 7.175 54.994 1.00 27.08 156 LEU B C 1
ATOM 2793 O O . LEU B 1 159 ? 38.969 6.988 53.820 1.00 25.01 156 LEU B O 1
ATOM 2798 N N . LYS B 1 160 ? 38.395 7.439 55.940 1.00 29.26 157 LYS B N 1
ATOM 2799 C CA . LYS B 1 160 ? 36.963 7.517 55.638 1.00 31.59 157 LYS B CA 1
ATOM 2800 C C . LYS B 1 160 ? 36.657 8.729 54.752 1.00 31.45 157 LYS B C 1
ATOM 2801 O O . LYS B 1 160 ? 35.899 8.615 53.805 1.00 29.12 157 LYS B O 1
ATOM 2807 N N . LEU B 1 161 ? 37.244 9.884 55.057 1.00 33.58 158 LEU B N 1
ATOM 2808 C CA . LEU B 1 161 ? 37.143 11.036 54.142 1.00 34.82 158 LEU B CA 1
ATOM 2809 C C . LEU B 1 161 ? 37.604 10.677 52.725 1.00 33.50 158 LEU B C 1
ATOM 2810 O O . LEU B 1 161 ? 36.930 10.987 51.748 1.00 31.46 158 LEU B O 1
ATOM 2815 N N . TYR B 1 162 ? 38.765 10.040 52.620 1.00 31.69 159 TYR B N 1
ATOM 2816 C CA . TYR B 1 162 ? 39.327 9.713 51.318 1.00 31.14 159 TYR B CA 1
ATOM 2817 C C . TYR B 1 162 ? 38.447 8.719 50.547 1.00 31.61 159 TYR B C 1
ATOM 2818 O O . TYR B 1 162 ? 38.177 8.913 49.346 1.00 33.47 159 TYR B O 1
ATOM 2827 N N . LYS B 1 163 ? 37.974 7.672 51.224 1.00 30.95 160 LYS B N 1
ATOM 2828 C CA . LYS B 1 163 ? 36.988 6.764 50.615 1.00 30.49 160 LYS B CA 1
ATOM 2829 C C . LYS B 1 163 ? 35.682 7.487 50.227 1.00 32.79 160 LYS B C 1
ATOM 2830 O O . LYS B 1 163 ? 35.096 7.195 49.172 1.00 31.25 160 LYS B O 1
ATOM 2836 N N . LYS B 1 164 ? 35.244 8.434 51.059 1.00 33.02 161 LYS B N 1
ATOM 2837 C CA . LYS B 1 164 ? 34.047 9.225 50.773 1.00 36.21 161 LYS B CA 1
ATOM 2838 C C . LYS B 1 164 ? 34.153 10.007 49.463 1.00 35.53 161 LYS B C 1
ATOM 2839 O O . LYS B 1 164 ? 33.158 10.167 48.784 1.00 36.84 161 LYS B O 1
ATOM 2845 N N . VAL B 1 165 ? 35.337 10.510 49.111 1.00 34.64 162 VAL B N 1
ATOM 2846 C CA . VAL B 1 165 ? 35.486 11.276 47.867 1.00 33.38 162 VAL B CA 1
ATOM 2847 C C . VAL B 1 165 ? 35.935 10.421 46.697 1.00 34.21 162 VAL B C 1
ATOM 2848 O O . VAL B 1 165 ? 36.151 10.947 45.592 1.00 35.16 162 VAL B O 1
ATOM 2852 N N . GLY B 1 166 ? 36.108 9.116 46.925 1.00 33.11 163 GLY B N 1
ATOM 2853 C CA . GLY B 1 166 ? 36.266 8.160 45.820 1.00 31.59 163 GLY B CA 1
ATOM 2854 C C . GLY B 1 166 ? 37.632 7.559 45.595 1.00 30.78 163 GLY B C 1
ATOM 2855 O O . GLY B 1 166 ? 37.919 7.061 44.514 1.00 32.68 163 GLY B O 1
ATOM 2856 N N . PHE B 1 167 ? 38.484 7.614 46.604 1.00 30.08 164 PHE B N 1
ATOM 2857 C CA . PHE B 1 167 ? 39.729 6.868 46.578 1.00 27.19 164 PHE B CA 1
ATOM 2858 C C . PHE B 1 167 ? 39.423 5.400 46.835 1.00 28.54 164 PHE B C 1
ATOM 2859 O O . PHE B 1 167 ? 38.559 5.077 47.637 1.00 28.83 164 PHE B O 1
ATOM 2867 N N . ILE B 1 168 ? 40.144 4.517 46.159 1.00 28.56 165 ILE B N 1
ATOM 2868 C CA . ILE B 1 168 ? 40.097 3.088 46.448 1.00 27.52 165 ILE B CA 1
ATOM 2869 C C . ILE B 1 168 ? 41.483 2.575 46.885 1.00 27.09 165 ILE B C 1
ATOM 2870 O O . ILE B 1 168 ? 42.524 3.169 46.561 1.00 25.76 165 ILE B O 1
ATOM 2875 N N . SER B 1 169 ? 41.481 1.448 47.589 1.00 24.74 166 SER B N 1
ATOM 2876 C CA . SER B 1 169 ? 42.692 0.886 48.146 1.00 25.75 166 SER B CA 1
ATOM 2877 C C . SER B 1 169 ? 43.612 0.310 47.064 1.00 27.21 166 SER B C 1
ATOM 2878 O O . SER B 1 169 ? 43.165 -0.451 46.216 1.00 26.64 166 SER B O 1
ATOM 2881 N N . ASP B 1 170 ? 44.894 0.671 47.097 1.00 25.88 167 ASP B N 1
ATOM 2882 C CA . ASP B 1 170 ? 45.884 0.071 46.206 1.00 26.16 167 ASP B CA 1
ATOM 2883 C C . ASP B 1 170 ? 47.139 -0.395 46.992 1.00 25.75 167 ASP B C 1
ATOM 2884 O O . ASP B 1 170 ? 48.285 -0.086 46.635 1.00 23.79 167 ASP B O 1
ATOM 2889 N N . GLY B 1 171 ? 46.909 -1.159 48.057 1.00 26.49 168 GLY B N 1
ATOM 2890 C CA . GLY B 1 171 ? 48.010 -1.774 48.826 1.00 26.70 168 GLY B CA 1
ATOM 2891 C C . GLY B 1 171 ? 48.568 -0.857 49.897 1.00 27.13 168 GLY B C 1
ATOM 2892 O O . GLY B 1 171 ? 47.961 0.168 50.220 1.00 28.09 168 GLY B O 1
ATOM 2893 N N . GLN B 1 172 ? 49.726 -1.225 50.435 1.00 28.54 169 GLN B N 1
ATOM 2894 C CA . GLN B 1 172 ? 50.332 -0.511 51.537 1.00 29.88 169 GLN B CA 1
ATOM 2895 C C . GLN B 1 172 ? 51.832 -0.322 51.356 1.00 28.25 169 GLN B C 1
ATOM 2896 O O . GLN B 1 172 ? 52.504 -1.081 50.659 1.00 25.77 169 GLN B O 1
ATOM 2902 N N . ILE B 1 173 ? 52.347 0.708 52.011 1.00 26.38 170 ILE B N 1
ATOM 2903 C CA . ILE B 1 173 ? 53.752 1.078 51.897 1.00 26.60 170 ILE B CA 1
ATOM 2904 C C . ILE B 1 173 ? 54.256 1.473 53.277 1.00 26.22 170 ILE B C 1
ATOM 2905 O O . ILE B 1 173 ? 53.552 2.137 54.030 1.00 24.21 170 ILE B O 1
ATOM 2910 N N . GLU B 1 174 ? 55.456 1.029 53.613 1.00 27.29 171 GLU B N 1
ATOM 2911 C CA . GLU B 1 174 ? 56.064 1.415 54.858 1.00 28.72 171 GLU B CA 1
ATOM 2912 C C . GLU B 1 174 ? 57.015 2.584 54.626 1.00 27.27 171 GLU B C 1
ATOM 2913 O O . GLU B 1 174 ? 57.922 2.496 53.815 1.00 27.26 171 GLU B O 1
ATOM 2919 N N . LEU B 1 175 ? 56.805 3.674 55.360 1.00 26.14 172 LEU B N 1
ATOM 2920 C CA . LEU B 1 175 ? 57.667 4.844 55.291 1.00 26.31 172 LEU B CA 1
ATOM 2921 C C . LEU B 1 175 ? 58.150 5.200 56.683 1.00 25.81 172 LEU B C 1
ATOM 2922 O O . LEU B 1 175 ? 57.358 5.585 57.535 1.00 25.48 172 LEU B O 1
ATOM 2927 N N . TYR B 1 176 ? 59.452 5.093 56.901 1.00 27.34 173 TYR B N 1
ATOM 2928 C CA . TYR B 1 176 ? 60.069 5.575 58.140 1.00 27.51 173 TYR B CA 1
ATOM 2929 C C . TYR B 1 176 ? 59.373 4.998 59.382 1.00 29.26 173 TYR B C 1
ATOM 2930 O O . TYR B 1 176 ? 58.982 5.731 60.300 1.00 29.02 173 TYR B O 1
ATOM 2939 N N . LYS B 1 177 ? 59.204 3.676 59.361 1.00 30.51 174 LYS B N 1
ATOM 2940 C CA . LYS B 1 177 ? 58.668 2.894 60.479 1.00 35.31 174 LYS B CA 1
ATOM 2941 C C . LYS B 1 177 ? 57.172 3.068 60.720 1.00 33.91 174 LYS B C 1
ATOM 2942 O O . LYS B 1 177 ? 56.650 2.566 61.709 1.00 34.31 174 LYS B O 1
ATOM 2948 N N . HIS B 1 178 ? 56.485 3.736 59.797 1.00 33.48 175 HIS B N 1
ATOM 2949 C CA . HIS B 1 178 ? 55.030 3.848 59.817 1.00 34.37 175 HIS B CA 1
ATOM 2950 C C . HIS B 1 178 ? 54.463 3.181 58.575 1.00 31.07 175 HIS B C 1
ATOM 2951 O O . HIS B 1 178 ? 55.056 3.215 57.500 1.00 29.65 175 HIS B O 1
ATOM 2958 N N . MET B 1 179 ? 53.291 2.594 58.731 1.00 28.36 176 MET B N 1
ATOM 2959 C CA . MET B 1 179 ? 52.621 1.944 57.640 1.00 28.57 176 MET B CA 1
ATOM 2960 C C . MET B 1 179 ? 51.507 2.876 57.113 1.00 26.08 176 MET B C 1
ATOM 2961 O O . MET B 1 179 ? 50.854 3.591 57.871 1.00 22.22 176 MET B O 1
ATOM 2966 N N . TYR B 1 180 ? 51.335 2.881 55.799 1.00 24.26 177 TYR B N 1
ATOM 2967 C CA . TYR B 1 180 ? 50.364 3.737 55.144 1.00 23.59 177 TYR B CA 1
ATOM 2968 C C . TYR B 1 180 ? 49.577 2.908 54.123 1.00 22.90 177 TYR B C 1
ATOM 2969 O O . TYR B 1 180 ? 50.138 2.063 53.416 1.00 23.92 177 TYR B O 1
ATOM 2978 N N . HIS B 1 181 ? 48.273 3.159 54.059 1.00 23.16 178 HIS B N 1
ATOM 2979 C CA . HIS B 1 181 ? 47.442 2.702 52.953 1.00 22.39 178 HIS B CA 1
ATOM 2980 C C . HIS B 1 181 ? 47.780 3.572 51.759 1.00 22.19 178 HIS B C 1
ATOM 2981 O O . HIS B 1 181 ? 47.720 4.806 51.857 1.00 21.79 178 HIS B O 1
ATOM 2988 N N . HIS B 1 182 ? 48.157 2.946 50.649 1.00 20.94 179 HIS B N 1
ATOM 2989 C CA . HIS B 1 182 ? 48.309 3.649 49.366 1.00 21.76 179 HIS B CA 1
ATOM 2990 C C . HIS B 1 182 ? 46.969 3.633 48.641 1.00 22.89 179 HIS B C 1
ATOM 2991 O O . HIS B 1 182 ? 46.412 2.559 48.391 1.00 24.40 179 HIS B O 1
ATOM 2998 N N . LEU B 1 183 ? 46.467 4.816 48.291 1.00 22.82 180 LEU B N 1
ATOM 2999 C CA . LEU B 1 183 ? 45.103 5.013 47.781 1.00 22.50 180 LEU B CA 1
ATOM 3000 C C . LEU B 1 183 ? 45.175 5.714 46.429 1.00 23.29 180 LEU B C 1
ATOM 3001 O O . LEU B 1 183 ? 46.043 6.575 46.220 1.00 20.87 180 LEU B O 1
ATOM 3006 N N . ILE B 1 184 ? 44.272 5.327 45.520 1.00 23.78 181 ILE B N 1
ATOM 3007 C CA . ILE B 1 184 ? 44.194 5.899 44.161 1.00 24.52 181 ILE B CA 1
ATOM 3008 C C . ILE B 1 184 ? 42.749 6.246 43.724 1.00 26.69 181 ILE B C 1
ATOM 3009 O O . ILE B 1 184 ? 41.767 5.676 44.218 1.00 27.75 181 ILE B O 1
ATOM 3014 N N . VAL B 1 185 ? 42.623 7.217 42.820 1.00 27.04 182 VAL B N 1
ATOM 3015 C CA . VAL B 1 185 ? 41.382 7.458 42.069 1.00 26.10 182 VAL B CA 1
ATOM 3016 C C . VAL B 1 185 ? 41.696 7.221 40.600 1.00 27.28 182 VAL B C 1
ATOM 3017 O O . VAL B 1 185 ? 42.671 7.813 40.102 1.00 28.46 182 VAL B O 1
ATOM 3021 N N . ALA C 1 3 ? 55.181 25.825 30.017 1.00 42.54 0 ALA C N 1
ATOM 3022 C CA . ALA C 1 3 ? 53.712 25.954 30.287 1.00 42.54 0 ALA C CA 1
ATOM 3023 C C . ALA C 1 3 ? 53.434 27.016 31.347 1.00 39.69 0 ALA C C 1
ATOM 3024 O O . ALA C 1 3 ? 53.663 26.782 32.525 1.00 39.75 0 ALA C O 1
ATOM 3026 N N . MET C 1 4 ? 52.929 28.176 30.937 1.00 38.00 1 MET C N 1
ATOM 3027 C CA . MET C 1 4 ? 52.747 29.293 31.874 1.00 36.14 1 MET C CA 1
ATOM 3028 C C . MET C 1 4 ? 51.384 29.994 31.799 1.00 32.43 1 MET C C 1
ATOM 3029 O O . MET C 1 4 ? 50.691 29.954 30.774 1.00 26.66 1 MET C O 1
ATOM 3034 N N . ILE C 1 5 ? 50.998 30.612 32.916 1.00 30.41 2 ILE C N 1
ATOM 3035 C CA . ILE C 1 5 ? 49.883 31.539 32.931 1.00 28.46 2 ILE C CA 1
ATOM 3036 C C . ILE C 1 5 ? 50.476 32.925 32.809 1.00 25.63 2 ILE C C 1
ATOM 3037 O O . ILE C 1 5 ? 51.430 33.235 33.494 1.00 24.54 2 ILE C O 1
ATOM 3042 N N . ARG C 1 6 ? 49.932 33.744 31.914 1.00 22.45 3 ARG C N 1
ATOM 3043 C CA . ARG C 1 6 ? 50.486 35.060 31.648 1.00 22.64 3 ARG C CA 1
ATOM 3044 C C . ARG C 1 6 ? 49.430 36.019 31.127 1.00 23.68 3 ARG C C 1
ATOM 3045 O O . ARG C 1 6 ? 48.411 35.587 30.591 1.00 24.73 3 ARG C O 1
ATOM 3053 N N . GLN C 1 7 ? 49.662 37.315 31.311 1.00 25.77 4 GLN C N 1
ATOM 3054 C CA . GLN C 1 7 ? 48.849 38.337 30.656 1.00 26.38 4 GLN C CA 1
ATOM 3055 C C . GLN C 1 7 ? 48.744 38.042 29.165 1.00 24.35 4 GLN C C 1
ATOM 3056 O O . GLN C 1 7 ? 49.747 37.733 28.510 1.00 23.45 4 GLN C O 1
ATOM 3062 N N . ALA C 1 8 ? 47.532 38.163 28.628 1.00 23.20 5 ALA C N 1
ATOM 3063 C CA . ALA C 1 8 ? 47.322 38.112 27.192 1.00 21.92 5 ALA C CA 1
ATOM 3064 C C . ALA C 1 8 ? 48.117 39.183 26.464 1.00 22.06 5 ALA C C 1
ATOM 3065 O O . ALA C 1 8 ? 48.416 40.231 27.010 1.00 23.00 5 ALA C O 1
ATOM 3067 N N . ARG C 1 9 ? 48.380 38.951 25.192 1.00 24.05 6 ARG C N 1
ATOM 3068 C CA . ARG C 1 9 ? 48.969 39.968 24.336 1.00 24.91 6 ARG C CA 1
ATOM 3069 C C . ARG C 1 9 ? 48.117 40.145 23.092 1.00 23.33 6 ARG C C 1
ATOM 3070 O O . ARG C 1 9 ? 47.198 39.365 22.847 1.00 22.82 6 ARG C O 1
ATOM 3078 N N . PRO C 1 10 ? 48.392 41.188 22.304 1.00 23.24 7 PRO C N 1
ATOM 3079 C CA . PRO C 1 10 ? 47.607 41.388 21.068 1.00 23.30 7 PRO C CA 1
ATOM 3080 C C . PRO C 1 10 ? 47.629 40.184 20.112 1.00 23.88 7 PRO C C 1
ATOM 3081 O O . PRO C 1 10 ? 46.611 39.842 19.538 1.00 22.56 7 PRO C O 1
ATOM 3085 N N . GLU C 1 11 ? 48.771 39.521 19.998 1.00 26.21 8 GLU C N 1
ATOM 3086 C CA . GLU C 1 11 ? 48.917 38.332 19.129 1.00 27.64 8 GLU C CA 1
ATOM 3087 C C . GLU C 1 11 ? 48.055 37.140 19.541 1.00 25.04 8 GLU C C 1
ATOM 3088 O O . GLU C 1 11 ? 47.724 36.317 18.709 1.00 25.97 8 GLU C O 1
ATOM 3094 N N . ASP C 1 12 ? 47.666 37.070 20.815 1.00 24.26 9 ASP C N 1
ATOM 3095 C CA . ASP C 1 12 ? 46.714 36.073 21.285 1.00 22.21 9 ASP C CA 1
ATOM 3096 C C . ASP C 1 12 ? 45.277 36.281 20.798 1.00 21.43 9 ASP C C 1
ATOM 3097 O O . ASP C 1 12 ? 44.437 35.422 21.026 1.00 19.89 9 ASP C O 1
ATOM 3102 N N . ARG C 1 13 ? 44.964 37.392 20.143 1.00 22.30 10 ARG C N 1
ATOM 3103 C CA . ARG C 1 13 ? 43.556 37.683 19.812 1.00 23.44 10 ARG C CA 1
ATOM 3104 C C . ARG C 1 13 ? 42.849 36.621 18.936 1.00 22.34 10 ARG C C 1
ATOM 3105 O O . ARG C 1 13 ? 41.638 36.438 19.019 1.00 21.99 10 ARG C O 1
ATOM 3113 N N . PHE C 1 14 ? 43.605 35.921 18.103 1.00 23.26 11 PHE C N 1
ATOM 3114 C CA . PHE C 1 14 ? 43.021 34.932 17.203 1.00 24.09 11 PHE C CA 1
ATOM 3115 C C . PHE C 1 14 ? 42.483 33.730 17.976 1.00 23.32 11 PHE C C 1
ATOM 3116 O O . PHE C 1 14 ? 41.331 33.318 17.796 1.00 23.40 11 PHE C O 1
ATOM 3124 N N . ASP C 1 15 ? 43.303 33.199 18.878 1.00 25.02 12 ASP C N 1
ATOM 3125 C CA . ASP C 1 15 ? 42.886 32.101 19.737 1.00 26.46 12 ASP C CA 1
ATOM 3126 C C . ASP C 1 15 ? 41.807 32.551 20.729 1.00 26.01 12 ASP C C 1
ATOM 3127 O O . ASP C 1 15 ? 40.823 31.842 20.965 1.00 25.14 12 ASP C O 1
ATOM 3132 N N . ILE C 1 16 ? 41.982 33.735 21.296 1.00 23.80 13 ILE C N 1
ATOM 3133 C CA . ILE C 1 16 ? 40.990 34.283 22.211 1.00 24.56 13 ILE C CA 1
ATOM 3134 C C . ILE C 1 16 ? 39.623 34.430 21.527 1.00 23.93 13 ILE C C 1
ATOM 3135 O O . ILE C 1 16 ? 38.577 34.131 22.142 1.00 22.10 13 ILE C O 1
ATOM 3140 N N . ALA C 1 17 ? 39.623 34.911 20.278 1.00 22.74 14 ALA C N 1
ATOM 3141 C CA . ALA C 1 17 ? 38.380 35.079 19.522 1.00 23.33 14 ALA C CA 1
ATOM 3142 C C . ALA C 1 17 ? 37.670 33.735 19.321 1.00 24.76 14 ALA C C 1
ATOM 3143 O O . ALA C 1 17 ? 36.444 33.657 19.462 1.00 26.28 14 ALA C O 1
ATOM 3145 N N . LYS C 1 18 ? 38.435 32.681 19.028 1.00 24.68 15 LYS C N 1
ATOM 3146 C CA . LYS C 1 18 ? 37.871 31.320 18.921 1.00 26.80 15 LYS C CA 1
ATOM 3147 C C . LYS C 1 18 ? 37.258 30.858 20.240 1.00 25.76 15 LYS C C 1
ATOM 3148 O O . LYS C 1 18 ? 36.200 30.221 20.241 1.00 26.31 15 LYS C O 1
ATOM 3154 N N . LEU C 1 19 ? 37.920 31.164 21.357 1.00 24.56 16 LEU C N 1
ATOM 3155 C CA . LEU C 1 19 ? 37.397 30.740 22.662 1.00 25.13 16 LEU C CA 1
ATOM 3156 C C . LEU C 1 19 ? 36.125 31.491 23.009 1.00 24.45 16 LEU C C 1
ATOM 3157 O O . LEU C 1 19 ? 35.200 30.899 23.552 1.00 24.70 16 LEU C O 1
ATOM 3162 N N . VAL C 1 20 ? 36.078 32.783 22.686 1.00 23.12 17 VAL C N 1
ATOM 3163 C CA . VAL C 1 20 ? 34.906 33.602 23.010 1.00 24.09 17 VAL C CA 1
ATOM 3164 C C . VAL C 1 20 ? 33.721 33.177 22.119 1.00 23.37 17 VAL C C 1
ATOM 3165 O O . VAL C 1 20 ? 32.568 33.106 22.556 1.00 20.73 17 VAL C O 1
ATOM 3169 N N . TYR C 1 21 ? 34.023 32.909 20.857 1.00 24.62 18 TYR C N 1
ATOM 3170 C CA . TYR C 1 21 ? 33.011 32.460 19.916 1.00 25.65 18 TYR C CA 1
ATOM 3171 C C . TYR C 1 21 ? 32.351 31.180 20.428 1.00 24.64 18 TYR C C 1
ATOM 3172 O O . TYR C 1 21 ? 31.158 30.993 20.279 1.00 22.84 18 TYR C O 1
ATOM 3181 N N . MET C 1 22 ? 33.131 30.291 21.021 1.00 26.89 19 MET C N 1
ATOM 3182 C CA . MET C 1 22 ? 32.569 29.029 21.515 1.00 28.06 19 MET C CA 1
ATOM 3183 C C . MET C 1 22 ? 31.583 29.297 22.644 1.00 26.46 19 MET C C 1
ATOM 3184 O O . MET C 1 22 ? 30.486 28.747 22.652 1.00 25.22 19 MET C O 1
ATOM 3189 N N . VAL C 1 23 ? 31.945 30.181 23.568 1.00 25.84 20 VAL C N 1
ATOM 3190 C CA . VAL C 1 23 ? 31.032 30.551 24.656 1.00 26.40 20 VAL C CA 1
ATOM 3191 C C . VAL C 1 23 ? 29.775 31.164 24.060 1.00 26.82 20 VAL C C 1
ATOM 3192 O O . VAL C 1 23 ? 28.664 30.784 24.418 1.00 28.78 20 VAL C O 1
ATOM 3196 N N . TRP C 1 24 ? 29.940 32.073 23.110 1.00 28.10 21 TRP C N 1
ATOM 3197 C CA . TRP C 1 24 ? 28.773 32.740 22.508 1.00 26.91 21 TRP C CA 1
ATOM 3198 C C . TRP C 1 24 ? 27.911 31.774 21.715 1.00 27.95 21 TRP C C 1
ATOM 3199 O O . TRP C 1 24 ? 26.697 31.908 21.723 1.00 28.02 21 TRP C O 1
ATOM 3210 N N . ASP C 1 25 ? 28.547 30.815 21.036 1.00 28.62 22 ASP C N 1
ATOM 3211 C CA . ASP C 1 25 ? 27.847 29.793 20.253 1.00 29.51 22 ASP C CA 1
ATOM 3212 C C . ASP C 1 25 ? 26.925 29.017 21.176 1.00 30.37 22 ASP C C 1
ATOM 3213 O O . ASP C 1 25 ? 25.734 28.863 20.882 1.00 31.49 22 ASP C O 1
ATOM 3218 N N . ASP C 1 26 ? 27.474 28.560 22.297 1.00 31.11 23 ASP C N 1
ATOM 3219 C CA . ASP C 1 26 ? 26.724 27.799 23.296 1.00 33.45 23 ASP C CA 1
ATOM 3220 C C . ASP C 1 26 ? 25.578 28.621 23.854 1.00 34.76 23 ASP C C 1
ATOM 3221 O O . ASP C 1 26 ? 24.510 28.091 24.114 1.00 36.52 23 ASP C O 1
ATOM 3226 N N . MET C 1 27 ? 25.821 29.907 24.072 1.00 34.09 24 MET C N 1
ATOM 3227 C CA . MET C 1 27 ? 24.788 30.802 24.563 1.00 34.70 24 MET C CA 1
ATOM 3228 C C . MET C 1 27 ? 23.734 31.136 23.501 1.00 34.97 24 MET C C 1
ATOM 3229 O O . MET C 1 27 ? 22.712 31.738 23.824 1.00 36.31 24 MET C O 1
ATOM 3234 N N . GLU C 1 28 ? 24.001 30.784 22.240 1.00 34.43 25 GLU C N 1
ATOM 3235 C CA . GLU C 1 28 ? 23.083 31.040 21.122 1.00 35.91 25 GLU C CA 1
ATOM 3236 C C . GLU C 1 28 ? 22.685 32.526 20.991 1.00 36.68 25 GLU C C 1
ATOM 3237 O O . GLU C 1 28 ? 21.513 32.851 20.829 1.00 33.83 25 GLU C O 1
ATOM 3243 N N . LEU C 1 29 ? 23.664 33.429 21.083 1.00 33.87 26 LEU C N 1
ATOM 3244 C CA . LEU C 1 29 ? 23.417 34.841 20.828 1.00 31.01 26 LEU C CA 1
ATOM 3245 C C . LEU C 1 29 ? 22.920 35.005 19.396 1.00 32.56 26 LEU C C 1
ATOM 3246 O O . LEU C 1 29 ? 23.350 34.280 18.485 1.00 32.96 26 LEU C O 1
ATOM 3251 N N . GLU C 1 30 ? 22.018 35.954 19.180 1.00 33.66 27 GLU C N 1
ATOM 3252 C CA . GLU C 1 30 ? 21.378 36.061 17.865 1.00 34.35 27 GLU C CA 1
ATOM 3253 C C . GLU C 1 30 ? 22.391 36.268 16.747 1.00 34.44 27 GLU C C 1
ATOM 3254 O O . GLU C 1 30 ? 22.243 35.703 15.676 1.00 35.87 27 GLU C O 1
ATOM 3260 N N . LEU C 1 31 ? 23.441 37.047 16.994 1.00 34.20 28 LEU C N 1
ATOM 3261 C CA . LEU C 1 31 ? 24.390 37.364 15.929 1.00 34.58 28 LEU C CA 1
ATOM 3262 C C . LEU C 1 31 ? 25.210 36.134 15.504 1.00 33.74 28 LEU C C 1
ATOM 3263 O O . LEU C 1 31 ? 25.596 35.981 14.327 1.00 31.92 28 LEU C O 1
ATOM 3268 N N . VAL C 1 32 ? 25.470 35.259 16.471 1.00 32.21 29 VAL C N 1
ATOM 3269 C CA . VAL C 1 32 ? 26.149 33.988 16.210 1.00 30.79 29 VAL C CA 1
ATOM 3270 C C . VAL C 1 32 ? 25.215 33.001 15.467 1.00 33.08 29 VAL C C 1
ATOM 3271 O O . VAL C 1 32 ? 25.652 32.271 14.567 1.00 30.04 29 VAL C O 1
ATOM 3275 N N . LYS C 1 33 ? 23.937 32.995 15.843 1.00 35.30 30 LYS C N 1
ATOM 3276 C CA . LYS C 1 33 ? 22.942 32.144 15.192 1.00 38.96 30 LYS C CA 1
ATOM 3277 C C . LYS C 1 33 ? 22.889 32.385 13.688 1.00 37.99 30 LYS C C 1
ATOM 3278 O O . LYS C 1 33 ? 22.782 31.434 12.923 1.00 37.86 30 LYS C O 1
ATOM 3284 N N . HIS C 1 34 ? 22.972 33.644 13.263 1.00 37.77 31 HIS C N 1
ATOM 3285 C CA . HIS C 1 34 ? 22.573 34.024 11.891 1.00 39.86 31 HIS C CA 1
ATOM 3286 C C . HIS C 1 34 ? 23.682 34.525 10.964 1.00 39.75 31 HIS C C 1
ATOM 3287 O O . HIS C 1 34 ? 23.439 34.701 9.766 1.00 38.71 31 HIS C O 1
ATOM 3294 N N . LEU C 1 35 ? 24.885 34.746 11.496 1.00 36.89 32 LEU C N 1
ATOM 3295 C CA . LEU C 1 35 ? 25.979 35.319 10.715 1.00 33.73 32 LEU C CA 1
ATOM 3296 C C . LEU C 1 35 ? 27.096 34.324 10.513 1.00 31.75 32 LEU C C 1
ATOM 3297 O O . LEU C 1 35 ? 27.367 33.529 11.404 1.00 33.46 32 LEU C O 1
ATOM 3302 N N . PRO C 1 36 ? 27.789 34.395 9.364 1.00 30.97 33 PRO C N 1
ATOM 3303 C CA . PRO C 1 36 ? 28.930 33.517 9.126 1.00 30.86 33 PRO C CA 1
ATOM 3304 C C . PRO C 1 36 ? 29.984 33.601 10.250 1.00 30.24 33 PRO C C 1
ATOM 3305 O O . PRO C 1 36 ? 30.283 34.681 10.754 1.00 30.04 33 PRO C O 1
ATOM 3309 N N . LYS C 1 37 ? 30.551 32.465 10.620 1.00 32.27 34 LYS C N 1
ATOM 3310 C CA . LYS C 1 37 ? 31.473 32.381 11.772 1.00 32.61 34 LYS C CA 1
ATOM 3311 C C . LYS C 1 37 ? 32.657 33.328 11.645 1.00 32.69 34 LYS C C 1
ATOM 3312 O O . LYS C 1 37 ? 33.053 33.940 12.633 1.00 29.77 34 LYS C O 1
ATOM 3318 N N . ASP C 1 38 ? 33.209 33.441 10.434 1.00 33.85 35 ASP C N 1
ATOM 3319 C CA . ASP C 1 38 ? 34.408 34.249 10.198 1.00 35.87 35 ASP C CA 1
ATOM 3320 C C . ASP C 1 38 ? 34.166 35.742 10.292 1.00 35.50 35 ASP C C 1
ATOM 3321 O O . ASP C 1 38 ? 35.098 36.504 10.544 1.00 38.12 35 ASP C O 1
ATOM 3326 N N . MET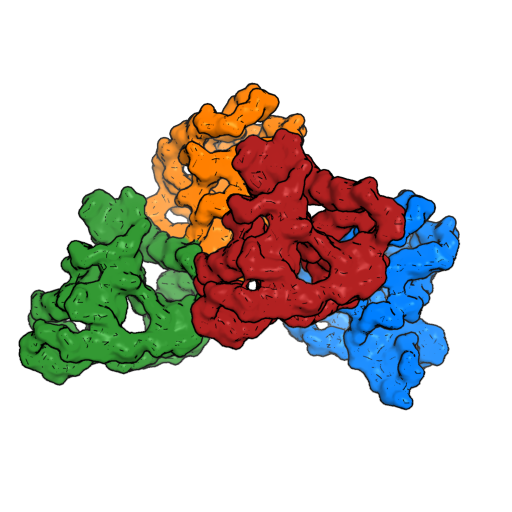 C 1 39 ? 32.922 36.154 10.108 1.00 34.15 36 MET C N 1
ATOM 3327 C CA . MET C 1 39 ? 32.542 37.552 10.312 1.00 32.54 36 MET C CA 1
ATOM 3328 C C . MET C 1 39 ? 32.497 37.878 11.798 1.00 30.73 36 MET C C 1
ATOM 3329 O O . MET C 1 39 ? 32.955 38.946 12.230 1.00 29.25 36 MET C O 1
ATOM 3334 N N . VAL C 1 40 ? 31.918 36.966 12.576 1.00 28.64 37 VAL C N 1
ATOM 3335 C CA . VAL C 1 40 ? 31.870 37.133 14.032 1.00 29.14 37 VAL C CA 1
ATOM 3336 C C . VAL C 1 40 ? 33.280 37.027 14.606 1.00 25.90 37 VAL C C 1
ATOM 3337 O O . VAL C 1 40 ? 33.658 37.822 15.445 1.00 25.45 37 VAL C O 1
ATOM 3341 N N . LEU C 1 41 ? 34.067 36.067 14.138 1.00 25.34 38 LEU C N 1
ATOM 3342 C CA . LEU C 1 41 ? 35.441 35.955 14.615 1.00 25.76 38 LEU C CA 1
ATOM 3343 C C . LEU C 1 41 ? 36.248 37.221 14.313 1.00 24.93 38 LEU C C 1
ATOM 3344 O O . LEU C 1 41 ? 36.960 37.706 15.171 1.00 21.61 38 LEU C O 1
ATOM 3349 N N . ASP C 1 42 ? 36.107 37.764 13.107 1.00 24.97 39 ASP C N 1
ATOM 3350 C CA . ASP C 1 42 ? 36.770 39.019 12.761 1.00 25.84 39 ASP C CA 1
ATOM 3351 C C . ASP C 1 42 ? 36.392 40.121 13.746 1.00 24.17 39 ASP C C 1
ATOM 3352 O O . ASP C 1 42 ? 37.238 40.892 14.190 1.00 23.45 39 ASP C O 1
ATOM 3357 N N . ALA C 1 43 ? 35.106 40.205 14.056 1.00 22.74 40 ALA C N 1
ATOM 3358 C CA . ALA C 1 43 ? 34.616 41.192 14.988 1.00 22.93 40 ALA C CA 1
ATOM 3359 C C . ALA C 1 43 ? 35.206 40.989 16.383 1.00 22.99 40 ALA C C 1
ATOM 3360 O O . ALA C 1 43 ? 35.586 41.953 17.033 1.00 23.38 40 ALA C O 1
ATOM 3362 N N . ILE C 1 44 ? 35.294 39.745 16.842 1.00 22.27 41 ILE C N 1
ATOM 3363 C CA . ILE C 1 44 ? 35.820 39.522 18.175 1.00 22.66 41 ILE C CA 1
ATOM 3364 C C . ILE C 1 44 ? 37.317 39.897 18.217 1.00 22.51 41 ILE C C 1
ATOM 3365 O O . ILE C 1 44 ? 37.791 40.513 19.177 1.00 20.95 41 ILE C O 1
ATOM 3370 N N . GLU C 1 45 ? 38.057 39.528 17.174 1.00 20.48 42 GLU C N 1
ATOM 3371 C CA . GLU C 1 45 ? 39.478 39.853 17.111 1.00 21.29 42 GLU C CA 1
ATOM 3372 C C . GLU C 1 45 ? 39.697 41.352 17.239 1.00 20.48 42 GLU C C 1
ATOM 3373 O O . GLU C 1 45 ? 40.518 41.797 18.032 1.00 18.52 42 GLU C O 1
ATOM 3379 N N . LYS C 1 46 ? 38.962 42.127 16.438 1.00 19.46 43 LYS C N 1
ATOM 3380 C CA . LYS C 1 46 ? 38.980 43.572 16.550 1.00 20.11 43 LYS C CA 1
ATOM 3381 C C . LYS C 1 46 ? 38.640 44.046 17.955 1.00 19.91 43 LYS C C 1
ATOM 3382 O O . LYS C 1 46 ? 39.308 44.950 18.503 1.00 19.83 43 LYS C O 1
ATOM 3388 N N . SER C 1 47 ? 37.603 43.449 18.537 1.00 18.21 44 SER C N 1
ATOM 3389 C CA . SER C 1 47 ? 37.171 43.828 19.875 1.00 18.53 44 SER C CA 1
ATOM 3390 C C . SER C 1 47 ? 38.284 43.619 20.920 1.00 18.88 44 SER C C 1
ATOM 3391 O O . SER C 1 47 ? 38.339 44.314 21.952 1.00 19.91 44 SER C O 1
ATOM 3394 N N . CYS C 1 48 ? 39.175 42.686 20.635 1.00 20.02 45 CYS C N 1
ATOM 3395 C CA . CYS C 1 48 ? 40.280 42.402 21.506 1.00 21.11 45 CYS C CA 1
ATOM 3396 C C . CYS C 1 48 ? 41.361 43.503 21.520 1.00 20.67 45 CYS C C 1
ATOM 3397 O O . CYS C 1 48 ? 42.022 43.685 22.540 1.00 18.67 45 CYS C O 1
ATOM 3400 N N . VAL C 1 49 ? 41.527 44.234 20.410 1.00 20.08 46 VAL C N 1
ATOM 3401 C CA . VAL C 1 49 ? 42.643 45.182 20.267 1.00 19.84 46 VAL C CA 1
ATOM 3402 C C . VAL C 1 49 ? 42.309 46.615 19.855 1.00 18.99 46 VAL C C 1
ATOM 3403 O O . VAL C 1 49 ? 43.066 47.511 20.170 1.00 18.60 46 VAL C O 1
ATOM 3407 N N . ASP C 1 50 ? 41.225 46.822 19.121 1.00 18.55 47 ASP C N 1
ATOM 3408 C CA . ASP C 1 50 ? 40.942 48.134 18.535 1.00 19.28 47 ASP C CA 1
ATOM 3409 C C . ASP C 1 50 ? 40.264 49.077 19.515 1.00 18.54 47 ASP C C 1
ATOM 3410 O O . ASP C 1 50 ? 40.235 50.278 19.286 1.00 19.08 47 ASP C O 1
ATOM 3415 N N . ALA C 1 51 ? 39.733 48.529 20.600 1.00 18.66 48 ALA C N 1
ATOM 3416 C CA . ALA C 1 51 ? 39.059 49.345 21.612 1.00 19.18 48 ALA C CA 1
ATOM 3417 C C . ALA C 1 51 ? 38.899 48.511 22.870 1.00 19.58 48 ALA C C 1
ATOM 3418 O O . ALA C 1 51 ? 39.072 47.292 22.851 1.00 20.11 48 ALA C O 1
ATOM 3420 N N . THR C 1 52 ? 38.582 49.170 23.974 1.00 20.43 49 THR C N 1
ATOM 3421 C CA . THR C 1 52 ? 38.543 48.503 25.261 1.00 20.40 49 THR C CA 1
ATOM 3422 C C . THR C 1 52 ? 37.174 47.871 25.512 1.00 19.19 49 THR C C 1
ATOM 3423 O O . THR C 1 52 ? 36.422 48.284 26.393 1.00 20.22 49 THR C O 1
ATOM 3427 N N . TYR C 1 53 ? 36.875 46.849 24.720 1.00 19.77 50 TYR C N 1
ATOM 3428 C CA . TYR C 1 53 ? 35.658 46.051 24.866 1.00 19.60 50 TYR C CA 1
ATOM 3429 C C . TYR C 1 53 ? 35.885 45.094 26.017 1.00 20.59 50 TYR C C 1
ATOM 3430 O O . TYR C 1 53 ? 37.013 44.952 26.473 1.00 21.72 50 TYR C O 1
ATOM 3439 N N . ARG C 1 54 ? 34.812 44.486 26.517 1.00 20.15 51 ARG C N 1
ATOM 3440 C CA . ARG C 1 54 ? 34.889 43.455 27.549 1.00 20.20 51 ARG C CA 1
ATOM 3441 C C . ARG C 1 54 ? 36.067 42.50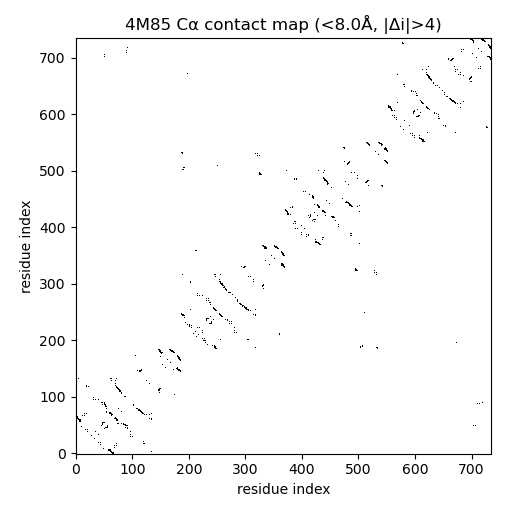5 27.317 1.00 19.84 51 ARG C C 1
ATOM 3442 O O . ARG C 1 54 ? 36.787 42.138 28.267 1.00 17.83 51 ARG C O 1
ATOM 3450 N N . THR C 1 55 ? 36.240 42.102 26.056 1.00 20.14 52 THR C N 1
ATOM 3451 C CA . THR C 1 55 ? 37.189 41.043 25.679 1.00 20.92 52 THR C CA 1
ATOM 3452 C C . THR C 1 55 ? 38.563 41.595 25.287 1.00 21.49 52 THR C C 1
ATOM 3453 O O . THR C 1 55 ? 39.327 40.953 24.539 1.00 21.49 52 THR C O 1
ATOM 3457 N N . PHE C 1 56 ? 38.876 42.798 25.748 1.00 21.54 53 PHE C N 1
ATOM 3458 C CA . PHE C 1 56 ? 40.182 43.368 25.508 1.00 23.20 53 PHE C CA 1
ATOM 3459 C C . PHE C 1 56 ? 41.288 42.498 26.085 1.00 22.76 53 PHE C C 1
ATOM 3460 O O . PHE C 1 56 ? 41.146 41.930 27.166 1.00 19.65 53 PHE C O 1
ATOM 3468 N N . TYR C 1 57 ? 42.419 42.425 25.391 1.00 22.06 54 TYR C N 1
ATOM 3469 C CA . TYR C 1 57 ? 43.520 41.627 25.896 1.00 20.90 54 TYR C CA 1
ATOM 3470 C C . TYR C 1 57 ? 43.981 42.067 27.296 1.00 20.53 54 TYR C C 1
ATOM 3471 O O . TYR C 1 57 ? 44.418 41.248 28.098 1.00 17.72 54 TYR C O 1
ATOM 3480 N N . GLN C 1 58 ? 43.809 43.347 27.619 1.00 21.57 55 GLN C N 1
ATOM 3481 C CA . GLN C 1 58 ? 44.103 43.835 28.968 1.00 23.89 55 GLN C CA 1
ATOM 3482 C C . GLN C 1 58 ? 43.233 43.224 30.086 1.00 23.31 55 GLN C C 1
ATOM 3483 O O . GLN C 1 58 ? 43.534 43.417 31.257 1.00 24.93 55 GLN C O 1
ATOM 3489 N N . HIS C 1 59 ? 42.157 42.519 29.738 1.00 20.10 56 HIS C N 1
ATOM 3490 C CA . HIS C 1 59 ? 41.266 41.927 30.741 1.00 19.26 56 HIS C CA 1
ATOM 3491 C C . HIS C 1 59 ? 41.490 40.407 30.912 1.00 18.44 56 HIS C C 1
ATOM 3492 O O . HIS C 1 59 ? 40.725 39.734 31.611 1.00 16.70 56 HIS C O 1
ATOM 3499 N N . ILE C 1 60 ? 42.545 39.881 30.292 1.00 17.45 57 ILE C N 1
ATOM 3500 C CA . ILE C 1 60 ? 42.644 38.455 30.061 1.00 17.16 57 ILE C CA 1
ATOM 3501 C C . ILE C 1 60 ? 43.990 37.835 30.454 1.00 17.82 57 ILE C C 1
ATOM 3502 O O . ILE C 1 60 ? 45.079 38.321 30.073 1.00 17.39 57 ILE C O 1
ATOM 3507 N N . LEU C 1 61 ? 43.899 36.737 31.202 1.00 17.96 58 LEU C N 1
ATOM 3508 C CA . LEU C 1 61 ? 45.042 35.853 31.429 1.00 18.64 58 LEU C CA 1
ATOM 3509 C C . LEU C 1 61 ? 44.896 34.614 30.553 1.00 18.77 58 LEU C C 1
ATOM 3510 O O . LEU C 1 61 ? 43.804 34.072 30.397 1.00 17.34 58 LEU C O 1
ATOM 3515 N N . VAL C 1 62 ? 46.006 34.177 29.974 1.00 20.56 59 VAL C N 1
ATOM 3516 C CA . VAL C 1 62 ? 46.003 32.982 29.157 1.00 19.96 59 VAL C CA 1
ATOM 3517 C C . VAL C 1 62 ? 46.865 31.893 29.788 1.00 20.89 59 VAL C C 1
ATOM 3518 O O . VAL C 1 62 ? 47.844 32.164 30.480 1.00 20.28 59 VAL C O 1
ATOM 3522 N N . TYR C 1 63 ? 46.466 30.653 29.578 1.00 23.60 60 TYR C N 1
ATOM 3523 C CA . TYR C 1 63 ? 47.294 29.517 29.916 1.00 27.31 60 TYR C CA 1
ATOM 3524 C C . TYR C 1 63 ? 47.954 29.091 28.594 1.00 28.37 60 TYR C C 1
ATOM 3525 O O . TYR C 1 63 ? 47.263 28.666 27.659 1.00 24.89 60 TYR C O 1
ATOM 3534 N N . GLU C 1 64 ? 49.270 29.273 28.501 1.00 29.88 61 GLU C N 1
ATOM 3535 C CA . GLU C 1 64 ? 50.021 28.924 27.287 1.00 32.79 61 GLU C CA 1
ATOM 3536 C C . GLU C 1 64 ? 50.764 27.615 27.507 1.00 35.47 61 GLU C C 1
ATOM 3537 O O . GLU C 1 64 ? 51.438 27.453 28.521 1.00 35.53 61 GLU C O 1
ATOM 3543 N N . VAL C 1 65 ? 50.621 26.679 26.573 1.00 38.67 62 VAL C N 1
ATOM 3544 C CA . VAL C 1 65 ? 51.411 25.446 26.591 1.00 42.43 62 VAL C CA 1
ATOM 3545 C C . VAL C 1 65 ? 51.879 25.085 25.178 1.00 43.26 62 VAL C C 1
ATOM 3546 O O . VAL C 1 65 ? 51.092 25.105 24.230 1.00 38.97 62 VAL C O 1
ATOM 3550 N N . GLU C 1 66 ? 53.166 24.759 25.048 1.00 47.84 63 GLU C N 1
ATOM 3551 C CA . GLU C 1 66 ? 53.789 24.494 23.740 1.00 50.89 63 GLU C CA 1
ATOM 3552 C C . GLU C 1 66 ? 53.643 25.706 22.805 1.00 48.56 63 GLU C C 1
ATOM 3553 O O . GLU C 1 66 ? 53.281 25.581 21.640 1.00 48.45 63 GLU C O 1
ATOM 3559 N N . ASN C 1 67 ? 53.921 26.885 23.345 1.00 47.14 64 ASN C N 1
ATOM 3560 C CA . ASN C 1 67 ? 53.837 28.135 22.591 1.00 47.96 64 ASN C CA 1
ATOM 3561 C C . ASN C 1 67 ? 52.448 28.398 22.010 1.00 46.07 64 ASN C C 1
ATOM 3562 O O . ASN C 1 67 ? 52.325 29.028 20.962 1.00 45.75 64 ASN C O 1
ATOM 3567 N N . LYS C 1 68 ? 51.409 27.945 22.711 1.00 42.42 65 LYS C N 1
ATOM 3568 C CA . LYS C 1 68 ? 50.045 27.996 22.187 1.00 43.26 65 LYS C CA 1
ATOM 3569 C C . LYS C 1 68 ? 49.038 28.276 23.312 1.00 38.08 65 LYS C C 1
ATOM 3570 O O . LYS C 1 68 ? 49.211 27.816 24.433 1.00 38.66 65 LYS C O 1
ATOM 3576 N N . VAL C 1 69 ? 47.995 29.042 23.020 1.00 33.33 66 VAL C N 1
ATOM 3577 C CA . VAL C 1 69 ? 46.975 29.326 24.022 1.00 30.08 66 VAL C CA 1
ATOM 3578 C C . VAL C 1 69 ? 46.096 28.091 24.174 1.00 27.01 66 VAL C C 1
ATOM 3579 O O . VAL C 1 69 ? 45.524 27.624 23.195 1.00 32.36 66 VAL C O 1
ATOM 3583 N N . ALA C 1 70 ? 46.021 27.547 25.385 1.00 23.94 67 ALA C N 1
ATOM 3584 C CA . ALA C 1 70 ? 45.139 26.406 25.700 1.00 23.15 67 ALA C CA 1
ATOM 3585 C C . ALA C 1 70 ? 43.805 26.846 26.237 1.00 21.88 67 ALA C C 1
ATOM 3586 O O . ALA C 1 70 ? 42.813 26.118 26.125 1.00 21.41 67 ALA C O 1
ATOM 3588 N N . GLY C 1 71 ? 43.783 28.020 26.872 1.00 19.81 68 GLY C N 1
ATOM 3589 C CA . GLY C 1 71 ? 42.541 28.550 27.478 1.00 19.95 68 GLY C CA 1
ATOM 3590 C C . GLY C 1 71 ? 42.756 29.968 27.958 1.00 19.32 68 GLY C C 1
ATOM 3591 O O . GLY C 1 71 ? 43.885 30.448 27.970 1.00 19.21 68 GLY C O 1
ATOM 3592 N N . CYS C 1 72 ? 41.675 30.647 28.334 1.00 20.85 69 CYS C N 1
ATOM 3593 C CA . CYS C 1 72 ? 41.771 31.985 28.904 1.00 19.66 69 CYS C CA 1
ATOM 3594 C C . CYS C 1 72 ? 40.718 32.268 29.988 1.00 19.75 69 CYS C C 1
ATOM 3595 O O . CYS C 1 72 ? 39.699 31.574 30.104 1.00 19.74 69 CYS C O 1
ATOM 3598 N N . ILE C 1 73 ? 41.009 33.308 30.763 1.00 19.07 70 ILE C N 1
ATOM 3599 C CA . ILE C 1 73 ? 40.097 33.849 31.776 1.00 18.95 70 ILE C CA 1
ATOM 3600 C C . ILE C 1 73 ? 39.964 35.368 31.585 1.00 18.84 70 ILE C C 1
ATOM 3601 O O . ILE C 1 73 ? 40.965 36.090 31.477 1.00 17.58 70 ILE C O 1
ATOM 3606 N N . ILE C 1 74 ? 38.715 35.816 31.459 1.00 18.04 71 ILE C N 1
ATOM 3607 C CA . ILE C 1 74 ? 38.389 37.208 31.197 1.00 18.65 71 ILE C CA 1
ATOM 3608 C C . ILE C 1 74 ? 37.749 37.869 32.428 1.00 18.30 71 ILE C C 1
ATOM 3609 O O . ILE C 1 74 ? 36.710 37.437 32.895 1.00 18.41 71 ILE C O 1
ATOM 3614 N N . SER C 1 75 ? 38.383 38.916 32.953 1.00 18.43 72 SER C N 1
ATOM 3615 C CA . SER C 1 75 ? 37.827 39.625 34.099 1.00 18.58 72 SER C CA 1
ATOM 3616 C C . SER C 1 75 ? 38.062 41.110 34.023 1.00 18.92 72 SER C C 1
ATOM 3617 O O . SER C 1 75 ? 38.997 41.560 33.386 1.00 17.36 72 SER C O 1
ATOM 3620 N N . TYR C 1 76 ? 37.231 41.853 34.750 1.00 19.44 73 TYR C N 1
ATOM 3621 C CA . TYR C 1 76 ? 37.307 43.303 34.802 1.00 20.18 73 TYR C CA 1
ATOM 3622 C C . TYR C 1 76 ? 36.353 43.820 35.861 1.00 22.96 73 TYR C C 1
ATOM 3623 O O . TYR C 1 76 ? 35.488 43.082 36.352 1.00 22.70 73 TYR C O 1
ATOM 3632 N N . SER C 1 77 ? 36.499 45.101 36.164 1.00 25.30 74 SER C N 1
ATOM 3633 C CA . SER C 1 77 ? 35.705 45.757 37.203 1.00 27.41 74 SER C CA 1
ATOM 3634 C C . SER C 1 77 ? 34.233 45.800 36.802 1.00 26.38 74 SER C C 1
ATOM 3635 O O . SER C 1 77 ? 33.909 46.136 35.673 1.00 25.54 74 SER C O 1
ATOM 3638 N N . GLY C 1 78 ? 33.342 45.451 37.728 1.00 26.76 75 GLY C N 1
ATOM 3639 C CA . GLY C 1 78 ? 31.915 45.535 37.466 1.00 26.18 75 GLY C CA 1
ATOM 3640 C C . GLY C 1 78 ? 31.411 46.940 37.165 1.00 28.78 75 GLY C C 1
ATOM 3641 O O . GLY C 1 78 ? 30.520 47.122 36.339 1.00 29.46 75 GLY C O 1
ATOM 3642 N N . GLU C 1 79 ? 31.978 47.945 37.813 1.00 30.91 76 GLU C N 1
ATOM 3643 C CA . GLU C 1 79 ? 31.482 49.307 37.623 1.00 34.62 76 GLU C CA 1
ATOM 3644 C C . GLU C 1 79 ? 31.732 49.845 36.209 1.00 34.87 76 GLU C C 1
ATOM 3645 O O . GLU C 1 79 ? 31.004 50.718 35.748 1.00 35.91 76 GLU C O 1
ATOM 3651 N N . ASN C 1 80 ? 32.734 49.313 35.518 1.00 32.54 77 ASN C N 1
ATOM 3652 C CA . ASN C 1 80 ? 33.001 49.719 34.144 1.00 29.57 77 ASN C CA 1
ATOM 3653 C C . ASN C 1 80 ? 32.419 48.784 33.090 1.00 27.55 77 ASN C C 1
ATOM 3654 O O . ASN C 1 80 ? 32.664 48.987 31.903 1.00 29.54 77 ASN C O 1
ATOM 3659 N N . GLU C 1 81 ? 31.631 47.788 33.501 1.00 24.23 78 GLU C N 1
ATOM 3660 C CA . GLU C 1 81 ? 31.114 46.780 32.574 1.00 23.59 78 GLU C CA 1
ATOM 3661 C C . GLU C 1 81 ? 30.412 47.368 31.345 1.00 24.00 78 GLU C C 1
ATOM 3662 O O . GLU C 1 81 ? 30.692 46.956 30.218 1.00 21.15 78 GLU C O 1
ATOM 3668 N N . LEU C 1 82 ? 29.474 48.288 31.563 1.00 26.03 79 LEU C N 1
ATOM 3669 C CA . LEU C 1 82 ? 28.666 48.814 30.461 1.00 27.30 79 LEU C CA 1
ATOM 3670 C C . LEU C 1 82 ? 29.470 49.752 29.573 1.00 25.16 79 LEU C C 1
ATOM 3671 O O . LEU C 1 82 ? 29.196 49.896 28.391 1.00 26.09 79 LEU C O 1
ATOM 3676 N N . LYS C 1 83 ? 30.455 50.410 30.159 1.00 25.70 80 LYS C N 1
ATOM 3677 C CA . LYS C 1 83 ? 31.414 51.182 29.399 1.00 26.57 80 LYS C CA 1
ATOM 3678 C C . LYS C 1 83 ? 32.146 50.260 28.432 1.00 24.64 80 LYS C C 1
ATOM 3679 O O . LYS C 1 83 ? 32.297 50.601 27.265 1.00 25.03 80 LYS C O 1
ATOM 3685 N N . TYR C 1 84 ? 32.556 49.075 28.897 1.00 23.09 81 TYR C N 1
ATOM 3686 C CA . TYR C 1 84 ? 33.344 48.170 28.052 1.00 21.94 81 TYR C CA 1
ATOM 3687 C C . TYR C 1 84 ? 32.480 47.674 26.931 1.00 21.11 81 TYR C C 1
ATOM 3688 O O . TYR C 1 84 ? 32.903 47.636 25.785 1.00 21.07 81 TYR C O 1
ATOM 3697 N N . GLU C 1 85 ? 31.254 47.312 27.272 1.00 21.27 82 GLU C N 1
ATOM 3698 C CA . GLU C 1 85 ? 30.323 46.782 26.314 1.00 22.06 82 GLU C CA 1
ATOM 3699 C C . GLU C 1 85 ? 30.021 47.806 25.204 1.00 22.43 82 GLU C C 1
ATOM 3700 O O . GLU C 1 85 ? 29.949 47.468 24.031 1.00 24.09 82 GLU C O 1
ATOM 3706 N N . LYS C 1 86 ? 29.887 49.066 25.578 1.00 23.42 83 LYS C N 1
ATOM 3707 C CA . LYS C 1 86 ? 29.602 50.114 24.599 1.00 25.28 83 LYS C CA 1
ATOM 3708 C C . LYS C 1 86 ? 30.747 50.323 23.601 1.00 23.01 83 LYS C C 1
ATOM 3709 O O . LYS C 1 86 ? 30.526 50.803 22.485 1.00 22.60 83 LYS C O 1
ATOM 3715 N N . ALA C 1 87 ? 31.963 49.941 23.981 1.00 20.09 84 ALA C N 1
ATOM 3716 C CA . ALA C 1 87 ? 33.120 50.146 23.113 1.00 19.34 84 ALA C CA 1
ATOM 3717 C C . ALA C 1 87 ? 33.037 49.297 21.835 1.00 18.76 84 ALA C C 1
ATOM 3718 O O . ALA C 1 87 ? 33.804 49.510 20.896 1.00 18.37 84 ALA C O 1
ATOM 3720 N N . TRP C 1 88 ? 32.119 48.342 21.821 1.00 18.00 85 TRP C N 1
ATOM 3721 C CA . TRP C 1 88 ? 31.801 47.590 20.634 1.00 19.78 85 TRP C CA 1
ATOM 3722 C C . TRP C 1 88 ? 31.405 48.552 19.509 1.00 20.82 85 TRP C C 1
ATOM 3723 O O . TRP C 1 88 ? 31.699 48.294 18.344 1.00 19.34 85 TRP C O 1
ATOM 3734 N N . GLU C 1 89 ? 30.785 49.673 19.883 1.00 23.13 86 GLU C N 1
ATOM 3735 C CA . GLU C 1 89 ? 30.303 50.674 18.916 1.00 25.04 86 GLU C CA 1
ATOM 3736 C C . GLU C 1 89 ? 31.446 51.382 18.218 1.00 25.15 86 GLU C C 1
ATOM 3737 O O . GLU C 1 89 ? 31.232 51.988 17.168 1.00 26.66 86 GLU C O 1
ATOM 3743 N N . LEU C 1 90 ? 32.651 51.314 18.795 1.00 24.17 87 LEU C N 1
ATOM 3744 C CA . LEU C 1 90 ? 33.847 51.935 18.201 1.00 23.68 87 LEU C CA 1
ATOM 3745 C C . LEU C 1 90 ? 34.614 50.995 17.272 1.00 24.12 87 LEU C C 1
ATOM 3746 O O . LEU C 1 90 ? 35.723 51.327 16.844 1.00 25.35 87 LEU C O 1
ATOM 3751 N N . LEU C 1 91 ? 34.072 49.819 16.986 1.00 22.79 88 LEU C N 1
ATOM 3752 C CA . LEU C 1 91 ? 34.774 48.872 16.115 1.00 22.13 88 LEU C CA 1
ATOM 3753 C C . LEU C 1 91 ? 34.368 49.136 14.700 1.00 22.84 88 LEU C C 1
ATOM 3754 O O . LEU C 1 91 ? 33.259 49.583 14.443 1.00 22.53 88 LEU C O 1
ATOM 3759 N N . ASP C 1 92 ? 35.265 48.846 13.773 1.00 25.15 89 ASP C N 1
ATOM 3760 C CA . ASP C 1 92 ? 34.959 49.003 12.356 1.00 27.87 89 ASP C CA 1
ATOM 3761 C C . ASP C 1 92 ? 34.366 47.707 11.813 1.00 27.67 89 ASP C C 1
ATOM 3762 O O . ASP C 1 92 ? 35.092 46.776 11.469 1.00 26.13 89 ASP C O 1
ATOM 3767 N N . LEU C 1 93 ? 33.042 47.655 11.741 1.00 29.09 90 LEU C N 1
ATOM 3768 C CA . LEU C 1 93 ? 32.346 46.434 11.351 1.00 30.21 90 LEU C CA 1
ATOM 3769 C C . LEU C 1 93 ? 31.398 46.634 10.167 1.00 31.73 90 LEU C C 1
ATOM 3770 O O . LEU C 1 93 ? 30.827 47.718 10.001 1.00 31.43 90 LEU C O 1
ATOM 3775 N N . PRO C 1 94 ? 31.213 45.577 9.351 1.00 33.44 91 PRO C N 1
ATOM 3776 C CA . PRO C 1 94 ? 30.196 45.628 8.285 1.00 34.49 91 PRO C CA 1
ATOM 3777 C C . PRO C 1 94 ? 28.790 45.778 8.867 1.00 35.45 91 PRO C C 1
ATOM 3778 O O . PRO C 1 94 ? 28.532 45.320 9.994 1.00 30.68 91 PRO C O 1
ATOM 3782 N N . GLU C 1 95 ? 27.908 46.426 8.101 1.00 37.17 92 GLU C N 1
ATOM 3783 C CA . GLU C 1 95 ? 26.539 46.730 8.540 1.00 37.93 92 GLU C CA 1
ATOM 3784 C C . GLU C 1 95 ? 25.715 45.465 8.840 1.00 37.02 92 GLU C C 1
ATOM 3785 O O . GLU C 1 95 ? 24.804 45.486 9.689 1.00 35.60 92 GLU C O 1
ATOM 3791 N N . GLU C 1 96 ? 26.044 44.371 8.151 1.00 36.09 93 GLU C N 1
ATOM 3792 C CA . GLU C 1 96 ? 25.409 43.059 8.399 1.00 37.94 93 GLU C CA 1
ATOM 3793 C C . GLU C 1 96 ? 25.572 42.575 9.846 1.00 35.44 93 GLU C C 1
ATOM 3794 O O . GLU C 1 96 ? 24.685 41.904 10.366 1.00 32.64 93 GLU C O 1
ATOM 3800 N N . ILE C 1 97 ? 26.695 42.906 10.494 1.00 33.04 94 ILE C N 1
ATOM 3801 C CA . ILE C 1 97 ? 26.869 42.571 11.920 1.00 31.63 94 ILE C CA 1
ATOM 3802 C C . ILE C 1 97 ? 26.466 43.738 12.833 1.00 32.83 94 ILE C C 1
ATOM 3803 O O . ILE C 1 97 ? 25.898 43.535 13.927 1.00 26.34 94 ILE C O 1
ATOM 3808 N N . LYS C 1 98 ? 26.708 44.963 12.365 1.00 35.97 95 LYS C N 1
ATOM 3809 C CA . LYS C 1 98 ? 26.337 46.148 13.141 1.00 39.09 95 LYS C CA 1
ATOM 3810 C C . LYS C 1 98 ? 24.836 46.286 13.379 1.00 38.14 95 LYS C C 1
ATOM 3811 O O . LYS C 1 98 ? 24.434 46.886 14.361 1.00 40.22 95 LYS C O 1
ATOM 3817 N N . GLN C 1 99 ? 24.007 45.730 12.496 1.00 38.10 96 GLN C N 1
ATOM 3818 C CA . GLN C 1 99 ? 22.547 45.819 12.658 1.00 38.82 96 GLN C CA 1
ATOM 3819 C C . GLN C 1 99 ? 22.031 45.133 13.936 1.00 37.40 96 GLN C C 1
ATOM 3820 O O . GLN C 1 99 ? 21.007 45.544 14.508 1.00 34.51 96 GLN C O 1
ATOM 3826 N N . TYR C 1 100 ? 22.764 44.118 14.398 1.00 35.20 97 TYR C N 1
ATOM 3827 C CA . TYR C 1 100 ? 22.395 43.362 15.608 1.00 33.28 97 TYR C CA 1
ATOM 3828 C C . TYR C 1 100 ? 22.637 44.112 16.921 1.00 30.12 97 TYR C C 1
ATOM 3829 O O . TYR C 1 100 ? 22.186 43.672 17.965 1.00 30.46 97 TYR C O 1
ATOM 3838 N N . GLY C 1 101 ? 23.335 45.240 16.872 1.00 29.92 98 GLY C N 1
ATOM 3839 C CA . GLY C 1 101 ? 23.680 45.989 18.084 1.00 28.03 98 GLY C CA 1
ATOM 3840 C C . GLY C 1 101 ? 24.823 45.313 18.834 1.00 28.01 98 GLY C C 1
ATOM 3841 O O . GLY C 1 101 ? 25.481 44.411 18.299 1.00 25.35 98 GLY C O 1
ATOM 3842 N N . THR C 1 102 ? 25.093 45.727 20.068 1.00 26.20 99 THR C N 1
ATOM 3843 C CA . THR C 1 102 ? 26.233 45.128 20.772 1.00 26.67 99 THR C CA 1
ATOM 3844 C C . THR C 1 102 ? 25.866 43.704 21.240 1.00 25.99 99 THR C C 1
ATOM 3845 O O . THR C 1 102 ? 24.720 43.443 21.590 1.00 27.76 99 THR C O 1
ATOM 3849 N N . PRO C 1 103 ? 26.843 42.788 21.265 1.00 24.24 100 PRO C N 1
ATOM 3850 C CA . PRO C 1 103 ? 26.536 41.382 21.549 1.00 24.96 100 PRO C CA 1
ATOM 3851 C C . PRO C 1 103 ? 26.060 41.058 22.963 1.00 24.63 100 PRO C C 1
ATOM 3852 O O . PRO C 1 103 ? 25.356 40.069 23.130 1.00 24.98 100 PRO C O 1
ATOM 3856 N N . LEU C 1 104 ? 26.428 41.875 23.943 1.00 24.00 101 LEU C N 1
ATOM 3857 C CA . LEU C 1 104 ? 26.114 41.614 25.361 1.00 23.90 101 LEU C CA 1
ATOM 3858 C C . LEU C 1 104 ? 25.613 42.867 26.083 1.00 23.74 101 LEU C C 1
ATOM 3859 O O . LEU C 1 104 ? 26.254 43.368 27.004 1.00 26.14 101 LEU C O 1
ATOM 3864 N N . PRO C 1 105 ? 24.445 43.385 25.675 1.00 24.31 102 PRO C N 1
ATOM 3865 C CA . PRO C 1 105 ? 23.988 44.647 26.271 1.00 24.75 102 PRO C CA 1
ATOM 3866 C C . PRO C 1 105 ? 23.608 44.568 27.756 1.00 24.60 102 PRO C C 1
ATOM 3867 O O . PRO C 1 105 ? 23.638 45.581 28.452 1.00 26.14 102 PRO C O 1
ATOM 3871 N N . VAL C 1 106 ? 23.259 43.373 28.228 1.00 26.43 103 VAL C N 1
ATOM 3872 C CA . VAL C 1 106 ? 22.710 43.198 29.560 1.00 26.37 103 VAL C CA 1
ATOM 3873 C C . VAL C 1 106 ? 23.826 43.254 30.579 1.00 27.37 103 VAL C C 1
ATOM 3874 O O . VAL C 1 106 ? 24.899 42.648 30.392 1.00 27.63 103 VAL C O 1
ATOM 3878 N N . LYS C 1 107 ? 23.559 43.990 31.654 1.00 25.13 104 LYS C N 1
ATOM 3879 C CA . LYS C 1 107 ? 24.487 44.125 32.760 1.00 25.59 104 LYS C CA 1
ATOM 3880 C C . LYS C 1 107 ? 24.568 42.831 33.596 1.00 25.05 104 LYS C C 1
ATOM 3881 O O . LYS C 1 107 ? 23.631 42.460 34.312 1.00 24.03 104 LYS C O 1
ATOM 3887 N N . GLU C 1 108 ? 25.703 42.156 33.513 1.00 24.08 105 GLU C N 1
ATOM 3888 C CA . GLU C 1 108 ? 25.838 40.824 34.106 1.00 24.78 105 GLU C CA 1
ATOM 3889 C C . GLU C 1 108 ? 26.344 40.837 35.541 1.00 23.05 105 GLU C C 1
ATOM 3890 O O . GLU C 1 108 ? 26.151 39.857 36.261 1.00 21.67 105 GLU C O 1
ATOM 3896 N N . ALA C 1 109 ? 27.023 41.916 35.913 1.00 22.27 106 ALA C N 1
ATOM 3897 C CA . ALA C 1 109 ? 27.673 42.047 37.192 1.00 23.48 106 ALA C CA 1
ATOM 3898 C C . ALA C 1 109 ? 27.136 43.220 37.992 1.00 26.21 106 ALA C C 1
ATOM 3899 O O . ALA C 1 109 ? 26.269 43.974 37.542 1.00 25.96 106 ALA C O 1
ATOM 3901 N N . LYS C 1 110 ? 27.687 43.367 39.190 1.00 26.77 107 LYS C N 1
ATOM 3902 C CA . LYS C 1 110 ? 27.318 44.448 40.087 1.00 28.35 107 LYS C CA 1
ATOM 3903 C C . LYS C 1 110 ? 28.503 45.372 40.251 1.00 28.91 107 LYS C C 1
ATOM 3904 O O . LYS C 1 110 ? 29.659 44.976 40.018 1.00 28.82 107 LYS C O 1
ATOM 3910 N N . ASP C 1 111 ? 28.216 46.609 40.645 1.00 29.71 108 ASP C N 1
ATOM 3911 C CA . ASP C 1 111 ? 29.218 47.677 40.619 1.00 30.48 108 ASP C CA 1
ATOM 3912 C C . ASP C 1 111 ? 30.328 47.551 41.639 1.00 29.69 108 ASP C C 1
ATOM 3913 O O . ASP C 1 111 ? 31.366 48.153 41.447 1.00 30.94 108 ASP C O 1
ATOM 3918 N N . ASP C 1 112 ? 30.114 46.803 42.717 1.00 28.00 109 ASP C N 1
ATOM 3919 C CA . ASP C 1 112 ? 31.132 46.648 43.750 1.00 29.42 109 ASP C CA 1
ATOM 3920 C C . ASP C 1 112 ? 31.914 45.342 43.570 1.00 28.71 109 ASP C C 1
ATOM 3921 O O . ASP C 1 112 ? 32.566 44.882 44.494 1.00 27.68 109 ASP C O 1
ATOM 3926 N N . GLU C 1 113 ? 31.835 44.755 42.375 1.00 26.78 110 GLU C N 1
ATOM 3927 C CA . GLU C 1 113 ? 32.398 43.440 42.109 1.00 25.02 110 GLU C CA 1
ATOM 3928 C C . GLU C 1 113 ? 33.508 43.567 41.100 1.00 23.58 110 GLU C C 1
ATOM 3929 O O . GLU C 1 113 ? 33.501 44.475 40.280 1.00 23.82 110 GLU C O 1
ATOM 3935 N N . TYR C 1 114 ? 34.473 42.658 41.189 1.00 23.09 111 TYR C N 1
ATOM 3936 C CA . TYR C 1 114 ? 35.398 42.400 40.094 1.00 23.43 111 TYR C CA 1
ATOM 3937 C C . TYR C 1 114 ? 34.898 41.113 39.428 1.00 20.88 111 TYR C C 1
ATOM 3938 O O . TYR C 1 114 ? 34.926 40.049 40.025 1.00 20.39 111 TYR C O 1
ATOM 3947 N N . TYR C 1 115 ? 34.408 41.252 38.202 1.00 20.75 112 TYR C N 1
ATOM 3948 C CA . TYR C 1 115 ? 33.610 40.244 37.524 1.00 20.69 112 TYR C CA 1
ATOM 3949 C C . TYR C 1 115 ? 34.459 39.358 36.660 1.00 20.98 112 TYR C C 1
ATOM 3950 O O . TYR C 1 115 ? 35.222 39.849 35.832 1.00 22.77 112 TYR C O 1
ATOM 3959 N N . ILE C 1 116 ? 34.295 38.049 36.827 1.00 22.43 113 ILE C N 1
ATOM 3960 C CA . ILE C 1 116 ? 34.929 37.063 35.957 1.00 20.88 113 ILE C CA 1
ATOM 3961 C C . ILE C 1 116 ? 33.936 36.631 34.869 1.00 22.19 113 ILE C C 1
ATOM 3962 O O . ILE C 1 116 ? 33.044 35.811 35.099 1.00 22.50 113 ILE C O 1
ATOM 3967 N N . GLU C 1 117 ? 34.088 37.190 33.672 1.00 23.22 114 GLU C N 1
ATOM 3968 C CA . GLU C 1 117 ? 33.085 37.020 32.634 1.00 24.05 114 GLU C CA 1
ATOM 3969 C C . GLU C 1 117 ? 33.108 35.622 32.040 1.00 24.37 114 GLU C C 1
ATOM 3970 O O . GLU C 1 117 ? 32.058 35.005 31.820 1.00 21.91 114 GLU C O 1
ATOM 3976 N N . THR C 1 118 ? 34.313 35.153 31.753 1.00 23.26 115 THR C N 1
ATOM 3977 C CA . THR C 1 118 ? 34.513 33.947 30.975 1.00 23.73 115 THR C CA 1
ATOM 3978 C C . THR C 1 118 ? 35.715 33.173 31.478 1.00 21.79 115 THR C C 1
ATOM 3979 O O . THR C 1 118 ? 36.798 33.745 31.697 1.00 19.78 115 THR C O 1
ATOM 3983 N N . ILE C 1 119 ? 35.529 31.860 31.608 1.00 23.07 116 ILE C N 1
ATOM 3984 C CA . ILE C 1 119 ? 36.649 30.917 31.747 1.00 23.07 116 ILE C CA 1
ATOM 3985 C C . ILE C 1 119 ? 36.522 29.874 30.648 1.00 22.12 116 ILE C C 1
ATOM 3986 O O . ILE C 1 119 ? 35.551 29.132 30.623 1.00 23.45 116 ILE C O 1
ATOM 3991 N N . ALA C 1 120 ? 37.493 29.808 29.739 1.00 22.34 117 ALA C N 1
ATOM 3992 C CA . ALA C 1 120 ? 37.322 28.999 28.542 1.00 22.06 117 ALA C CA 1
ATOM 3993 C C . ALA C 1 120 ? 38.585 28.250 28.133 1.00 23.71 117 ALA C C 1
ATOM 3994 O O . ALA C 1 120 ? 39.707 28.728 28.288 1.00 21.59 117 ALA C O 1
ATOM 3996 N N . THR C 1 121 ? 38.381 27.051 27.600 1.00 25.97 118 THR C N 1
ATOM 3997 C CA . THR C 1 121 ? 39.466 26.165 27.289 1.00 27.75 118 THR C CA 1
ATOM 3998 C C . THR C 1 121 ? 39.123 25.453 25.991 1.00 26.23 118 THR C C 1
ATOM 3999 O O . THR C 1 121 ? 37.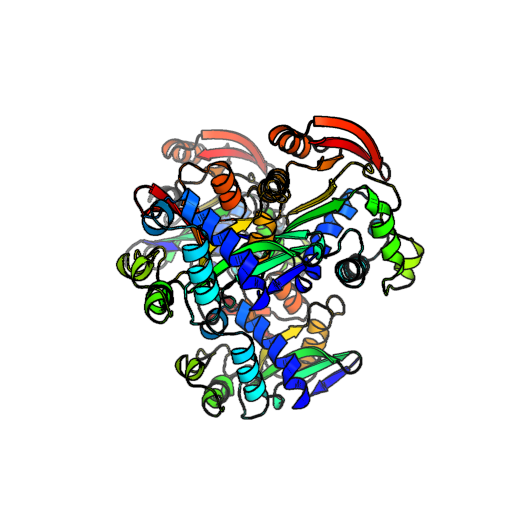949 25.218 25.700 1.00 24.97 118 THR C O 1
ATOM 4003 N N . PHE C 1 122 ? 40.137 25.181 25.173 1.00 26.58 119 PHE C N 1
ATOM 4004 C CA . PHE C 1 122 ? 39.944 24.376 23.959 1.00 27.56 119 PHE C CA 1
ATOM 4005 C C . PHE C 1 122 ? 39.676 22.899 24.308 1.00 28.48 119 PHE C C 1
ATOM 4006 O O . PHE C 1 122 ? 40.028 22.437 25.397 1.00 29.25 119 PHE C O 1
ATOM 4014 N N . ALA C 1 123 ? 39.071 22.162 23.377 1.00 29.95 120 ALA C N 1
ATOM 4015 C CA . ALA C 1 123 ? 38.665 20.762 23.610 1.00 30.52 120 ALA C CA 1
ATOM 4016 C C . ALA C 1 123 ? 39.835 19.879 24.036 1.00 31.90 120 ALA C C 1
ATOM 4017 O O . ALA C 1 123 ? 39.696 19.066 24.926 1.00 32.01 120 ALA C O 1
ATOM 4019 N N . ALA C 1 124 ? 40.984 20.067 23.408 1.00 33.08 121 ALA C N 1
ATOM 4020 C CA . ALA C 1 124 ? 42.191 19.342 23.762 1.00 37.47 121 ALA C CA 1
ATOM 4021 C C . ALA C 1 124 ? 42.592 19.458 25.241 1.00 40.85 121 ALA C C 1
ATOM 4022 O O . ALA C 1 124 ? 43.334 18.616 25.747 1.00 45.02 121 ALA C O 1
ATOM 4024 N N . TYR C 1 125 ? 42.098 20.482 25.938 1.00 42.37 122 TYR C N 1
ATOM 4025 C CA . TYR C 1 125 ? 42.564 20.779 27.283 1.00 42.68 122 TYR C CA 1
ATOM 4026 C C . TYR C 1 125 ? 41.428 20.746 28.335 1.00 44.29 122 TYR C C 1
ATOM 4027 O O . TYR C 1 125 ? 41.569 21.291 29.439 1.00 49.99 122 TYR C O 1
ATOM 4036 N N . ARG C 1 126 ? 40.315 20.087 28.007 1.00 43.37 123 ARG C N 1
ATOM 4037 C CA . ARG C 1 126 ? 39.203 19.905 28.966 1.00 44.17 123 ARG C CA 1
ATOM 4038 C C . ARG C 1 126 ? 39.426 18.735 29.904 1.00 42.58 123 ARG C C 1
ATOM 4039 O O . ARG C 1 126 ? 40.054 17.743 29.529 1.00 41.04 123 ARG C O 1
ATOM 4047 N N . GLY C 1 127 ? 38.883 18.853 31.116 1.00 41.88 124 GLY C N 1
ATOM 4048 C CA . GLY C 1 127 ? 39.126 17.874 32.183 1.00 42.13 124 GLY C CA 1
ATOM 4049 C C . GLY C 1 127 ? 40.609 17.605 32.468 1.00 42.41 124 GLY C C 1
ATOM 4050 O O . GLY C 1 127 ? 40.956 16.506 32.931 1.00 38.90 124 GLY C O 1
ATOM 4051 N N . ARG C 1 128 ? 41.475 18.590 32.181 1.00 39.71 125 ARG C N 1
ATOM 4052 C CA . ARG C 1 128 ? 42.923 18.486 32.437 1.00 38.82 125 ARG C CA 1
ATOM 4053 C C . ARG C 1 128 ? 43.411 19.586 33.397 1.00 35.61 125 ARG C C 1
ATOM 4054 O O . ARG C 1 128 ? 44.605 19.866 33.473 1.00 33.39 125 ARG C O 1
ATOM 4062 N N . GLY C 1 129 ? 42.477 20.194 34.135 1.00 34.50 126 GLY C N 1
ATOM 4063 C CA . GLY C 1 129 ? 42.803 21.168 35.186 1.00 31.90 126 GLY C CA 1
ATOM 4064 C C . GLY C 1 129 ? 43.103 22.604 34.776 1.00 29.92 126 GLY C C 1
ATOM 4065 O O . GLY C 1 129 ? 43.531 23.397 35.599 1.00 27.14 126 GLY C O 1
ATOM 4066 N N . ILE C 1 130 ? 42.900 22.958 33.513 1.00 30.54 127 ILE C N 1
ATOM 4067 C CA . ILE C 1 130 ? 43.293 24.297 33.044 1.00 27.97 127 ILE C CA 1
ATOM 4068 C C . ILE C 1 130 ? 42.357 25.386 33.557 1.00 24.83 127 ILE C C 1
ATOM 4069 O O . ILE C 1 130 ? 42.816 26.429 34.027 1.00 23.79 127 ILE C O 1
ATOM 4074 N N . ALA C 1 131 ? 41.055 25.141 33.462 1.00 23.24 128 ALA C N 1
ATOM 4075 C CA . ALA C 1 131 ? 40.060 26.103 33.906 1.00 23.20 128 ALA C CA 1
ATOM 4076 C C . ALA C 1 131 ? 40.275 26.411 35.374 1.00 22.38 128 ALA C C 1
ATOM 4077 O O . ALA C 1 131 ? 40.309 27.566 35.772 1.00 23.09 128 ALA C O 1
ATOM 4079 N N . THR C 1 132 ? 40.444 25.361 36.168 1.00 23.92 129 THR C N 1
ATOM 4080 C CA . THR C 1 132 ? 40.694 25.520 37.602 1.00 23.75 129 THR C CA 1
ATOM 4081 C C . THR C 1 132 ? 41.988 26.266 37.843 1.00 23.50 129 THR C C 1
ATOM 4082 O O . THR C 1 132 ? 42.045 27.126 38.711 1.00 22.25 129 THR C O 1
ATOM 4086 N N . LYS C 1 133 ? 43.025 25.977 37.067 1.00 24.43 130 LYS C N 1
ATOM 4087 C CA . LYS C 1 133 ? 44.305 26.664 37.284 1.00 25.11 130 LYS C CA 1
ATOM 4088 C C . LYS C 1 133 ? 44.217 28.148 36.963 1.00 22.14 130 LYS C C 1
ATOM 4089 O O . LYS C 1 133 ? 44.841 28.971 37.631 1.00 21.86 130 LYS C O 1
ATOM 4095 N N . LEU C 1 134 ? 43.477 28.478 35.916 1.00 20.92 131 LEU C N 1
ATOM 4096 C CA . LEU C 1 134 ? 43.322 29.872 35.511 1.00 20.59 131 LEU C CA 1
ATOM 4097 C C . LEU C 1 134 ? 42.609 30.657 36.604 1.00 19.17 131 LEU C C 1
ATOM 4098 O O . LEU C 1 134 ? 43.029 31.759 36.961 1.00 18.54 131 LEU C O 1
ATOM 4103 N N . LEU C 1 135 ? 41.561 30.038 37.147 1.00 18.44 132 LEU C N 1
ATOM 4104 C CA . LEU C 1 135 ? 40.770 30.617 38.205 1.00 18.60 132 LEU C CA 1
ATOM 4105 C C . LEU C 1 135 ? 41.591 30.805 39.470 1.00 17.86 132 LEU C C 1
ATOM 4106 O O . LEU C 1 135 ? 41.603 31.875 40.037 1.00 16.71 132 LEU C O 1
ATOM 4111 N N . THR C 1 136 ? 42.310 29.776 39.896 1.00 18.92 133 THR C N 1
ATO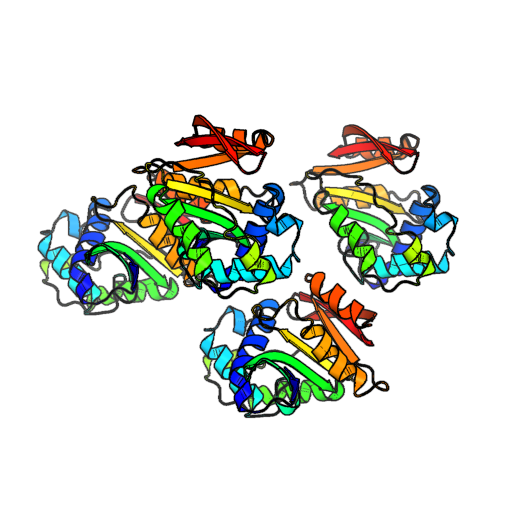M 4112 C CA . THR C 1 136 ? 43.065 29.880 41.134 1.00 19.02 133 THR C CA 1
ATOM 4113 C C . THR C 1 136 ? 44.267 30.781 41.021 1.00 19.41 133 THR C C 1
ATOM 4114 O O . THR C 1 136 ? 44.706 31.310 42.033 1.00 20.30 133 THR C O 1
ATOM 4118 N N . SER C 1 137 ? 44.800 30.969 39.808 1.00 20.26 134 SER C N 1
ATOM 4119 C CA . SER C 1 137 ? 45.856 31.962 39.584 1.00 20.06 134 SER C CA 1
ATOM 4120 C C . SER C 1 137 ? 45.302 33.386 39.581 1.00 19.12 134 SER C C 1
ATOM 4121 O O . SER C 1 137 ? 45.930 34.282 40.114 1.00 18.45 134 SER C O 1
ATOM 4124 N N . LEU C 1 138 ? 44.122 33.590 38.992 1.00 19.62 135 LEU C N 1
ATOM 4125 C CA . LEU C 1 138 ? 43.511 34.925 38.953 1.00 19.82 135 LEU C CA 1
ATOM 4126 C C . LEU C 1 138 ? 43.178 35.392 40.371 1.00 20.06 135 LEU C C 1
ATOM 4127 O O . LEU C 1 138 ? 43.435 36.548 40.756 1.00 18.71 135 LEU C O 1
ATOM 4132 N N . LEU C 1 139 ? 42.619 34.464 41.152 1.00 21.50 136 LEU C N 1
ATOM 4133 C CA . LEU C 1 139 ? 42.291 34.715 42.545 1.00 21.07 136 LEU C CA 1
ATOM 4134 C C . LEU C 1 139 ? 43.530 35.038 43.378 1.00 21.37 136 LEU C C 1
ATOM 4135 O O . LEU C 1 139 ? 43.464 35.876 44.262 1.00 19.36 136 LEU C O 1
ATOM 4140 N N . GLU C 1 140 ? 44.651 34.377 43.094 1.00 21.40 137 GLU C N 1
ATOM 4141 C CA . GLU C 1 140 ? 45.911 34.711 43.753 1.00 23.04 137 GLU C CA 1
ATOM 4142 C C . GLU C 1 140 ? 46.352 36.118 43.392 1.00 25.13 137 GLU C C 1
ATOM 4143 O O . GLU C 1 140 ? 46.951 36.787 44.225 1.00 25.28 137 GLU C O 1
ATOM 4149 N N . SER C 1 141 ? 46.053 36.564 42.167 1.00 26.97 138 SER C N 1
ATOM 4150 C CA . SER C 1 141 ? 46.522 37.860 41.681 1.00 29.92 138 SER C CA 1
ATOM 4151 C C . SER C 1 141 ? 45.984 39.050 42.497 1.00 33.11 138 SER C C 1
ATOM 4152 O O . SER C 1 141 ? 46.595 40.101 42.501 1.00 33.19 138 SER C O 1
ATOM 4155 N N . ASN C 1 142 ? 44.854 38.897 43.184 1.00 36.30 139 ASN C N 1
ATOM 4156 C CA . ASN C 1 142 ? 44.328 39.983 44.026 1.00 40.02 139 ASN C CA 1
ATOM 4157 C C . ASN C 1 142 ? 43.306 39.431 45.002 1.00 43.36 139 ASN C C 1
ATOM 4158 O O . ASN C 1 142 ? 42.253 38.935 44.598 1.00 45.82 139 ASN C O 1
ATOM 4163 N N . THR C 1 143 ? 43.601 39.526 46.290 1.00 48.94 140 THR C N 1
ATOM 4164 C CA . THR C 1 143 ? 42.672 39.026 47.304 1.00 52.34 140 THR C CA 1
ATOM 4165 C C . THR C 1 143 ? 41.921 40.192 47.997 1.00 54.44 140 THR C C 1
ATOM 4166 O O . THR C 1 143 ? 41.144 39.961 48.921 1.00 57.17 140 THR C O 1
ATOM 4170 N N . HIS C 1 144 ? 42.145 41.426 47.527 1.00 54.62 141 HIS C N 1
ATOM 4171 C CA . HIS C 1 144 ? 41.508 42.627 48.082 1.00 54.99 141 HIS C CA 1
ATOM 4172 C C . HIS C 1 144 ? 40.297 43.084 47.253 1.00 49.21 141 HIS C C 1
ATOM 4173 O O . HIS C 1 144 ? 39.932 44.254 47.306 1.00 51.64 141 HIS C O 1
ATOM 4180 N N . VAL C 1 145 ? 39.693 42.198 46.467 1.00 41.66 142 VAL C N 1
ATOM 4181 C CA . VAL C 1 145 ? 38.470 42.551 45.727 1.00 37.06 142 VAL C CA 1
ATOM 4182 C C . VAL C 1 145 ? 37.431 41.492 45.957 1.00 33.25 142 VAL C C 1
ATOM 4183 O O . VAL C 1 145 ? 37.774 40.367 46.303 1.00 34.34 142 VAL C O 1
ATOM 4187 N N . LYS C 1 146 ? 36.167 41.850 45.736 1.00 31.15 143 LYS C N 1
ATOM 4188 C CA . LYS C 1 146 ? 35.071 40.899 45.810 1.00 27.80 143 LYS C CA 1
ATOM 4189 C C . LYS C 1 146 ? 34.883 40.307 44.417 1.00 26.25 143 LYS C C 1
ATOM 4190 O O . LYS C 1 146 ? 34.494 41.003 43.482 1.00 29.20 143 LYS C O 1
ATOM 4196 N N . TRP C 1 147 ? 35.141 39.022 44.274 1.00 24.14 144 TRP C N 1
ATOM 4197 C CA . TRP C 1 147 ? 35.061 38.419 42.959 1.00 24.78 144 TRP C CA 1
ATOM 4198 C C . TRP C 1 147 ? 33.624 37.965 42.735 1.00 23.70 144 TRP C C 1
ATOM 4199 O O . TRP C 1 147 ? 32.977 37.530 43.683 1.00 23.53 144 TRP C O 1
ATOM 4210 N N . SER C 1 148 ? 33.139 38.093 41.493 1.00 23.23 145 SER C N 1
ATOM 4211 C CA . SER C 1 148 ? 31.895 37.466 41.058 1.00 22.02 145 SER C CA 1
ATOM 4212 C C . SER C 1 148 ? 32.033 36.702 39.730 1.00 22.76 145 SER C C 1
ATOM 4213 O O . SER C 1 148 ? 32.974 36.916 38.955 1.00 21.24 145 SER C O 1
ATOM 4216 N N . LEU C 1 149 ? 31.098 35.785 39.497 1.00 22.74 146 LEU C N 1
ATOM 4217 C CA . LEU C 1 149 ? 30.923 35.151 38.211 1.00 23.43 146 LEU C CA 1
ATOM 4218 C C . LEU C 1 149 ? 29.479 34.670 38.070 1.00 24.16 146 LEU C C 1
ATOM 4219 O O . LEU C 1 149 ? 28.696 34.712 39.045 1.00 22.65 146 LEU C O 1
ATOM 4224 N N . ASN C 1 150 ? 29.118 34.254 36.854 1.00 23.57 147 ASN C N 1
ATOM 4225 C CA . ASN C 1 150 ? 27.783 33.736 36.597 1.00 23.72 147 ASN C CA 1
ATOM 4226 C C . ASN C 1 150 ? 27.876 32.338 36.023 1.00 25.82 147 ASN C C 1
ATOM 4227 O O . ASN C 1 150 ? 28.455 32.136 34.947 1.00 27.96 147 ASN C O 1
ATOM 4232 N N . CYS C 1 151 ? 27.303 31.382 36.752 1.00 25.29 148 CYS C N 1
ATOM 4233 C CA . CYS C 1 151 ? 27.358 29.973 36.395 1.00 25.49 148 CYS C CA 1
ATOM 4234 C C . CYS C 1 151 ? 25.983 29.513 35.915 1.00 27.01 148 CYS C C 1
ATOM 4235 O O . CYS C 1 151 ? 24.991 29.712 36.608 1.00 26.55 148 CYS C O 1
ATOM 4238 N N . ASP C 1 152 ? 25.957 28.916 34.726 1.00 30.62 149 ASP C N 1
ATOM 4239 C CA . ASP C 1 152 ? 24.762 28.321 34.109 1.00 33.01 149 ASP C CA 1
ATOM 4240 C C . ASP C 1 152 ? 24.153 27.268 35.045 1.00 33.61 149 ASP C C 1
ATOM 4241 O O . ASP C 1 152 ? 24.859 26.369 35.511 1.00 34.03 149 ASP C O 1
ATOM 4246 N N . ILE C 1 153 ? 22.849 27.369 35.307 1.00 35.19 150 ILE C N 1
ATOM 4247 C CA . ILE C 1 153 ? 22.204 26.528 36.329 1.00 36.75 150 ILE C CA 1
ATOM 4248 C C . ILE C 1 153 ? 22.242 25.044 36.013 1.00 39.49 150 ILE C C 1
ATOM 4249 O O . ILE C 1 153 ? 22.120 24.228 36.924 1.00 45.38 150 ILE C O 1
ATOM 4254 N N . ASN C 1 154 ? 22.424 24.681 34.751 1.00 39.78 151 ASN C N 1
ATOM 4255 C CA . ASN C 1 154 ? 22.534 23.270 34.400 1.00 41.37 151 ASN C CA 1
ATOM 4256 C C . ASN C 1 154 ? 23.962 22.742 34.413 1.00 39.90 151 ASN C C 1
ATOM 4257 O O . ASN C 1 154 ? 24.166 21.550 34.207 1.00 45.06 151 ASN C O 1
ATOM 4262 N N . ASN C 1 155 ? 24.950 23.606 34.636 1.00 39.42 152 ASN C N 1
ATOM 4263 C CA . ASN C 1 155 ? 26.343 23.161 34.719 1.00 38.32 152 ASN C CA 1
ATOM 4264 C C . ASN C 1 155 ? 26.744 22.894 36.176 1.00 38.32 152 ASN C C 1
ATOM 4265 O O . ASN C 1 155 ? 27.503 23.659 36.795 1.00 33.69 152 ASN C O 1
ATOM 4270 N N . GLU C 1 156 ? 26.223 21.800 36.718 1.00 37.25 153 GLU C N 1
ATOM 4271 C CA . GLU C 1 156 ? 26.509 21.412 38.096 1.00 40.64 153 GLU C CA 1
ATOM 4272 C C . GLU C 1 156 ? 27.984 21.188 38.390 1.00 37.70 153 GLU C C 1
ATOM 4273 O O . GLU C 1 156 ? 28.453 21.571 39.454 1.00 43.95 153 GLU C O 1
ATOM 4279 N N . ALA C 1 157 ? 28.707 20.554 37.477 1.00 33.55 154 ALA C N 1
ATOM 4280 C CA . ALA C 1 157 ? 30.124 20.235 37.717 1.00 33.97 154 ALA C CA 1
ATOM 4281 C C . ALA C 1 157 ? 30.914 21.515 37.990 1.00 32.54 154 ALA C C 1
ATOM 4282 O O . ALA C 1 157 ? 31.709 21.572 38.930 1.00 30.74 154 ALA C O 1
ATOM 4284 N N . ALA C 1 158 ? 30.661 22.544 37.178 1.00 29.80 155 ALA C N 1
ATOM 4285 C CA . ALA C 1 158 ? 31.305 23.843 37.345 1.00 28.49 155 ALA C CA 1
ATOM 4286 C C . ALA C 1 158 ? 30.886 24.492 38.676 1.00 27.86 155 ALA C C 1
ATOM 4287 O O . ALA C 1 158 ? 31.717 24.984 39.428 1.00 24.58 155 ALA C O 1
ATOM 4289 N N . LEU C 1 159 ? 29.592 24.457 38.962 1.00 27.05 156 LEU C N 1
ATOM 4290 C CA . LEU C 1 159 ? 29.053 25.062 40.168 1.00 27.13 156 LEU C CA 1
ATOM 4291 C C . LEU C 1 159 ? 29.710 24.475 41.423 1.00 27.85 156 LEU C C 1
ATOM 4292 O O . LEU C 1 159 ? 30.158 25.212 42.297 1.00 26.24 156 LEU C O 1
ATOM 4297 N N . LYS C 1 160 ? 29.783 23.153 41.483 1.00 30.42 157 LYS C N 1
ATOM 4298 C CA . LYS C 1 160 ? 30.393 22.459 42.617 1.00 33.58 157 LYS C CA 1
ATOM 4299 C C . LYS C 1 160 ? 31.849 22.868 42.782 1.00 30.93 157 LYS C C 1
ATOM 4300 O O . LYS C 1 160 ? 32.312 23.072 43.900 1.00 32.67 157 LYS C O 1
ATOM 4306 N N . LEU C 1 161 ? 32.554 22.988 41.662 1.00 29.21 158 LEU C N 1
ATOM 4307 C CA . LEU C 1 161 ? 33.948 23.418 41.659 1.00 28.66 158 LEU C CA 1
ATOM 4308 C C . LEU C 1 161 ? 34.066 24.843 42.190 1.00 27.08 158 LEU C C 1
ATOM 4309 O O . LEU C 1 161 ? 34.855 25.105 43.111 1.00 26.94 158 LEU C O 1
ATOM 4314 N N . TYR C 1 162 ? 33.267 25.762 41.660 1.00 22.62 159 TYR C N 1
ATOM 4315 C CA . TYR C 1 162 ? 33.371 27.143 42.118 1.00 22.05 159 TYR C CA 1
ATOM 4316 C C . TYR C 1 162 ? 33.031 27.286 43.620 1.00 21.85 159 TYR C C 1
ATOM 4317 O O . TYR C 1 162 ? 33.637 28.100 44.323 1.00 20.43 159 TYR C O 1
ATOM 4326 N N . LYS C 1 163 ? 32.058 26.511 44.094 1.00 21.60 160 LYS C N 1
ATOM 4327 C CA . LYS C 1 163 ? 31.708 26.505 45.515 1.00 23.25 160 LYS C CA 1
ATOM 4328 C C . LYS C 1 163 ? 32.881 26.040 46.379 1.00 21.44 160 LYS C C 1
ATOM 4329 O O . LYS C 1 163 ? 33.128 26.587 47.443 1.00 21.99 160 LYS C O 1
ATOM 4335 N N . LYS C 1 164 ? 33.597 25.030 45.926 1.00 22.53 161 LYS C N 1
ATOM 4336 C CA . LYS C 1 164 ? 34.776 24.548 46.672 1.00 23.54 161 LYS C CA 1
ATOM 4337 C C . LYS C 1 164 ? 35.852 25.607 46.789 1.00 22.52 161 LYS C C 1
ATOM 4338 O O . LYS C 1 164 ? 36.455 25.733 47.860 1.00 22.14 161 LYS C O 1
ATOM 4344 N N . VAL C 1 165 ? 36.088 26.379 45.719 1.00 22.12 162 VAL C N 1
ATOM 4345 C CA . VAL C 1 165 ? 37.147 27.392 45.747 1.00 21.59 162 VAL C CA 1
ATOM 4346 C C . VAL C 1 165 ? 36.729 28.619 46.589 1.00 21.10 162 VAL C C 1
ATOM 4347 O O . VAL C 1 165 ? 37.558 29.472 46.887 1.00 17.90 162 VAL C O 1
ATOM 4351 N N . GLY C 1 166 ? 35.449 28.688 46.967 1.00 21.61 163 GLY C N 1
ATOM 4352 C CA . GLY C 1 166 ? 34.954 29.722 47.883 1.00 20.82 163 GLY C CA 1
ATOM 4353 C C . GLY C 1 166 ? 33.793 30.577 47.393 1.00 21.33 163 GLY C C 1
ATOM 4354 O O . GLY C 1 166 ? 33.378 31.515 48.083 1.00 22.69 163 GLY C O 1
ATOM 4355 N N . PHE C 1 167 ? 33.265 30.287 46.209 1.00 21.20 164 PHE C N 1
ATOM 4356 C CA . PHE C 1 167 ? 32.152 31.067 45.677 1.00 21.86 164 PHE C CA 1
ATOM 4357 C C . PHE C 1 167 ? 30.845 30.689 46.384 1.00 22.26 164 PHE C C 1
ATOM 4358 O O . PHE C 1 167 ? 30.530 29.511 46.490 1.00 23.47 164 PHE C O 1
ATOM 4366 N N . ILE C 1 168 ? 30.109 31.680 46.890 1.00 21.54 165 ILE C N 1
ATOM 4367 C CA . ILE C 1 168 ? 28.790 31.435 47.486 1.00 21.75 165 ILE C CA 1
ATOM 4368 C C . ILE C 1 168 ? 27.637 32.048 46.678 1.00 22.45 165 ILE C C 1
ATOM 4369 O O . ILE C 1 168 ? 27.823 32.993 45.941 1.00 20.24 165 ILE C O 1
ATOM 4374 N N . SER C 1 169 ? 26.444 31.471 46.844 1.00 23.77 166 SER C N 1
ATOM 4375 C CA . SER C 1 169 ? 25.255 31.848 46.092 1.00 24.93 166 SER C CA 1
ATOM 4376 C C . SER C 1 169 ? 24.823 33.261 46.448 1.00 25.35 166 SER C C 1
ATOM 4377 O O . SER C 1 169 ? 24.791 33.618 47.628 1.00 24.08 166 SER C O 1
ATOM 4380 N N . ASP C 1 170 ? 24.510 34.051 45.416 1.00 25.65 167 ASP C N 1
ATOM 4381 C CA . ASP C 1 170 ? 24.091 35.447 45.563 1.00 28.50 167 ASP C CA 1
ATOM 4382 C C . ASP C 1 170 ? 22.987 35.770 44.555 1.00 27.86 167 ASP C C 1
ATOM 4383 O O . ASP C 1 170 ? 23.071 36.751 43.807 1.00 28.35 167 ASP C O 1
ATOM 4388 N N . GLY C 1 171 ? 21.961 34.928 44.543 1.00 27.24 168 GLY C N 1
ATOM 4389 C CA . GLY C 1 171 ? 20.808 35.108 43.682 1.00 27.59 168 GLY C CA 1
ATOM 4390 C C . GLY C 1 171 ? 21.045 34.505 42.319 1.00 28.43 168 GLY C C 1
ATOM 4391 O O . GLY C 1 171 ? 22.123 33.973 42.052 1.00 27.40 168 GLY C O 1
ATOM 4392 N N . GLN C 1 172 ? 20.034 34.600 41.456 1.00 28.00 169 GLN C N 1
ATOM 4393 C CA . GLN C 1 172 ? 20.134 34.173 40.061 1.00 30.43 169 GLN C CA 1
ATOM 4394 C C . GLN C 1 172 ? 19.905 35.368 39.133 1.00 31.05 169 GLN C C 1
ATOM 4395 O O . GLN C 1 172 ? 19.318 36.377 39.531 1.00 30.03 169 GLN C O 1
ATOM 4401 N N . ILE C 1 173 ? 20.403 35.263 37.907 1.00 29.75 170 ILE C N 1
ATOM 4402 C CA . ILE C 1 173 ? 20.166 36.283 36.888 1.00 28.39 170 ILE C CA 1
ATOM 4403 C C . ILE C 1 173 ? 19.783 35.553 35.607 1.00 28.69 170 ILE C C 1
ATOM 4404 O O . ILE C 1 173 ? 20.315 34.469 35.337 1.00 29.02 170 ILE C O 1
ATOM 4409 N N . GLU C 1 174 ? 18.840 36.117 34.851 1.00 28.99 171 GLU C N 1
ATOM 4410 C CA . GLU C 1 174 ? 18.504 35.616 33.511 1.00 29.31 171 GLU C CA 1
ATOM 4411 C C . GLU C 1 174 ? 19.263 36.401 32.451 1.00 27.01 171 GLU C C 1
ATOM 4412 O O . GLU C 1 174 ? 19.255 37.633 32.460 1.00 25.64 171 GLU C O 1
ATOM 4418 N N . LEU C 1 175 ? 19.882 35.683 31.520 1.00 26.62 172 LEU C N 1
ATOM 4419 C CA . LEU C 1 175 ? 20.638 36.300 30.441 1.00 26.88 172 LEU C CA 1
ATOM 4420 C C . LEU C 1 175 ? 20.417 35.522 29.159 1.00 28.13 172 LEU C C 1
ATOM 4421 O O . LEU C 1 175 ? 20.741 34.320 29.095 1.00 27.09 172 LEU C O 1
ATOM 4426 N N . TYR C 1 176 ? 19.852 36.210 28.159 1.00 28.47 173 TYR C N 1
ATOM 4427 C CA . TYR C 1 176 ? 19.579 35.649 26.823 1.00 29.18 173 TYR C CA 1
ATOM 4428 C C . TYR C 1 176 ? 18.821 34.323 26.877 1.00 30.19 173 TYR C C 1
ATOM 4429 O O . TYR C 1 176 ? 19.212 33.336 26.269 1.00 28.52 173 TYR C O 1
ATOM 4438 N N . LYS C 1 177 ? 17.715 34.340 27.618 1.00 34.29 174 LYS C N 1
ATOM 4439 C CA . LYS C 1 177 ? 16.796 33.184 27.753 1.00 37.76 174 LYS C CA 1
ATOM 4440 C C . LYS C 1 177 ? 17.399 31.962 28.490 1.00 39.21 174 LYS C C 1
ATOM 4441 O O . LYS C 1 177 ? 16.883 30.840 28.369 1.00 35.23 174 LYS C O 1
ATOM 4447 N N . HIS C 1 178 ? 18.471 32.197 29.260 1.00 37.00 175 HIS C N 1
ATOM 4448 C CA . HIS C 1 178 ? 19.065 31.178 30.116 1.00 36.17 175 HIS C CA 1
ATOM 4449 C C . HIS C 1 178 ? 19.305 31.720 31.538 1.00 33.98 175 HIS C C 1
ATOM 4450 O O . HIS C 1 178 ? 19.546 32.914 31.757 1.00 32.72 175 HIS C O 1
ATOM 4457 N N . MET C 1 179 ? 19.217 30.824 32.504 1.00 33.03 176 MET C N 1
ATOM 4458 C CA . MET C 1 179 ? 19.363 31.153 33.910 1.00 33.19 176 MET C CA 1
ATOM 4459 C C . MET C 1 179 ? 20.776 30.861 34.402 1.00 28.41 176 MET C C 1
ATOM 4460 O O . MET C 1 179 ? 21.354 29.857 34.050 1.00 25.25 176 MET C O 1
ATOM 4465 N N . TYR C 1 180 ? 21.303 31.756 35.229 1.00 25.36 177 TYR C N 1
ATOM 4466 C CA . TYR C 1 180 ? 22.606 31.597 35.853 1.00 23.99 177 TYR C CA 1
ATOM 4467 C C . TYR C 1 180 ? 22.539 31.856 37.351 1.00 23.82 177 TYR C C 1
ATOM 4468 O O . TYR C 1 180 ? 21.789 32.727 37.811 1.00 21.74 177 TYR C O 1
ATOM 4477 N N . HIS C 1 181 ? 23.342 31.108 38.109 1.00 23.25 178 HIS C N 1
ATOM 4478 C CA . HIS C 1 181 ? 23.635 31.466 39.486 1.00 22.79 178 HIS C CA 1
ATOM 4479 C C . HIS C 1 181 ? 24.632 32.601 39.456 1.00 23.67 178 HIS C C 1
ATOM 4480 O O . HIS C 1 181 ? 25.630 32.520 38.731 1.00 23.60 178 HIS C O 1
ATOM 4487 N N . HIS C 1 182 ? 24.356 33.648 40.232 1.00 22.91 179 HIS C N 1
ATOM 4488 C CA . HIS C 1 182 ? 25.311 34.721 40.454 1.00 23.48 179 HIS C CA 1
ATOM 4489 C C . HIS C 1 182 ? 26.059 34.390 41.749 1.00 23.63 179 HIS C C 1
ATOM 4490 O O . HIS C 1 182 ? 25.447 34.262 42.824 1.00 23.27 179 HIS C O 1
ATOM 4497 N N . LEU C 1 183 ? 27.377 34.250 41.628 1.00 23.30 180 LEU C N 1
ATOM 4498 C CA . LEU C 1 183 ? 28.239 33.777 42.721 1.00 22.27 180 LEU C CA 1
ATOM 4499 C C . LEU C 1 183 ? 29.305 34.804 43.039 1.00 22.14 180 LEU C C 1
ATOM 4500 O O . LEU C 1 183 ? 29.789 35.486 42.138 1.00 21.43 180 LEU C O 1
ATOM 4505 N N . ILE C 1 184 ? 29.704 34.870 44.308 1.00 22.60 181 ILE C N 1
ATOM 4506 C CA . ILE C 1 184 ? 30.690 35.836 44.760 1.00 23.30 181 ILE C CA 1
ATOM 4507 C C . ILE C 1 184 ? 31.651 35.238 45.782 1.00 23.84 181 ILE C C 1
ATOM 4508 O O . ILE C 1 184 ? 31.308 34.278 46.456 1.00 24.52 181 ILE C O 1
ATOM 4513 N N . VAL C 1 185 ? 32.833 35.817 45.924 1.00 24.80 182 VAL C N 1
ATOM 4514 C CA . VAL C 1 185 ? 33.705 35.460 47.055 1.00 26.58 182 VAL C CA 1
ATOM 4515 C C . VAL C 1 185 ? 33.988 36.667 47.965 1.00 27.94 182 VAL C C 1
ATOM 4516 O O . VAL C 1 185 ? 34.462 37.697 47.485 1.00 30.48 182 VAL C O 1
ATOM 4520 N N . ALA D 1 3 ? 75.982 41.911 61.877 1.00 47.74 0 ALA D N 1
ATOM 4521 C CA . ALA D 1 3 ? 74.626 42.299 62.377 1.00 44.19 0 ALA D CA 1
ATOM 4522 C C . ALA D 1 3 ? 74.755 43.423 63.398 1.00 42.56 0 ALA D C 1
ATOM 4523 O O . ALA D 1 3 ? 75.582 43.353 64.305 1.00 41.82 0 ALA D O 1
ATOM 4525 N N . MET D 1 4 ? 73.958 44.473 63.250 1.00 43.81 1 MET D N 1
ATOM 4526 C CA . MET D 1 4 ? 74.028 45.586 64.193 1.00 42.43 1 MET D CA 1
ATOM 4527 C C . MET D 1 4 ? 72.812 46.515 64.176 1.00 35.20 1 MET D C 1
ATOM 4528 O O . MET D 1 4 ? 72.128 46.667 63.172 1.00 32.19 1 MET D O 1
ATOM 4533 N N . ILE D 1 5 ? 72.586 47.148 65.316 1.00 29.99 2 ILE D N 1
ATOM 4534 C CA . ILE D 1 5 ? 71.490 48.074 65.504 1.00 27.67 2 ILE D CA 1
ATOM 4535 C C . ILE D 1 5 ? 72.030 49.467 65.258 1.00 28.02 2 ILE D C 1
ATOM 4536 O O . ILE D 1 5 ? 73.055 49.836 65.809 1.00 26.04 2 ILE D O 1
ATOM 4541 N N . ARG D 1 6 ? 71.328 50.248 64.450 1.00 28.32 3 ARG D N 1
ATOM 4542 C CA . ARG D 1 6 ? 71.761 51.597 64.138 1.00 29.33 3 ARG D CA 1
ATOM 4543 C C . ARG D 1 6 ? 70.582 52.497 63.795 1.00 28.61 3 ARG D C 1
ATOM 4544 O O . ARG D 1 6 ? 69.493 52.034 63.462 1.00 26.84 3 ARG D O 1
ATOM 4552 N N . GLN D 1 7 ? 70.816 53.793 63.905 1.00 29.60 4 GLN D N 1
ATOM 4553 C CA . GLN D 1 7 ? 69.871 54.793 63.459 1.00 30.61 4 GLN D CA 1
ATOM 4554 C C . GLN D 1 7 ? 69.536 54.600 61.983 1.00 29.90 4 GLN D C 1
ATOM 4555 O O . GLN D 1 7 ? 70.408 54.308 61.149 1.00 28.00 4 GLN D O 1
ATOM 4561 N N . ALA D 1 8 ? 68.261 54.778 61.669 1.00 28.31 5 ALA D N 1
ATOM 4562 C CA . ALA D 1 8 ? 67.804 54.760 60.301 1.00 27.76 5 ALA D CA 1
ATOM 4563 C C . ALA D 1 8 ? 68.407 55.921 59.499 1.00 28.88 5 ALA D C 1
ATOM 4564 O O . ALA D 1 8 ? 68.659 56.974 60.039 1.00 26.93 5 ALA D O 1
ATOM 4566 N N . ARG D 1 9 ? 68.611 55.708 58.202 1.00 30.31 6 ARG D N 1
ATOM 4567 C CA . ARG D 1 9 ? 69.017 56.768 57.270 1.00 31.33 6 ARG D CA 1
ATOM 4568 C C . ARG D 1 9 ? 67.958 56.866 56.180 1.00 29.33 6 ARG D C 1
ATOM 4569 O O . ARG D 1 9 ? 67.133 55.962 56.038 1.00 27.17 6 ARG D O 1
ATOM 4577 N N . PRO D 1 10 ? 67.997 57.937 55.374 1.00 29.63 7 PRO D N 1
ATOM 4578 C CA . PRO D 1 10 ? 66.979 58.080 54.335 1.00 30.20 7 PRO D CA 1
ATOM 4579 C C . PRO D 1 10 ? 66.924 56.904 53.368 1.00 30.29 7 PRO D C 1
ATOM 4580 O O . PRO D 1 10 ? 65.840 56.542 52.915 1.00 29.04 7 PRO D O 1
ATOM 4584 N N . GLU D 1 11 ? 68.065 56.284 53.080 1.00 29.68 8 GLU D N 1
ATOM 4585 C CA . GLU D 1 11 ? 68.063 55.160 52.121 1.00 33.23 8 GLU D CA 1
ATOM 4586 C C . GLU D 1 11 ? 67.391 53.872 52.653 1.00 31.23 8 GLU D C 1
ATOM 4587 O O . GLU D 1 11 ? 67.178 52.929 51.896 1.00 31.87 8 GLU D O 1
ATOM 4593 N N . ASP D 1 12 ? 67.062 53.843 53.943 1.00 30.99 9 ASP D N 1
ATOM 4594 C CA . ASP D 1 12 ? 66.320 52.741 54.557 1.00 30.22 9 ASP D CA 1
ATOM 4595 C C . ASP D 1 12 ? 64.817 52.839 54.352 1.00 29.74 9 ASP D C 1
ATOM 4596 O O . ASP D 1 12 ? 64.094 51.896 54.690 1.00 32.05 9 ASP D O 1
ATOM 4601 N N . ARG D 1 13 ? 64.337 53.952 53.806 1.00 27.56 10 ARG D N 1
ATOM 4602 C CA . ARG D 1 13 ? 62.904 54.186 53.717 1.00 26.70 10 ARG D CA 1
ATOM 4603 C C . ARG D 1 13 ? 62.140 53.148 52.884 1.00 27.32 10 ARG D C 1
ATOM 4604 O O . ARG D 1 13 ? 60.948 52.987 53.069 1.00 25.70 10 ARG D O 1
ATOM 4612 N N . PHE D 1 14 ? 62.812 52.463 51.964 1.00 28.26 11 PHE D N 1
ATOM 4613 C CA . PHE D 1 14 ? 62.119 51.497 51.106 1.00 29.15 11 PHE D CA 1
ATOM 4614 C C . PHE D 1 14 ? 61.744 50.242 51.904 1.00 28.78 11 PHE D C 1
ATOM 4615 O O . PHE D 1 14 ? 60.602 49.759 51.839 1.00 27.96 11 PHE D O 1
ATOM 4623 N N . ASP D 1 15 ? 62.700 49.719 52.662 1.00 28.29 12 ASP D N 1
ATOM 4624 C CA . ASP D 1 15 ? 62.424 48.561 53.509 1.00 28.20 12 ASP D CA 1
ATOM 4625 C C . ASP D 1 15 ? 61.572 48.929 54.725 1.00 27.46 12 ASP D C 1
ATOM 4626 O O . ASP D 1 15 ? 60.701 48.161 55.132 1.00 22.70 12 ASP D O 1
ATOM 4631 N N . ILE D 1 16 ? 61.789 50.120 55.285 1.00 26.81 13 ILE D N 1
ATOM 4632 C CA . ILE D 1 16 ? 60.935 50.590 56.365 1.00 24.61 13 ILE D CA 1
ATOM 4633 C C . ILE D 1 16 ? 59.485 50.702 55.899 1.00 25.05 13 ILE D C 1
ATOM 4634 O O . ILE D 1 16 ? 58.572 50.254 56.596 1.00 23.29 13 ILE D O 1
ATOM 4639 N N . ALA D 1 17 ? 59.265 51.287 54.724 1.00 25.21 14 ALA D N 1
ATOM 4640 C CA . ALA D 1 17 ? 57.908 51.396 54.197 1.00 26.79 14 ALA D CA 1
ATOM 4641 C C . ALA D 1 17 ? 57.208 50.035 54.090 1.00 26.52 14 ALA D C 1
ATOM 4642 O O . ALA D 1 17 ? 56.023 49.921 54.448 1.00 23.66 14 ALA D O 1
ATOM 4644 N N . LYS D 1 18 ? 57.922 49.020 53.599 1.00 27.28 15 LYS D N 1
ATOM 4645 C CA . LYS D 1 18 ? 57.370 47.666 53.516 1.00 28.64 15 LYS D CA 1
ATOM 4646 C C . LYS D 1 18 ? 56.951 47.156 54.898 1.00 28.79 15 LYS D C 1
ATOM 4647 O O . LYS D 1 18 ? 55.850 46.649 55.071 1.00 31.13 15 LYS D O 1
ATOM 4653 N N . LEU D 1 19 ? 57.861 47.242 55.867 1.00 28.52 16 LEU D N 1
ATOM 4654 C CA . LEU D 1 19 ? 57.570 46.817 57.254 1.00 28.21 16 LEU D CA 1
ATOM 4655 C C . LEU D 1 19 ? 56.338 47.530 57.781 1.00 27.89 16 LEU D C 1
ATOM 4656 O O . LEU D 1 19 ? 55.425 46.889 58.304 1.00 31.09 16 LEU D O 1
ATOM 4661 N N . VAL D 1 20 ? 56.276 48.843 57.587 1.00 26.68 17 VAL D N 1
ATOM 4662 C CA . VAL D 1 20 ? 55.163 49.625 58.129 1.00 26.70 17 VAL D CA 1
ATOM 4663 C C . VAL D 1 20 ? 53.854 49.251 57.427 1.00 27.68 17 VAL D C 1
ATOM 4664 O O . VAL D 1 20 ? 52.792 49.234 58.041 1.00 26.26 17 VAL D O 1
ATOM 4668 N N . TYR D 1 21 ? 53.950 48.955 56.137 1.00 28.46 18 TYR D N 1
ATOM 4669 C CA . TYR D 1 21 ? 52.786 48.616 55.348 1.00 29.69 18 TYR D CA 1
ATOM 4670 C C . TYR D 1 21 ? 52.117 47.375 55.922 1.00 29.95 18 TYR D C 1
ATOM 4671 O O . TYR D 1 21 ? 50.921 47.385 56.160 1.00 31.32 18 TYR D O 1
ATOM 4680 N N . MET D 1 22 ? 52.908 46.330 56.161 1.00 30.85 19 MET D N 1
ATOM 4681 C CA . MET D 1 22 ? 52.410 45.081 56.750 1.00 30.51 19 MET D CA 1
ATOM 4682 C C . MET D 1 22 ? 51.719 45.331 58.079 1.00 29.48 19 MET D C 1
ATOM 4683 O O . MET D 1 22 ? 50.688 44.717 58.354 1.00 29.88 19 MET D O 1
ATOM 4688 N N . VAL D 1 23 ? 52.222 46.280 58.871 1.00 26.56 20 VAL D N 1
ATOM 4689 C CA . VAL D 1 23 ? 51.567 46.624 60.135 1.00 26.08 20 VAL D CA 1
ATOM 4690 C C . VAL D 1 23 ? 50.222 47.309 59.884 1.00 26.75 20 VAL D C 1
ATOM 4691 O O . VAL D 1 23 ? 49.236 46.998 60.524 1.00 24.70 20 VAL D O 1
ATOM 4695 N N . TRP D 1 24 ? 50.187 48.255 58.951 1.00 30.30 21 TRP D N 1
ATOM 4696 C CA . TRP D 1 24 ? 48.945 48.967 58.648 1.00 30.18 21 TRP D CA 1
ATOM 4697 C C . TRP D 1 24 ? 47.901 48.034 57.999 1.00 30.50 21 TRP D C 1
ATOM 4698 O O . TRP D 1 24 ? 46.706 48.149 58.261 1.00 30.85 21 TRP D O 1
ATOM 4709 N N . ASP D 1 25 ? 48.368 47.124 57.154 1.00 30.60 22 ASP D N 1
ATOM 4710 C CA . ASP D 1 25 ? 47.541 46.033 56.638 1.00 31.75 22 ASP D CA 1
ATOM 4711 C C . ASP D 1 25 ? 46.903 45.215 57.785 1.00 32.70 22 ASP D C 1
ATOM 4712 O O . ASP D 1 25 ? 45.702 44.948 57.766 1.00 32.99 22 ASP D O 1
ATOM 4717 N N . ASP D 1 26 ? 47.689 44.844 58.795 1.00 29.64 23 ASP D N 1
ATOM 4718 C CA . ASP D 1 26 ? 47.119 44.186 59.975 1.00 30.75 23 ASP D CA 1
ATOM 4719 C C . ASP D 1 26 ? 46.130 45.073 60.745 1.00 30.06 23 ASP D C 1
ATOM 4720 O O . ASP D 1 26 ? 45.158 44.576 61.328 1.00 31.78 23 ASP D O 1
ATOM 4725 N N . MET D 1 27 ? 46.373 46.376 60.781 1.00 28.76 24 MET D N 1
ATOM 4726 C CA . MET D 1 27 ? 45.426 47.303 61.426 1.00 28.24 24 MET D CA 1
ATOM 4727 C C . MET D 1 27 ? 44.170 47.483 60.587 1.00 27.62 24 MET D C 1
ATOM 4728 O O . MET D 1 27 ? 43.173 48.023 61.075 1.00 27.59 24 MET D O 1
ATOM 4733 N N . GLU D 1 28 ? 44.245 47.080 59.324 1.00 27.86 25 GLU D N 1
ATOM 4734 C CA . GLU D 1 28 ? 43.147 47.232 58.378 1.00 30.83 25 GLU D CA 1
ATOM 4735 C C . GLU D 1 28 ? 42.711 48.684 58.214 1.00 31.01 25 GLU D C 1
ATOM 4736 O O . GLU D 1 28 ? 41.519 48.978 58.250 1.00 30.66 25 GLU D O 1
ATOM 4742 N N . LEU D 1 29 ? 43.685 49.584 58.047 1.00 31.33 26 LEU D N 1
ATOM 4743 C CA . LEU D 1 29 ? 43.416 50.993 57.739 1.00 32.30 26 LEU D CA 1
ATOM 4744 C C . LEU D 1 29 ? 42.759 51.133 56.358 1.00 33.56 26 LEU D C 1
ATOM 4745 O O . LEU D 1 29 ? 43.131 50.429 55.425 1.00 31.89 26 LEU D O 1
ATOM 4750 N N . GLU D 1 30 ? 41.802 52.052 56.236 1.00 37.41 27 GLU D N 1
ATOM 4751 C CA . GLU D 1 30 ? 40.976 52.165 55.020 1.00 40.21 27 GLU D CA 1
ATOM 4752 C C . GLU D 1 30 ? 41.794 52.299 53.757 1.00 38.68 27 GLU D C 1
ATOM 4753 O O . GLU D 1 30 ? 41.588 51.566 52.788 1.00 40.77 27 GLU D O 1
ATOM 4759 N N . LEU D 1 31 ? 42.733 53.234 53.769 1.00 38.45 28 LEU D N 1
ATOM 4760 C CA . LEU D 1 31 ? 43.524 53.506 52.572 1.00 38.17 28 LEU D CA 1
ATOM 4761 C C . LEU D 1 31 ? 44.377 52.322 52.187 1.00 36.65 28 LEU D C 1
ATOM 4762 O O . LEU D 1 31 ? 44.649 52.109 51.008 1.00 35.30 28 LEU D O 1
ATOM 4767 N N . VAL D 1 32 ? 44.762 51.532 53.184 1.00 35.39 29 VAL D N 1
ATOM 4768 C CA . VAL D 1 32 ? 45.544 50.334 52.950 1.00 36.82 29 VAL D CA 1
ATOM 4769 C C . VAL D 1 32 ? 44.731 49.250 52.258 1.00 36.93 29 VAL D C 1
ATOM 4770 O O . VAL D 1 32 ? 45.229 48.578 51.368 1.00 39.37 29 VAL D O 1
ATOM 4774 N N . LYS D 1 33 ? 43.485 49.071 52.668 1.00 38.66 30 LYS D N 1
ATOM 4775 C CA . LYS D 1 33 ? 42.632 48.040 52.070 1.00 40.61 30 LYS D CA 1
ATOM 4776 C C . LYS D 1 33 ? 42.104 48.429 50.687 1.00 41.49 30 LYS D C 1
ATOM 4777 O O . LYS D 1 33 ? 41.751 47.557 49.899 1.00 39.97 30 LYS D O 1
ATOM 4783 N N . HIS D 1 34 ? 42.045 49.733 50.406 1.00 44.80 31 HIS D N 1
ATOM 4784 C CA . HIS D 1 34 ? 41.325 50.257 49.239 1.00 44.53 31 HIS D CA 1
ATOM 4785 C C . HIS D 1 34 ? 42.202 50.805 48.121 1.00 44.36 31 HIS D C 1
ATOM 4786 O O . HIS D 1 34 ? 41.700 51.036 47.027 1.00 42.54 31 HIS D O 1
ATOM 4793 N N . LEU D 1 35 ? 43.490 51.034 48.370 1.00 42.68 32 LEU D N 1
ATOM 4794 C CA . LEU D 1 35 ? 44.345 51.633 47.341 1.00 40.15 32 LEU D CA 1
ATOM 4795 C C . LEU D 1 35 ? 45.419 50.668 46.906 1.00 39.77 32 LEU D C 1
ATOM 4796 O O . LEU D 1 35 ? 45.745 49.746 47.646 1.00 38.94 32 LEU D O 1
ATOM 4801 N N . PRO D 1 36 ? 45.991 50.886 45.705 1.00 39.87 33 PRO D N 1
ATOM 4802 C CA . PRO D 1 36 ? 47.114 50.061 45.256 1.00 39.86 33 PRO D CA 1
ATOM 4803 C C . PRO D 1 36 ? 48.283 50.092 46.242 1.00 40.85 33 PRO D C 1
ATOM 4804 O O . PRO D 1 36 ? 48.623 51.150 46.787 1.00 39.93 33 PRO D O 1
ATOM 4808 N N . LYS D 1 37 ? 48.896 48.935 46.438 1.00 41.21 34 LYS D N 1
ATOM 4809 C CA . LYS D 1 37 ? 50.007 48.780 47.358 1.00 41.51 34 LYS D CA 1
ATOM 4810 C C . LYS D 1 37 ? 51.118 49.792 47.102 1.00 43.04 34 LYS D C 1
ATOM 4811 O O . LYS D 1 37 ? 51.602 50.434 48.033 1.00 42.43 34 LYS D O 1
ATOM 4817 N N . ASP D 1 38 ? 51.511 49.934 45.840 1.00 44.07 35 ASP D N 1
ATOM 4818 C CA . ASP D 1 38 ? 52.639 50.787 45.482 1.00 44.32 35 ASP D CA 1
ATOM 4819 C C . ASP D 1 38 ? 52.394 52.264 45.760 1.00 43.95 35 ASP D C 1
ATOM 4820 O O . ASP D 1 38 ? 53.343 53.013 46.007 1.00 44.12 35 ASP D O 1
ATOM 4825 N N . MET D 1 39 ? 51.133 52.680 45.729 1.00 41.49 36 MET D N 1
ATOM 4826 C CA . MET D 1 39 ? 50.785 54.058 46.028 1.00 41.61 36 MET D CA 1
ATOM 4827 C C . MET D 1 39 ? 50.933 54.318 47.526 1.00 40.15 36 MET D C 1
ATOM 4828 O O . MET D 1 39 ? 51.403 55.379 47.947 1.00 36.26 36 MET D O 1
ATOM 4833 N N . VAL D 1 40 ? 50.522 53.347 48.330 1.00 36.26 37 VAL D N 1
ATOM 4834 C CA . VAL D 1 40 ? 50.649 53.462 49.777 1.00 35.96 37 VAL D CA 1
ATOM 4835 C C . VAL D 1 40 ? 52.138 53.449 50.133 1.00 33.70 37 VAL D C 1
ATOM 4836 O O . VAL D 1 40 ? 52.608 54.287 50.881 1.00 33.76 37 VAL D O 1
ATOM 4840 N N . LEU D 1 41 ? 52.873 52.501 49.562 1.00 32.51 38 LEU D N 1
ATOM 4841 C CA . LEU D 1 41 ? 54.306 52.382 49.801 1.00 32.44 38 LEU D CA 1
ATOM 4842 C C . LEU D 1 41 ? 55.063 53.660 49.475 1.00 33.30 38 LEU D C 1
ATOM 4843 O O . LEU D 1 41 ? 55.954 54.047 50.229 1.00 31.75 38 LEU D O 1
ATOM 4848 N N . ASP D 1 42 ? 54.725 54.284 48.343 1.00 31.72 39 ASP D N 1
ATOM 4849 C CA . ASP D 1 42 ? 55.307 55.572 47.954 1.00 32.04 39 ASP D CA 1
ATOM 4850 C C . ASP D 1 42 ? 54.993 56.651 48.978 1.00 31.02 39 ASP D C 1
ATOM 4851 O O . ASP D 1 42 ? 55.813 57.510 49.245 1.00 29.96 39 ASP D O 1
ATOM 4856 N N . ALA D 1 43 ? 53.787 56.619 49.526 1.00 30.56 40 ALA D N 1
ATOM 4857 C CA . ALA D 1 43 ? 53.381 57.605 50.515 1.00 29.85 40 ALA D CA 1
ATOM 4858 C C . ALA D 1 43 ? 54.122 57.395 51.849 1.00 29.02 40 ALA D C 1
ATOM 4859 O O . ALA D 1 43 ? 54.573 58.355 52.476 1.00 28.96 40 ALA D O 1
ATOM 4861 N N . ILE D 1 44 ? 54.257 56.137 52.263 1.00 27.92 41 ILE D N 1
ATOM 4862 C CA . ILE D 1 44 ? 55.008 55.810 53.481 1.00 27.50 41 ILE D CA 1
ATOM 4863 C C . ILE D 1 44 ? 56.486 56.191 53.324 1.00 26.21 41 ILE D C 1
ATOM 4864 O O . ILE D 1 44 ? 57.077 56.777 54.225 1.00 24.32 41 ILE D O 1
ATOM 4869 N N . GLU D 1 45 ? 57.070 55.854 52.180 1.00 26.07 42 GLU D N 1
ATOM 4870 C CA . GLU D 1 45 ? 58.442 56.237 51.867 1.00 26.29 42 GLU D CA 1
ATOM 4871 C C . GLU D 1 45 ? 58.679 57.733 52.040 1.00 26.96 42 GLU D C 1
ATOM 4872 O O . GLU D 1 45 ? 59.631 58.149 52.694 1.00 27.13 42 GLU D O 1
ATOM 4878 N N . LYS D 1 46 ? 57.802 58.545 51.457 1.00 26.54 43 LYS D N 1
ATOM 4879 C CA . LYS D 1 46 ? 57.911 59.988 51.599 1.00 26.27 43 LYS D CA 1
ATOM 4880 C C . LYS D 1 46 ? 57.761 60.440 53.036 1.00 24.68 43 LYS D C 1
ATOM 4881 O O . LYS D 1 46 ? 58.460 61.346 53.487 1.00 23.92 43 LYS D O 1
ATOM 4887 N N . SER D 1 47 ? 56.828 59.830 53.752 1.00 24.80 44 SER D N 1
ATOM 4888 C CA . SER D 1 47 ? 56.643 60.129 55.168 1.00 23.98 44 SER D CA 1
ATOM 4889 C C . SER D 1 47 ? 57.896 59.853 56.031 1.00 24.44 44 SER D C 1
ATOM 4890 O O . SER D 1 47 ? 58.033 60.435 57.097 1.00 26.93 44 SER D O 1
ATOM 4893 N N . CYS D 1 48 ? 58.796 58.971 55.592 1.00 27.25 45 CYS D N 1
ATOM 4894 C CA . CYS D 1 48 ? 60.039 58.730 56.344 1.00 28.60 45 CYS D CA 1
ATOM 4895 C C . CYS D 1 48 ? 61.036 59.867 56.256 1.00 25.73 45 CYS D C 1
ATOM 4896 O O . CYS D 1 48 ? 61.835 59.993 57.150 1.00 21.54 45 CYS D O 1
ATOM 4899 N N . VAL D 1 49 ? 61.029 60.642 55.161 1.00 24.04 46 VAL D N 1
ATOM 4900 C CA . VAL D 1 49 ? 62.134 61.580 54.865 1.00 23.84 46 VAL D CA 1
ATOM 4901 C C . VAL D 1 49 ? 61.725 63.021 54.547 1.00 24.33 46 VAL D C 1
ATOM 4902 O O . VAL D 1 49 ? 62.468 63.941 54.876 1.00 23.03 46 VAL D O 1
ATOM 4906 N N . ASP D 1 50 ? 60.552 63.212 53.936 1.00 23.62 47 ASP D N 1
ATOM 4907 C CA . ASP D 1 50 ? 60.142 64.521 53.443 1.00 24.25 47 ASP D CA 1
ATOM 4908 C C . ASP D 1 50 ? 59.514 65.432 54.502 1.00 24.59 47 ASP D C 1
ATOM 4909 O O . ASP D 1 50 ? 59.439 66.626 54.288 1.00 24.85 47 ASP D O 1
ATOM 4914 N N . ALA D 1 51 ? 59.080 64.877 55.633 1.00 24.04 48 ALA D N 1
ATOM 4915 C CA . ALA D 1 51 ? 58.589 65.679 56.751 1.00 23.44 48 ALA D CA 1
ATOM 4916 C C . ALA D 1 51 ? 58.658 64.867 58.048 1.00 24.13 48 ALA D C 1
ATOM 4917 O O . ALA D 1 51 ? 58.827 63.653 58.015 1.00 25.38 48 ALA D O 1
ATOM 4919 N N . THR D 1 52 ? 58.496 65.516 59.200 1.00 24.34 49 THR D N 1
ATOM 4920 C CA . THR D 1 52 ? 58.639 64.772 60.446 1.00 24.21 49 THR D CA 1
ATOM 4921 C C . THR D 1 52 ? 57.306 64.113 60.860 1.00 23.56 49 THR D C 1
ATOM 4922 O O . THR D 1 52 ? 56.634 64.540 61.787 1.00 23.28 49 THR D O 1
ATOM 4926 N N . TYR D 1 53 ? 56.945 63.064 60.130 1.00 24.74 50 TYR D N 1
ATOM 4927 C CA . TYR D 1 53 ? 55.771 62.247 60.424 1.00 24.62 50 TYR D CA 1
ATOM 4928 C C . TYR D 1 53 ? 56.108 61.194 61.508 1.00 24.34 50 TYR D C 1
ATOM 4929 O O . TYR D 1 53 ? 57.259 61.054 61.886 1.00 22.85 50 TYR D O 1
ATOM 4938 N N . ARG D 1 54 ? 55.110 60.464 62.002 1.00 23.78 51 ARG D N 1
ATOM 4939 C CA . ARG D 1 54 ? 55.354 59.354 62.937 1.00 24.82 51 ARG D CA 1
ATOM 4940 C C . ARG D 1 54 ? 56.515 58.481 62.504 1.00 24.20 51 ARG D C 1
ATOM 4941 O O . ARG D 1 54 ? 57.341 58.072 63.312 1.00 23.85 51 ARG D O 1
ATOM 4949 N N . THR D 1 55 ? 56.583 58.200 61.208 1.00 25.36 52 THR D N 1
ATOM 4950 C CA . THR D 1 55 ? 57.586 57.295 60.679 1.00 24.22 52 THR D CA 1
ATOM 4951 C C . THR D 1 55 ? 58.870 57.983 60.235 1.00 23.47 52 THR D C 1
ATOM 4952 O O . THR D 1 55 ? 59.615 57.405 59.467 1.00 23.06 52 THR D O 1
ATOM 4956 N N . PHE D 1 56 ? 59.144 59.211 60.680 1.00 25.48 53 PHE D N 1
ATOM 4957 C CA . PHE D 1 56 ? 60.426 59.859 60.324 1.00 26.68 53 PHE D CA 1
ATOM 4958 C C . PHE D 1 56 ? 61.616 58.960 60.629 1.00 24.73 53 PHE D C 1
ATOM 4959 O O . PHE D 1 56 ? 61.652 58.342 61.690 1.00 20.69 53 PHE D O 1
ATOM 4967 N N . TYR D 1 57 ? 62.608 58.913 59.732 1.00 23.45 54 TYR D N 1
ATOM 4968 C CA . TYR D 1 57 ? 63.792 58.085 59.985 1.00 24.56 54 TYR D CA 1
ATOM 4969 C C . TYR D 1 57 ? 64.477 58.478 61.310 1.00 24.12 54 TYR D C 1
ATOM 4970 O O . TYR D 1 57 ? 65.124 57.652 61.943 1.00 21.68 54 TYR D O 1
ATOM 4979 N N . GLN D 1 58 ? 64.317 59.731 61.721 1.00 25.94 55 GLN D N 1
ATOM 4980 C CA . GLN D 1 58 ? 64.841 60.198 62.999 1.00 28.94 55 GLN D CA 1
ATOM 4981 C C . GLN D 1 58 ? 64.292 59.443 64.215 1.00 26.01 55 GLN D C 1
ATOM 4982 O O . GLN D 1 58 ? 64.909 59.451 65.264 1.00 28.39 55 GLN D O 1
ATOM 4988 N N . HIS D 1 59 ? 63.140 58.806 64.062 1.00 22.83 56 HIS D N 1
ATOM 4989 C CA . HIS D 1 59 ? 62.458 58.058 65.132 1.00 21.47 56 HIS D CA 1
ATOM 4990 C C . HIS D 1 59 ? 62.755 56.559 65.134 1.00 20.25 56 HIS D C 1
ATOM 4991 O O . HIS D 1 59 ? 62.178 55.803 65.927 1.00 19.05 56 HIS D O 1
ATOM 4998 N N . ILE D 1 60 ? 63.665 56.131 64.266 1.00 19.28 57 ILE D N 1
ATOM 4999 C CA . ILE D 1 60 ? 63.787 54.718 63.947 1.00 19.15 57 ILE D CA 1
ATOM 5000 C C . ILE D 1 60 ? 65.186 54.177 64.140 1.00 19.19 57 ILE D C 1
ATOM 5001 O O . ILE D 1 60 ? 66.168 54.788 63.738 1.00 18.83 57 ILE D O 1
ATOM 5006 N N . LEU D 1 61 ? 65.250 53.009 64.759 1.00 19.29 58 LEU D N 1
ATOM 5007 C CA . LEU D 1 61 ? 66.430 52.195 64.747 1.00 19.45 58 LEU D CA 1
ATOM 5008 C C . LEU D 1 61 ? 66.147 50.985 63.845 1.00 19.44 58 LEU D C 1
ATOM 5009 O O . LEU D 1 61 ? 65.056 50.424 63.857 1.00 18.06 58 LEU D O 1
ATOM 5014 N N . VAL D 1 62 ? 67.137 50.584 63.060 1.00 21.28 59 VAL D N 1
ATOM 5015 C CA . VAL D 1 62 ? 67.021 49.380 62.261 1.00 21.53 59 VAL D CA 1
ATOM 5016 C C . VAL D 1 62 ? 67.988 48.311 62.744 1.00 23.03 59 VAL D C 1
ATOM 5017 O O . VAL D 1 62 ? 69.050 48.617 63.286 1.00 22.38 59 VAL D O 1
ATOM 5021 N N . TYR D 1 63 ? 67.604 47.054 62.557 1.00 23.88 60 TYR D N 1
ATOM 5022 C CA . TYR D 1 63 ? 68.498 45.939 62.801 1.00 27.19 60 TYR D CA 1
ATOM 5023 C C . TYR D 1 63 ? 69.075 45.544 61.432 1.00 27.62 60 TYR D C 1
ATOM 5024 O O . TYR D 1 63 ? 68.362 45.032 60.584 1.00 26.11 60 TYR D O 1
ATOM 5033 N N . GLU D 1 64 ? 70.355 45.832 61.205 1.00 30.65 61 GLU D N 1
ATOM 5034 C CA . GLU D 1 64 ? 70.980 45.567 59.909 1.00 33.40 61 GLU D CA 1
ATOM 5035 C C . GLU D 1 64 ? 71.677 44.219 59.900 1.00 34.10 61 GLU D C 1
ATOM 5036 O O . GLU D 1 64 ? 72.608 43.999 60.666 1.00 33.65 61 GLU D O 1
ATOM 5042 N N . VAL D 1 65 ? 71.217 43.326 59.031 1.00 36.73 62 VAL D N 1
ATOM 5043 C CA . VAL D 1 65 ? 71.927 42.087 58.747 1.00 37.63 62 VAL D CA 1
ATOM 5044 C C . VAL D 1 65 ? 72.555 42.186 57.366 1.00 38.52 62 VAL D C 1
ATOM 5045 O O . VAL D 1 65 ? 71.848 42.281 56.356 1.00 35.67 62 VAL D O 1
ATOM 5049 N N . GLU D 1 66 ? 73.884 42.164 57.338 1.00 40.81 63 GLU D N 1
ATOM 5050 C CA . GLU D 1 66 ? 74.648 42.131 56.091 1.00 40.95 63 GLU D CA 1
ATOM 5051 C C . GLU D 1 66 ? 74.131 43.155 55.107 1.00 40.00 63 GLU D C 1
ATOM 5052 O O . GLU D 1 66 ? 73.642 42.825 54.026 1.00 39.55 63 GLU D O 1
ATOM 5058 N N . ASN D 1 67 ? 74.223 44.408 55.523 1.00 39.79 64 ASN D N 1
ATOM 5059 C CA . ASN D 1 67 ? 73.829 45.544 54.702 1.00 41.61 64 ASN D CA 1
ATOM 5060 C C . ASN D 1 67 ? 72.389 45.485 54.189 1.00 39.73 64 ASN D C 1
ATOM 5061 O O . ASN D 1 67 ? 72.077 46.062 53.149 1.00 40.84 64 ASN D O 1
ATOM 5066 N N . LYS D 1 68 ? 71.506 44.812 54.932 1.00 39.23 65 LYS D N 1
ATOM 5067 C CA . LYS D 1 68 ? 70.074 44.815 54.618 1.00 37.51 65 LYS D CA 1
ATOM 5068 C C . LYS D 1 68 ? 69.240 44.969 55.894 1.00 33.97 65 LYS D C 1
ATOM 5069 O O . LYS D 1 68 ? 69.533 44.370 56.924 1.00 31.01 65 LYS D O 1
ATOM 5075 N N . VAL D 1 69 ? 68.186 45.762 55.805 1.00 31.11 66 VAL D N 1
ATOM 5076 C CA . VAL D 1 69 ? 67.308 45.982 56.946 1.00 30.15 66 VAL D CA 1
ATOM 5077 C C . VAL D 1 69 ? 66.518 44.705 57.246 1.00 26.26 66 VAL D C 1
ATOM 5078 O O . VAL D 1 69 ? 65.644 44.333 56.480 1.00 24.28 66 VAL D O 1
ATOM 5082 N N . ALA D 1 70 ? 66.872 44.029 58.344 1.00 24.62 67 ALA D N 1
ATOM 5083 C CA . ALA D 1 70 ? 66.100 42.879 58.869 1.00 23.36 67 ALA D CA 1
ATOM 5084 C C . ALA D 1 70 ? 64.854 43.265 59.681 1.00 22.53 67 ALA D C 1
ATOM 5085 O O . ALA D 1 70 ? 63.937 42.446 59.879 1.00 20.11 67 ALA D O 1
ATOM 5087 N N . GLY D 1 71 ? 64.829 44.492 60.192 1.00 21.89 68 GLY D N 1
ATOM 5088 C CA . GLY D 1 71 ? 63.705 44.922 61.006 1.00 21.21 68 GLY D CA 1
ATOM 5089 C C . GLY D 1 71 ? 63.893 46.334 61.513 1.00 21.21 68 GLY D C 1
ATOM 5090 O O . GLY D 1 71 ? 64.979 46.930 61.350 1.00 21.73 68 GLY D O 1
ATOM 5091 N N . CYS D 1 72 ? 62.852 46.882 62.130 1.00 19.45 69 CYS D N 1
ATOM 5092 C CA . CYS D 1 72 ? 62.955 48.233 62.660 1.00 20.09 69 CYS D CA 1
ATOM 5093 C C . CYS D 1 72 ? 62.067 48.469 63.863 1.00 19.17 69 CYS D C 1
ATOM 5094 O O . CYS D 1 72 ? 61.168 47.690 64.162 1.00 18.87 69 CYS D O 1
ATOM 5097 N N . ILE D 1 73 ? 62.331 49.568 64.553 1.00 19.09 70 ILE D N 1
ATOM 5098 C CA . ILE D 1 73 ? 61.545 49.953 65.702 1.00 17.70 70 ILE D CA 1
ATOM 5099 C C . ILE D 1 73 ? 61.407 51.460 65.682 1.00 18.24 70 ILE D C 1
ATOM 5100 O O . ILE D 1 73 ? 62.383 52.170 65.430 1.00 17.84 70 ILE D O 1
ATOM 5105 N N . ILE D 1 74 ? 60.179 51.923 65.904 1.00 17.35 71 ILE D N 1
ATOM 5106 C CA . ILE D 1 74 ? 59.797 53.291 65.655 1.00 17.93 71 ILE D CA 1
ATOM 5107 C C . ILE D 1 74 ? 59.243 53.873 66.941 1.00 17.02 71 ILE D C 1
ATOM 5108 O O . ILE D 1 74 ? 58.224 53.416 67.481 1.00 15.77 71 ILE D O 1
ATOM 5113 N N . SER D 1 75 ? 59.921 54.885 67.452 1.00 17.90 72 SER D N 1
ATOM 5114 C CA . SER D 1 75 ? 59.520 55.435 68.737 1.00 17.50 72 SER D CA 1
ATOM 5115 C C . SER D 1 75 ? 59.723 56.935 68.818 1.00 19.29 72 SER D C 1
ATOM 5116 O O . SER D 1 75 ? 60.578 57.488 68.126 1.00 18.77 72 SER D O 1
ATOM 5119 N N . TYR D 1 76 ? 58.896 57.565 69.657 1.00 19.25 73 TYR D N 1
ATOM 5120 C CA . TYR D 1 76 ? 58.896 59.014 69.897 1.00 21.24 73 TYR D CA 1
ATOM 5121 C C . TYR D 1 76 ? 58.116 59.306 71.193 1.00 22.27 73 TYR D C 1
ATOM 5122 O O . TYR D 1 76 ? 57.444 58.428 71.728 1.00 21.55 73 TYR D O 1
ATOM 5131 N N . SER D 1 77 ? 58.223 60.542 71.685 1.00 24.93 74 SER D N 1
ATOM 5132 C CA . SER D 1 77 ? 57.571 60.968 72.930 1.00 27.75 74 SER D CA 1
ATOM 5133 C C . SER D 1 77 ? 56.078 61.116 72.720 1.00 26.99 74 SER D C 1
ATOM 5134 O O . SER D 1 77 ? 55.636 61.724 71.733 1.00 26.59 74 SER D O 1
ATOM 5137 N N . GLY D 1 78 ? 55.294 60.570 73.640 1.00 26.65 75 GLY D N 1
ATOM 5138 C CA . GLY D 1 78 ? 53.848 60.575 73.491 1.00 27.59 75 GLY D CA 1
ATOM 5139 C C . GLY D 1 78 ? 53.277 61.962 73.253 1.00 28.68 75 GLY D C 1
ATOM 5140 O O . GLY D 1 78 ? 52.416 62.140 72.396 1.00 27.64 75 GLY D O 1
ATOM 5141 N N . GLU D 1 79 ? 53.777 62.951 73.988 1.00 32.49 76 GLU D N 1
ATOM 5142 C CA . GLU D 1 79 ? 53.210 64.302 73.933 1.00 36.75 76 GLU D CA 1
ATOM 5143 C C . GLU D 1 79 ? 53.297 64.947 72.545 1.00 36.71 76 GLU D C 1
ATOM 5144 O O . GLU D 1 79 ? 52.558 65.882 72.267 1.00 39.60 76 GLU D O 1
ATOM 5150 N N . ASN D 1 80 ? 54.184 64.457 71.682 1.00 35.25 77 ASN D N 1
ATOM 5151 C CA . ASN D 1 80 ? 54.278 64.970 70.309 1.00 34.78 77 ASN D CA 1
ATOM 5152 C C . ASN D 1 80 ? 53.559 64.168 69.229 1.00 34.13 77 ASN D C 1
ATOM 5153 O O . ASN D 1 80 ? 53.583 64.564 68.050 1.00 33.80 77 ASN D O 1
ATOM 5158 N N . GLU D 1 81 ? 52.930 63.054 69.623 1.00 30.84 78 GLU D N 1
ATOM 5159 C CA . GLU D 1 81 ? 52.266 62.141 68.682 1.00 28.88 78 GLU D CA 1
ATOM 5160 C C . GLU D 1 81 ? 51.436 62.845 67.593 1.00 28.32 78 GLU D C 1
ATOM 5161 O O . GLU D 1 81 ? 51.650 62.605 66.390 1.00 25.66 78 GLU D O 1
ATOM 5167 N N . LEU D 1 82 ? 50.480 63.669 68.024 1.00 26.85 79 LEU D N 1
ATOM 5168 C CA . LEU D 1 82 ? 49.546 64.331 67.105 1.00 27.00 79 LEU D CA 1
ATOM 5169 C C . LEU D 1 82 ? 50.201 65.411 66.220 1.00 26.64 79 LEU D C 1
ATOM 5170 O O . LEU D 1 82 ? 49.787 65.589 65.078 1.00 29.60 79 LEU D O 1
ATOM 5175 N N . LYS D 1 83 ? 51.246 66.079 66.709 1.00 27.22 80 LYS D N 1
ATOM 5176 C CA . LYS D 1 83 ? 52.095 66.934 65.849 1.00 27.24 80 LYS D CA 1
ATOM 5177 C C . LYS D 1 83 ? 52.710 66.122 64.707 1.00 27.23 80 LYS D C 1
ATOM 5178 O O . LYS D 1 83 ? 52.666 66.526 63.534 1.00 28.37 80 LYS D O 1
ATOM 5184 N N . TYR D 1 84 ? 53.285 64.973 65.045 1.00 25.11 81 TYR D N 1
ATOM 5185 C CA . TYR D 1 84 ? 53.881 64.108 64.029 1.00 24.43 81 TYR D CA 1
ATOM 5186 C C . TYR D 1 84 ? 52.796 63.624 63.064 1.00 25.05 81 TYR D C 1
ATOM 5187 O O . TYR D 1 84 ? 52.982 63.670 61.861 1.00 23.14 81 TYR D O 1
ATOM 5196 N N . GLU D 1 85 ? 51.634 63.228 63.577 1.00 25.53 82 GLU D N 1
ATOM 5197 C CA . GLU D 1 85 ? 50.575 62.748 62.693 1.00 27.05 82 GLU D CA 1
ATOM 5198 C C . GLU D 1 85 ? 50.189 63.786 61.624 1.00 27.43 82 GLU D C 1
ATOM 5199 O O . GLU D 1 85 ? 49.952 63.445 60.457 1.00 26.26 82 GLU D O 1
ATOM 5205 N N . LYS D 1 86 ? 50.164 65.045 62.036 1.00 29.90 83 LYS D N 1
ATOM 5206 C CA . LYS D 1 86 ? 49.779 66.154 61.167 1.00 32.62 83 LYS D CA 1
ATOM 5207 C C . LYS D 1 86 ? 50.744 66.396 59.995 1.00 31.81 83 LYS D C 1
ATOM 5208 O O . LYS D 1 86 ? 50.316 66.846 58.914 1.00 31.07 83 LYS D O 1
ATOM 5214 N N . ALA D 1 87 ? 52.020 66.042 60.184 1.00 29.48 84 ALA D N 1
ATOM 5215 C CA . ALA D 1 87 ? 53.052 66.229 59.150 1.00 28.35 84 ALA D CA 1
ATOM 5216 C C . ALA D 1 87 ? 52.741 65.502 57.860 1.00 26.82 84 ALA D C 1
ATOM 5217 O O . ALA D 1 87 ? 53.386 65.761 56.846 1.00 25.90 84 ALA D O 1
ATOM 5219 N N . TRP D 1 88 ? 51.780 64.569 57.909 1.00 26.39 85 TRP D N 1
ATOM 5220 C CA . TRP D 1 88 ? 51.364 63.796 56.736 1.00 25.36 85 TRP D CA 1
ATOM 5221 C C . TRP D 1 88 ? 50.863 64.736 55.630 1.00 26.13 85 TRP D C 1
ATOM 5222 O O . TRP D 1 88 ? 51.050 64.499 54.428 1.00 24.98 85 TRP D O 1
ATOM 5233 N N . GLU D 1 89 ? 50.264 65.830 56.062 1.00 26.24 86 GLU D N 1
ATOM 5234 C CA . GLU D 1 89 ? 49.755 66.835 55.149 1.00 28.63 86 GLU D CA 1
ATOM 5235 C C . GLU D 1 89 ? 50.856 67.550 54.379 1.00 28.15 86 GLU D C 1
ATOM 5236 O O . GLU D 1 89 ? 50.569 68.199 53.399 1.00 29.38 86 GLU D O 1
ATOM 5242 N N . LEU D 1 90 ? 52.109 67.434 54.818 1.00 28.33 87 LEU D N 1
ATOM 5243 C CA . LEU D 1 90 ? 53.224 68.105 54.159 1.00 27.37 87 LEU D CA 1
ATOM 5244 C C . LEU D 1 90 ? 53.879 67.244 53.118 1.00 27.06 87 LEU D C 1
ATOM 5245 O O . LEU D 1 90 ? 54.919 67.610 52.578 1.00 27.02 87 LEU D O 1
ATOM 5250 N N . LEU D 1 91 ? 53.291 66.090 52.837 1.00 26.12 88 LEU D N 1
ATOM 5251 C CA . LEU D 1 91 ? 53.856 65.191 51.855 1.00 26.56 88 LEU D CA 1
ATOM 5252 C C . LEU D 1 91 ? 53.304 65.513 50.474 1.00 26.32 88 LEU D C 1
ATOM 5253 O O . LEU D 1 91 ? 52.311 66.198 50.356 1.00 25.54 88 LEU D O 1
ATOM 5258 N N . ASP D 1 92 ? 53.956 65.018 49.434 1.00 27.20 89 ASP D N 1
ATOM 5259 C CA . ASP D 1 92 ? 53.527 65.290 48.059 1.00 27.44 89 ASP D CA 1
ATOM 5260 C C . ASP D 1 92 ? 52.793 64.060 47.530 1.00 29.15 89 ASP D C 1
ATOM 5261 O O . ASP D 1 92 ? 53.383 63.149 46.959 1.00 32.24 89 ASP D O 1
ATOM 5266 N N . LEU D 1 93 ? 51.494 64.029 47.752 1.00 31.50 90 LEU D N 1
ATOM 5267 C CA . LEU D 1 93 ? 50.707 62.850 47.504 1.00 33.40 90 LEU D CA 1
ATOM 5268 C C . LEU D 1 93 ? 49.601 63.109 46.480 1.00 37.69 90 LEU D C 1
ATOM 5269 O O . LEU D 1 93 ? 48.922 64.144 46.547 1.00 36.07 90 LEU D O 1
ATOM 5274 N N . PRO D 1 94 ? 49.389 62.154 45.556 1.00 40.04 91 PRO D N 1
ATOM 5275 C CA . PRO D 1 94 ? 48.269 62.246 44.608 1.00 43.69 91 PRO D CA 1
ATOM 5276 C C . PRO D 1 94 ? 46.896 62.340 45.290 1.00 44.35 91 PRO D C 1
ATOM 5277 O O . PRO D 1 94 ? 46.724 61.857 46.404 1.00 44.07 91 PRO D O 1
ATOM 5281 N N . GLU D 1 95 ? 45.933 62.964 44.620 1.00 47.92 92 GLU D N 1
ATOM 5282 C CA . GLU D 1 95 ? 44.624 63.247 45.227 1.00 52.20 92 GLU D CA 1
ATOM 5283 C C . GLU D 1 95 ? 43.866 61.976 45.653 1.00 51.15 92 GLU D C 1
ATOM 5284 O O . GLU D 1 95 ? 43.074 62.008 46.597 1.00 47.08 92 GLU D O 1
ATOM 5290 N N . GLU D 1 96 ? 44.130 60.862 44.974 1.00 50.41 93 GLU D N 1
ATOM 5291 C CA . GLU D 1 96 ? 43.492 59.591 45.308 1.00 53.67 93 GLU D CA 1
ATOM 5292 C C . GLU D 1 96 ? 43.751 59.165 46.757 1.00 51.49 93 GLU D C 1
ATOM 5293 O O . GLU D 1 96 ? 42.943 58.445 47.342 1.00 50.70 93 GLU D O 1
ATOM 5299 N N . ILE D 1 97 ? 44.874 59.600 47.327 1.00 50.63 94 ILE D N 1
ATOM 5300 C CA . ILE D 1 97 ? 45.235 59.229 48.702 1.00 47.53 94 ILE D CA 1
ATOM 5301 C C . ILE D 1 97 ? 45.045 60.374 49.690 1.00 46.71 94 ILE D C 1
ATOM 5302 O O . ILE D 1 97 ? 44.663 60.136 50.834 1.00 41.94 94 ILE D O 1
ATOM 5307 N N . LYS D 1 98 ? 45.276 61.610 49.245 1.00 47.60 95 LYS D N 1
ATOM 5308 C CA . LYS D 1 98 ? 44.951 62.790 50.046 1.00 49.24 95 LYS D CA 1
ATOM 5309 C C . LYS D 1 98 ? 43.470 62.847 50.443 1.00 51.92 95 LYS D C 1
ATOM 5310 O O . LYS D 1 98 ? 43.121 63.477 51.455 1.00 53.33 95 LYS D O 1
ATOM 5316 N N . GLN D 1 99 ? 42.601 62.210 49.654 1.00 51.52 96 GLN D N 1
ATOM 5317 C CA . GLN D 1 99 ? 41.167 62.186 49.954 1.00 53.31 96 GLN D CA 1
ATOM 5318 C C . GLN D 1 99 ? 40.893 61.377 51.221 1.00 50.70 96 GLN D C 1
ATOM 5319 O O . GLN D 1 99 ? 39.905 61.621 51.908 1.00 49.71 96 GLN D O 1
ATOM 5325 N N . TYR D 1 100 ? 41.769 60.419 51.532 1.00 49.30 97 TYR D N 1
ATOM 5326 C CA . TYR D 1 100 ? 41.624 59.613 52.754 1.00 47.48 97 TYR D CA 1
ATOM 5327 C C . TYR D 1 100 ? 42.051 60.314 54.051 1.00 43.55 97 TYR D C 1
ATOM 5328 O O . TYR D 1 100 ? 41.900 59.742 55.124 1.00 45.69 97 TYR D O 1
ATOM 5337 N N . GLY D 1 101 ? 42.577 61.533 53.969 1.00 40.67 98 GLY D N 1
ATOM 5338 C CA . GLY D 1 101 ? 43.042 62.240 55.167 1.00 37.77 98 GLY D CA 1
ATOM 5339 C C . GLY D 1 101 ? 44.251 61.553 55.784 1.00 35.56 98 GLY D C 1
ATOM 5340 O O . GLY D 1 101 ? 44.788 60.605 55.230 1.00 35.49 98 GLY D O 1
ATOM 5341 N N . THR D 1 102 ? 44.691 62.030 56.937 1.00 36.85 99 THR D N 1
ATOM 5342 C CA . THR D 1 102 ? 45.860 61.429 57.591 1.00 35.27 99 THR D CA 1
ATOM 5343 C C . THR D 1 102 ? 45.522 59.995 58.041 1.00 33.75 99 THR D C 1
ATOM 5344 O O . THR D 1 102 ? 44.418 59.725 58.497 1.00 32.81 99 THR D O 1
ATOM 5348 N N . PRO D 1 103 ? 46.464 59.060 57.859 1.00 30.91 100 PRO D N 1
ATOM 5349 C CA . PRO D 1 103 ? 46.199 57.642 58.046 1.00 30.51 100 PRO D CA 1
ATOM 5350 C C . PRO D 1 103 ? 46.039 57.188 59.512 1.00 29.84 100 PRO D C 1
ATOM 5351 O O . PRO D 1 103 ? 45.455 56.140 59.745 1.00 30.46 100 PRO D O 1
ATOM 5355 N N . LEU D 1 104 ? 46.516 57.971 60.480 1.00 30.22 101 LEU D N 1
ATOM 5356 C CA . LEU D 1 104 ? 46.411 57.586 61.909 1.00 28.73 101 LEU D CA 1
ATOM 5357 C C . LEU D 1 104 ? 45.999 58.750 62.801 1.00 27.09 101 LEU D C 1
ATOM 5358 O O . LEU D 1 104 ? 46.775 59.173 63.678 1.00 25.74 101 LEU D O 1
ATOM 5363 N N . PRO D 1 105 ? 44.766 59.259 62.605 1.00 27.45 102 PRO D N 1
ATOM 5364 C CA . PRO D 1 105 ? 44.302 60.433 63.363 1.00 26.76 102 PRO D CA 1
ATOM 5365 C C . PRO D 1 105 ? 44.226 60.238 64.872 1.00 27.85 102 PRO D C 1
ATOM 5366 O O . PRO D 1 105 ? 44.463 61.187 65.630 1.00 29.53 102 PRO D O 1
ATOM 5370 N N . VAL D 1 106 ? 43.856 59.039 65.302 1.00 27.81 103 VAL D N 1
ATOM 5371 C CA . VAL D 1 106 ? 43.608 58.787 66.708 1.00 30.31 103 VAL D CA 1
ATOM 5372 C C . VAL D 1 106 ? 44.910 58.776 67.506 1.00 29.82 103 VAL D C 1
ATOM 5373 O O . VAL D 1 106 ? 45.958 58.348 67.014 1.00 32.52 103 VAL D O 1
ATOM 5377 N N . LYS D 1 107 ? 44.821 59.254 68.737 1.00 29.04 104 LYS D N 1
ATOM 5378 C CA . LYS D 1 107 ? 45.937 59.313 69.662 1.00 30.48 104 LYS D CA 1
ATOM 5379 C C . LYS D 1 107 ? 46.113 57.959 70.344 1.00 28.77 104 LYS D C 1
ATOM 5380 O O . LYS D 1 107 ? 45.274 57.540 71.139 1.00 28.60 104 LYS D O 1
ATOM 5386 N N . GLU D 1 108 ? 47.216 57.302 70.040 1.00 26.58 105 GLU D N 1
ATOM 5387 C CA . GLU D 1 108 ? 47.467 55.931 70.477 1.00 26.19 105 GLU D CA 1
ATOM 5388 C C . GLU D 1 108 ? 48.245 55.817 71.787 1.00 24.70 105 GLU D C 1
ATOM 5389 O O . GLU D 1 108 ? 48.269 54.751 72.392 1.00 24.72 105 GLU D O 1
ATOM 5395 N N . ALA D 1 109 ? 48.918 56.887 72.181 1.00 24.46 106 ALA D N 1
ATOM 5396 C CA . ALA D 1 109 ? 49.763 56.917 73.378 1.00 25.41 106 ALA D CA 1
ATOM 5397 C C . ALA D 1 109 ? 49.285 57.974 74.377 1.00 26.37 106 ALA D C 1
ATOM 5398 O O . ALA D 1 109 ? 48.306 58.680 74.130 1.00 26.58 106 ALA D O 1
ATOM 5400 N N . LYS D 1 110 ? 49.999 58.065 75.497 1.00 28.21 107 LYS D N 1
ATOM 5401 C CA . LYS D 1 110 ? 49.777 59.082 76.536 1.00 30.90 107 LYS D CA 1
ATOM 5402 C C . LYS D 1 110 ? 50.957 60.049 76.594 1.00 30.60 107 LYS D C 1
ATOM 5403 O O . LYS D 1 110 ? 52.061 59.737 76.108 1.00 29.99 107 LYS D O 1
ATOM 5409 N N . ASP D 1 111 ? 50.728 61.223 77.177 1.00 30.58 108 ASP D N 1
ATOM 5410 C CA . ASP D 1 111 ? 51.720 62.292 77.143 1.00 31.56 108 ASP D CA 1
ATOM 5411 C C . ASP D 1 111 ? 52.934 62.012 78.024 1.00 29.57 108 ASP D C 1
ATOM 5412 O O . ASP D 1 111 ? 53.993 62.550 77.777 1.00 26.41 108 ASP D O 1
ATOM 5417 N N . ASP D 1 112 ? 52.773 61.195 79.064 1.00 29.81 109 ASP D N 1
ATOM 5418 C CA . ASP D 1 112 ? 53.888 60.851 79.940 1.00 30.22 109 ASP D CA 1
ATOM 5419 C C . ASP D 1 112 ? 54.645 59.599 79.464 1.00 29.03 109 ASP D C 1
ATOM 5420 O O . ASP D 1 112 ? 55.390 59.010 80.220 1.00 31.19 109 ASP D O 1
ATOM 5425 N N . GLU D 1 113 ? 54.454 59.193 78.218 1.00 27.86 110 GLU D N 1
ATOM 5426 C CA . GLU D 1 113 ? 55.090 57.982 77.709 1.00 26.60 110 GLU D CA 1
ATOM 5427 C C . GLU D 1 113 ? 56.083 58.296 76.609 1.00 26.66 110 GLU D C 1
ATOM 5428 O O . GLU D 1 113 ? 55.861 59.207 75.817 1.00 26.19 110 GLU D O 1
ATOM 5434 N N . TYR D 1 114 ? 57.176 57.530 76.553 1.00 28.24 111 TYR D N 1
ATOM 5435 C CA . TYR D 1 114 ? 57.961 57.405 75.313 1.00 28.26 111 TYR D CA 1
ATOM 5436 C C . TYR D 1 114 ? 57.365 56.254 74.507 1.00 24.94 111 TYR D C 1
ATOM 5437 O O . TYR D 1 114 ? 57.538 55.079 74.838 1.00 23.32 111 TYR D O 1
ATOM 5446 N N . TYR D 1 115 ? 56.680 56.599 73.430 1.00 22.23 112 TYR D N 1
ATOM 5447 C CA . TYR D 1 115 ? 55.874 55.629 72.713 1.00 21.23 112 TYR D CA 1
ATOM 5448 C C . TYR D 1 115 ? 56.669 54.887 71.656 1.00 20.63 112 TYR D C 1
ATOM 5449 O O . TYR D 1 115 ? 57.378 55.508 70.876 1.00 20.92 112 TYR D O 1
ATOM 5458 N N . ILE D 1 116 ? 56.523 53.569 71.644 1.00 19.49 113 ILE D N 1
ATOM 5459 C CA . ILE D 1 116 ? 57.111 52.692 70.638 1.00 20.15 113 ILE D CA 1
ATOM 5460 C C . ILE D 1 116 ? 55.927 52.345 69.731 1.00 21.19 113 ILE D C 1
ATOM 5461 O O . ILE D 1 116 ? 55.093 51.538 70.086 1.00 21.37 113 ILE D O 1
ATOM 5466 N N . GLU D 1 117 ? 55.826 52.998 68.582 1.00 23.95 114 GLU D N 1
ATOM 5467 C CA . GLU D 1 117 ? 54.655 52.836 67.744 1.00 26.76 114 GLU D CA 1
ATOM 5468 C C . GLU D 1 117 ? 54.725 51.548 66.975 1.00 26.31 114 GLU D C 1
ATOM 5469 O O . GLU D 1 117 ? 53.713 50.905 66.763 1.00 25.54 114 GLU D O 1
ATOM 5475 N N . THR D 1 118 ? 55.922 51.187 66.524 1.00 24.90 115 THR D N 1
ATOM 5476 C CA . THR D 1 118 ? 56.059 50.066 65.650 1.00 24.79 115 THR D CA 1
ATOM 5477 C C . THR D 1 118 ? 57.308 49.283 66.028 1.00 24.65 115 THR D C 1
ATOM 5478 O O . THR D 1 118 ? 58.366 49.864 66.332 1.00 23.59 115 THR D O 1
ATOM 5482 N N . ILE D 1 119 ? 57.149 47.968 66.037 1.00 23.24 116 ILE D N 1
ATOM 5483 C CA . ILE D 1 119 ? 58.234 47.055 66.183 1.00 24.93 116 ILE D CA 1
ATOM 5484 C C . ILE D 1 119 ? 57.924 45.942 65.176 1.00 25.85 116 ILE D C 1
ATOM 5485 O O . ILE D 1 119 ? 56.924 45.237 65.298 1.00 25.74 116 ILE D O 1
ATOM 5490 N N . ALA D 1 120 ? 58.742 45.852 64.133 1.00 25.10 117 ALA D N 1
ATOM 5491 C CA . ALA D 1 120 ? 58.443 44.986 63.015 1.00 26.73 117 ALA D CA 1
ATOM 5492 C C . ALA D 1 120 ? 59.718 44.368 62.467 1.00 29.00 117 ALA D C 1
ATOM 5493 O O . ALA D 1 120 ? 60.782 45.015 62.443 1.00 28.25 117 ALA D O 1
ATOM 5495 N N . THR D 1 121 ? 59.577 43.118 62.030 1.00 31.06 118 THR D N 1
ATOM 5496 C CA . THR D 1 121 ? 60.663 42.270 61.528 1.00 33.39 118 THR D CA 1
ATOM 5497 C C . THR D 1 121 ? 60.179 41.570 60.280 1.00 32.29 118 THR D C 1
ATOM 5498 O O . THR D 1 121 ? 59.035 41.132 60.239 1.00 32.58 118 THR D O 1
ATOM 5502 N N . PHE D 1 122 ? 61.036 41.467 59.268 1.00 30.86 119 PHE D N 1
ATOM 5503 C CA . PHE D 1 122 ? 60.716 40.697 58.061 1.00 30.12 119 PHE D CA 1
ATOM 5504 C C . PHE D 1 122 ? 60.671 39.217 58.382 1.00 30.74 119 PHE D C 1
ATOM 5505 O O . PHE D 1 122 ? 61.504 38.732 59.127 1.00 33.49 119 PHE D O 1
ATOM 5513 N N . ALA D 1 123 ? 59.714 38.502 57.795 1.00 31.21 120 ALA D N 1
ATOM 5514 C CA . ALA D 1 123 ? 59.542 37.064 58.022 1.00 31.89 120 ALA D CA 1
ATOM 5515 C C . ALA D 1 123 ? 60.819 36.248 57.802 1.00 31.50 120 ALA D C 1
ATOM 5516 O O . ALA D 1 123 ? 61.095 35.299 58.543 1.00 35.21 120 ALA D O 1
ATOM 5518 N N . ALA D 1 124 ? 61.596 36.642 56.794 1.00 33.75 121 ALA D N 1
ATOM 5519 C CA . ALA D 1 124 ? 62.878 36.003 56.443 1.00 32.35 121 ALA D CA 1
ATOM 5520 C C . ALA D 1 124 ? 63.914 35.990 57.574 1.00 33.86 121 ALA D C 1
ATOM 5521 O O . ALA D 1 124 ? 64.896 35.228 57.533 1.00 35.98 121 ALA D O 1
ATOM 5523 N N . TYR D 1 125 ? 63.719 36.832 58.579 1.00 33.56 122 TYR D N 1
ATOM 5524 C CA . TYR D 1 125 ? 64.728 36.990 59.608 1.00 33.86 122 TYR D CA 1
ATOM 5525 C C . TYR D 1 125 ? 64.214 36.581 60.984 1.00 33.80 122 TYR D C 1
ATOM 5526 O O . TYR D 1 125 ? 64.835 36.901 61.984 1.00 35.43 122 TYR D O 1
ATOM 5535 N N . ARG D 1 126 ? 63.111 35.845 61.041 1.00 35.27 123 ARG D N 1
ATOM 5536 C CA . ARG D 1 126 ? 62.547 35.435 62.338 1.00 38.38 123 ARG D CA 1
ATOM 5537 C C . ARG D 1 126 ? 63.329 34.287 63.019 1.00 39.06 123 ARG D C 1
ATOM 5538 O O . ARG D 1 126 ? 64.134 33.604 62.385 1.00 40.44 123 ARG D O 1
ATOM 5546 N N . GLY D 1 127 ? 63.145 34.137 64.332 1.00 37.47 124 GLY D N 1
ATOM 5547 C CA . GLY D 1 127 ? 63.907 33.155 65.140 1.00 35.38 124 GLY D CA 1
ATOM 5548 C C . GLY D 1 127 ? 65.297 33.607 65.600 1.00 35.49 124 GLY D C 1
ATOM 5549 O O . GLY D 1 127 ? 66.074 32.823 66.200 1.00 33.64 124 GLY D O 1
ATOM 5550 N N . ARG D 1 128 ? 65.619 34.873 65.341 1.00 35.05 125 ARG D N 1
ATOM 5551 C CA . ARG D 1 128 ? 66.939 35.420 65.665 1.00 35.30 125 ARG D CA 1
ATOM 5552 C C . ARG D 1 128 ? 66.875 36.469 66.767 1.00 32.31 125 ARG D C 1
ATOM 5553 O O . ARG D 1 128 ? 67.879 37.134 67.064 1.00 30.75 125 ARG D O 1
ATOM 5561 N N . GLY D 1 129 ? 65.707 36.607 67.388 1.00 30.40 126 GLY D N 1
ATOM 5562 C CA . GLY D 1 129 ? 65.551 37.519 68.517 1.00 28.96 126 GLY D CA 1
ATOM 5563 C C . GLY D 1 129 ? 65.678 38.997 68.168 1.00 27.25 126 GLY D C 1
ATOM 5564 O O . GLY D 1 129 ? 66.095 39.787 68.999 1.00 26.23 126 GLY D O 1
ATOM 5565 N N . ILE D 1 130 ? 65.317 39.362 66.950 1.00 26.17 127 ILE D N 1
ATOM 5566 C CA . ILE D 1 130 ? 65.555 40.709 66.434 1.00 25.96 127 ILE D CA 1
ATOM 5567 C C . ILE D 1 130 ? 64.604 41.734 67.032 1.00 24.76 127 ILE D C 1
ATOM 5568 O O . ILE D 1 130 ? 65.034 42.809 67.432 1.00 23.46 127 ILE D O 1
ATOM 5573 N N . ALA D 1 131 ? 63.318 41.396 67.109 1.00 23.21 128 ALA D N 1
ATOM 5574 C CA . ALA D 1 131 ? 62.359 42.264 67.788 1.00 22.30 128 ALA D CA 1
ATOM 5575 C C . ALA D 1 131 ? 62.773 42.497 69.239 1.00 21.10 128 ALA D C 1
ATOM 5576 O O . ALA D 1 131 ? 62.771 43.633 69.728 1.00 19.69 128 ALA D O 1
ATOM 5578 N N . THR D 1 132 ? 63.146 41.420 69.916 1.00 21.07 129 THR D N 1
ATOM 5579 C CA . THR D 1 132 ? 63.603 41.497 71.297 1.00 22.77 129 THR D CA 1
ATOM 5580 C C . THR D 1 132 ? 64.847 42.389 71.407 1.00 22.00 129 THR D C 1
ATOM 5581 O O . THR D 1 132 ? 64.935 43.282 72.257 1.00 20.75 129 THR D O 1
ATOM 5585 N N . LYS D 1 133 ? 65.816 42.156 70.538 1.00 21.68 130 LYS D N 1
ATOM 5586 C CA . LYS D 1 133 ? 67.022 42.985 70.538 1.00 23.68 130 LYS D CA 1
ATOM 5587 C C . LYS D 1 133 ? 66.748 44.462 70.285 1.00 20.91 130 LYS D C 1
ATOM 5588 O O . LYS D 1 133 ? 67.368 45.301 70.909 1.00 22.77 130 LYS D O 1
ATOM 5594 N N . LEU D 1 134 ? 65.863 44.768 69.337 1.00 19.98 131 LEU D N 1
ATOM 5595 C CA . LEU D 1 134 ? 65.504 46.169 69.035 1.00 20.42 131 LEU D CA 1
ATOM 5596 C C . LEU D 1 134 ? 64.821 46.821 70.249 1.00 18.49 131 LEU D C 1
ATOM 5597 O O . LEU D 1 134 ? 65.165 47.923 70.682 1.00 17.39 131 LEU D O 1
ATOM 5602 N N . LEU D 1 135 ? 63.875 46.098 70.821 1.00 18.32 132 LEU D N 1
ATOM 5603 C CA . LEU D 1 135 ? 63.166 46.601 71.978 1.00 19.00 132 LEU D CA 1
ATOM 5604 C C . LEU D 1 135 ? 64.126 46.874 73.123 1.00 18.87 132 LEU D C 1
ATOM 5605 O O . LEU D 1 135 ? 64.081 47.945 73.768 1.00 18.23 132 LEU D O 1
ATOM 5610 N N . THR D 1 136 ? 64.996 45.902 73.377 1.00 18.50 133 THR D N 1
ATOM 5611 C CA . THR D 1 136 ? 65.944 46.016 74.445 1.00 19.72 133 THR D CA 1
ATOM 5612 C C . THR D 1 136 ? 66.907 47.191 74.224 1.00 19.97 133 THR D C 1
ATOM 5613 O O . THR D 1 136 ? 67.291 47.846 75.178 1.00 20.35 133 THR D O 1
ATOM 5617 N N . SER D 1 137 ? 67.300 47.471 72.986 1.00 22.65 134 SER D N 1
ATOM 5618 C CA . SER D 1 137 ? 68.212 48.591 72.733 1.00 24.17 134 SER D CA 1
ATOM 5619 C C . SER D 1 137 ? 67.586 49.940 73.108 1.00 25.68 134 SER D C 1
ATOM 5620 O O . SER D 1 137 ? 68.292 50.859 73.555 1.00 22.59 134 SER D O 1
ATOM 5623 N N . LEU D 1 138 ? 66.257 50.047 72.988 1.00 25.01 135 LEU D N 1
ATOM 5624 C CA . LEU D 1 138 ? 65.565 51.254 73.440 1.00 25.22 135 LEU D CA 1
ATOM 5625 C C . LEU D 1 138 ? 65.495 51.278 74.937 1.00 23.85 135 LEU D C 1
ATOM 5626 O O . LEU D 1 138 ? 65.992 52.212 75.563 1.00 22.94 135 LEU D O 1
ATOM 5631 N N . LEU D 1 139 ? 64.864 50.251 75.510 1.00 22.74 136 LEU D N 1
ATOM 5632 C CA . LEU D 1 139 ? 64.659 50.172 76.950 1.00 22.57 136 LEU D CA 1
ATOM 5633 C C . LEU D 1 139 ? 65.949 50.402 77.719 1.00 24.07 136 LEU D C 1
ATOM 5634 O O . LEU D 1 139 ? 65.946 51.094 78.728 1.00 23.40 136 LEU D O 1
ATOM 5639 N N . GLU D 1 140 ? 67.046 49.816 77.252 1.00 24.35 137 GLU D N 1
ATOM 5640 C CA . GLU D 1 140 ? 68.315 49.949 77.983 1.00 26.50 137 GLU D CA 1
ATOM 5641 C C . GLU D 1 140 ? 68.944 51.322 77.828 1.00 26.55 137 GLU D C 1
ATOM 5642 O O . GLU D 1 140 ? 69.795 51.681 78.627 1.00 27.14 137 GLU D O 1
ATOM 5648 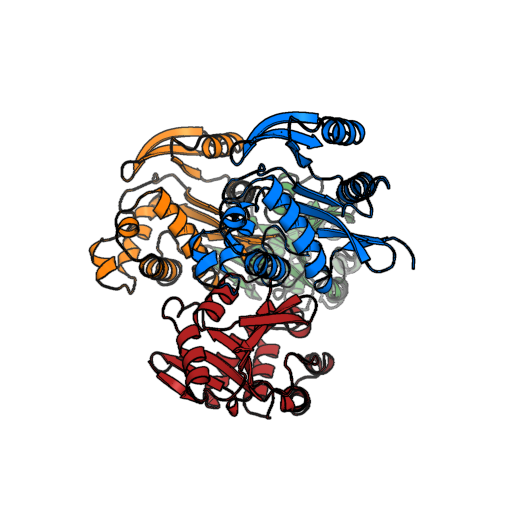N N . SER D 1 141 ? 68.530 52.084 76.819 1.00 26.73 138 SER D N 1
ATOM 5649 C CA . SER D 1 141 ? 69.106 53.405 76.576 1.00 28.25 138 SER D CA 1
ATOM 5650 C C . SER D 1 141 ? 68.567 54.430 77.573 1.00 27.98 138 SER D C 1
ATOM 5651 O O . SER D 1 141 ? 69.157 55.478 77.774 1.00 30.45 138 SER D O 1
ATOM 5654 N N . ASN D 1 142 ? 67.435 54.131 78.187 1.00 28.30 139 ASN D N 1
ATOM 5655 C CA . ASN D 1 142 ? 66.861 55.023 79.177 1.00 27.40 139 ASN D CA 1
ATOM 5656 C C . ASN D 1 142 ? 65.963 54.277 80.147 1.00 29.57 139 ASN D C 1
ATOM 5657 O O . ASN D 1 142 ? 64.809 53.968 79.873 1.00 29.80 139 ASN D O 1
ATOM 5662 N N . THR D 1 143 ? 66.514 54.003 81.309 1.00 28.55 140 THR D N 1
ATOM 5663 C CA . THR D 1 143 ? 65.823 53.266 82.313 1.00 30.69 140 THR D CA 1
ATOM 5664 C C . THR D 1 143 ? 65.016 54.218 83.224 1.00 30.02 140 THR D C 1
ATOM 5665 O O . THR D 1 143 ? 64.500 53.809 84.264 1.00 27.52 140 THR D O 1
ATOM 5669 N N . HIS D 1 144 ? 64.883 55.480 82.823 1.00 30.50 141 HIS D N 1
ATOM 5670 C CA . HIS D 1 144 ? 64.199 56.475 83.655 1.00 34.31 141 HIS D CA 1
ATOM 5671 C C . HIS D 1 144 ? 62.929 57.076 83.042 1.00 33.49 141 HIS D C 1
ATOM 5672 O O . HIS D 1 144 ? 62.360 58.003 83.613 1.00 36.03 141 HIS D O 1
ATOM 5679 N N . VAL D 1 145 ? 62.499 56.561 81.893 1.00 33.63 142 VAL D N 1
ATOM 5680 C CA . VAL D 1 145 ? 61.250 56.982 81.268 1.00 31.50 142 VAL D CA 1
ATOM 5681 C C . VAL D 1 145 ? 60.268 55.827 81.183 1.00 30.27 142 VAL D C 1
ATOM 5682 O O . VAL D 1 145 ? 60.646 54.644 81.281 1.00 27.91 142 VAL D O 1
ATOM 5686 N N . LYS D 1 146 ? 59.010 56.184 80.941 1.00 28.95 143 LYS D N 1
ATOM 5687 C CA . LYS D 1 146 ? 57.940 55.207 80.783 1.00 28.04 143 LYS D CA 1
ATOM 5688 C C . LYS D 1 146 ? 57.805 54.861 79.311 1.00 26.43 143 LYS D C 1
ATOM 5689 O O . LYS D 1 146 ? 57.276 55.647 78.530 1.00 31.01 143 LYS D O 1
ATOM 5695 N N . TRP D 1 147 ? 58.259 53.676 78.937 1.00 22.62 144 TRP D N 1
ATOM 5696 C CA . TRP D 1 147 ? 58.128 53.193 77.574 1.00 21.29 144 TRP D CA 1
ATOM 5697 C C . TRP D 1 147 ? 56.780 52.489 77.424 1.00 20.14 144 TRP D C 1
ATOM 5698 O O . TRP D 1 147 ? 56.386 51.738 78.294 1.00 21.56 144 TRP D O 1
ATOM 5709 N N . SER D 1 148 ? 56.072 52.762 76.344 1.00 18.62 145 SER D N 1
ATOM 5710 C CA . SER D 1 148 ? 54.757 52.163 76.112 1.00 18.60 145 SER D CA 1
ATOM 5711 C C . SER D 1 148 ? 54.663 51.555 74.724 1.00 18.61 145 SER D C 1
ATOM 5712 O O . SER D 1 148 ? 55.438 51.908 73.846 1.00 17.41 145 SER D O 1
ATOM 5715 N N . LEU D 1 149 ? 53.743 50.606 74.555 1.00 20.11 146 LEU D N 1
ATOM 5716 C CA . LEU D 1 149 ? 53.399 50.072 73.242 1.00 22.06 146 LEU D CA 1
ATOM 5717 C C . LEU D 1 149 ? 52.006 49.446 73.243 1.00 22.55 146 LEU D C 1
ATOM 5718 O O . LEU D 1 149 ? 51.476 49.119 74.298 1.00 22.94 146 LEU D O 1
ATOM 5723 N N . ASN D 1 150 ? 51.438 49.267 72.053 1.00 21.71 147 ASN D N 1
ATOM 5724 C CA . ASN D 1 150 ? 50.118 48.634 71.883 1.00 21.08 147 ASN D CA 1
ATOM 5725 C C . ASN D 1 150 ? 50.222 47.340 71.102 1.00 20.82 147 ASN D C 1
ATOM 5726 O O . ASN D 1 150 ? 51.016 47.231 70.156 1.00 21.54 147 ASN D O 1
ATOM 5731 N N . CYS D 1 151 ? 49.451 46.341 71.530 1.00 19.52 148 CYS D N 1
ATOM 5732 C CA . CYS D 1 151 ? 49.492 45.003 70.978 1.00 19.96 148 CYS D CA 1
ATOM 5733 C C . CYS D 1 151 ? 48.060 44.558 70.704 1.00 20.03 148 CYS D C 1
ATOM 5734 O O . CYS D 1 151 ? 47.227 44.535 71.607 1.00 19.31 148 CYS D O 1
ATOM 5737 N N . ASP D 1 152 ? 47.772 44.234 69.452 1.00 21.66 149 ASP D N 1
ATOM 5738 C CA . ASP D 1 152 ? 46.443 43.727 69.058 1.00 22.89 149 ASP D CA 1
ATOM 5739 C C . ASP D 1 152 ? 46.042 42.535 69.922 1.00 23.32 149 ASP D C 1
ATOM 5740 O O . ASP D 1 152 ? 46.804 41.567 70.072 1.00 21.90 149 ASP D O 1
ATOM 5745 N N . ILE D 1 153 ? 44.827 42.581 70.464 1.00 22.60 150 ILE D N 1
ATOM 5746 C CA . ILE D 1 153 ? 44.377 41.491 71.322 1.00 22.95 150 ILE D CA 1
ATOM 5747 C C . ILE D 1 153 ? 44.331 40.165 70.600 1.00 22.95 150 ILE D C 1
ATOM 5748 O O . ILE D 1 153 ? 44.241 39.146 71.271 1.00 24.90 150 ILE D O 1
ATOM 5753 N N . ASN D 1 154 ? 44.361 40.172 69.263 1.00 22.60 151 ASN D N 1
ATOM 5754 C CA . ASN D 1 154 ? 44.350 38.933 68.449 1.00 23.31 151 ASN D CA 1
ATOM 5755 C C . ASN D 1 154 ? 45.718 38.325 68.178 1.00 22.85 151 ASN D C 1
ATOM 5756 O O . ASN D 1 154 ? 45.816 37.293 67.512 1.00 21.57 151 ASN D O 1
ATOM 5761 N N . ASN D 1 155 ? 46.767 38.955 68.686 1.00 22.47 152 ASN D N 1
ATOM 5762 C CA . ASN D 1 155 ? 48.119 38.474 68.496 1.00 22.87 152 ASN D CA 1
ATOM 5763 C C . ASN D 1 155 ? 48.756 38.108 69.837 1.00 22.52 152 ASN D C 1
ATOM 5764 O O . ASN D 1 155 ? 49.482 38.909 70.421 1.00 21.95 152 ASN D O 1
ATOM 5769 N N . GLU D 1 156 ? 48.484 36.898 70.320 1.00 22.72 153 GLU D N 1
ATOM 5770 C CA . GLU D 1 156 ? 49.000 36.464 71.627 1.00 23.76 153 GLU D CA 1
ATOM 5771 C C . GLU D 1 156 ? 50.470 36.125 71.595 1.00 22.47 153 GLU D C 1
ATOM 5772 O O . GLU D 1 156 ? 51.114 36.133 72.629 1.00 21.20 153 GLU D O 1
ATOM 5778 N N . ALA D 1 157 ? 50.987 35.779 70.418 1.00 22.60 154 ALA D N 1
ATOM 5779 C CA . ALA D 1 157 ? 52.409 35.499 70.245 1.00 23.30 154 ALA D CA 1
ATOM 5780 C C . ALA D 1 157 ? 53.236 36.746 70.511 1.00 21.68 154 ALA D C 1
ATOM 5781 O O . ALA D 1 157 ? 54.232 36.695 71.207 1.00 22.66 154 ALA D O 1
ATOM 5783 N N . ALA D 1 158 ? 52.795 37.873 69.966 1.00 21.38 155 ALA D N 1
ATOM 5784 C CA . ALA D 1 158 ? 53.433 39.169 70.193 1.00 20.58 155 ALA D CA 1
ATOM 5785 C C . ALA D 1 158 ? 53.334 39.617 71.652 1.00 20.78 155 ALA D C 1
ATOM 5786 O O . ALA D 1 158 ? 54.308 40.134 72.233 1.00 19.53 155 ALA D O 1
ATOM 5788 N N . LEU D 1 159 ? 52.156 39.424 72.246 1.00 20.26 156 LEU D N 1
ATOM 5789 C CA . LEU D 1 159 ? 51.947 39.794 73.620 1.00 20.44 156 LEU D CA 1
ATOM 5790 C C . LEU D 1 159 ? 52.945 39.080 74.538 1.00 21.13 156 LEU D C 1
ATOM 5791 O O . LEU D 1 159 ? 53.559 39.706 75.434 1.00 18.40 156 LEU D O 1
ATOM 5796 N N . LYS D 1 160 ? 53.105 37.782 74.311 1.00 21.30 157 LYS D N 1
ATOM 5797 C CA . LYS D 1 160 ? 54.060 36.981 75.064 1.00 23.53 157 LYS D CA 1
ATOM 5798 C C . LYS D 1 160 ? 55.506 37.478 74.891 1.00 22.85 157 LYS D C 1
ATOM 5799 O O . LYS D 1 160 ? 56.277 37.527 75.838 1.00 23.90 157 LYS D O 1
ATOM 5805 N N . LEU D 1 161 ? 55.851 37.844 73.668 1.00 23.00 158 LEU D N 1
ATOM 5806 C CA . LEU D 1 161 ? 57.166 38.367 73.325 1.00 22.17 158 LEU D CA 1
ATOM 5807 C C . LEU D 1 161 ? 57.438 39.671 74.109 1.00 21.68 158 LEU D C 1
ATOM 5808 O O . LEU D 1 161 ? 58.444 39.784 74.798 1.00 20.66 158 LEU D O 1
ATOM 5813 N N . TYR D 1 162 ? 56.539 40.637 74.014 1.00 21.53 159 TYR D N 1
ATOM 5814 C CA . TYR D 1 162 ? 56.686 41.886 74.757 1.00 22.23 159 TYR D CA 1
ATOM 5815 C C . TYR D 1 162 ? 56.763 41.659 76.268 1.00 22.41 159 TYR D C 1
ATOM 5816 O O . TYR D 1 162 ? 57.465 42.380 76.966 1.00 22.47 159 TYR D O 1
ATOM 5825 N N . LYS D 1 163 ? 56.061 40.659 76.775 1.00 21.60 160 LYS D N 1
ATOM 5826 C CA . LYS D 1 163 ? 56.130 40.393 78.201 1.00 21.75 160 LYS D CA 1
ATOM 5827 C C . LYS D 1 163 ? 57.453 39.742 78.610 1.00 21.25 160 LYS D C 1
ATOM 5828 O O . LYS D 1 163 ? 57.899 39.931 79.724 1.00 19.20 160 LYS D O 1
ATOM 5834 N N . LYS D 1 164 ? 58.088 39.002 77.710 1.00 22.68 161 LYS D N 1
ATOM 5835 C CA . LYS D 1 164 ? 59.434 38.476 77.975 1.00 24.91 161 LYS D CA 1
ATOM 5836 C C . LYS D 1 164 ? 60.440 39.595 78.223 1.00 25.61 161 LYS D C 1
ATOM 5837 O O . LYS D 1 164 ? 61.357 39.461 79.038 1.00 26.61 161 LYS D O 1
ATOM 5843 N N . VAL D 1 165 ? 60.241 40.697 77.519 1.00 27.42 162 VAL D N 1
ATOM 5844 C CA . VAL D 1 165 ? 61.070 41.888 77.607 1.00 28.43 162 VAL D CA 1
ATOM 5845 C C . VAL D 1 165 ? 60.733 42.753 78.843 1.00 29.54 162 VAL D C 1
ATOM 5846 O O . VAL D 1 165 ? 61.420 43.728 79.126 1.00 31.18 162 VAL D O 1
ATOM 5850 N N . GLY D 1 166 ? 59.676 42.405 79.574 1.00 26.97 163 GLY D N 1
ATOM 5851 C CA . GLY D 1 166 ? 59.312 43.125 80.798 1.00 26.05 163 GLY D CA 1
ATOM 5852 C C . GLY D 1 166 ? 58.155 44.102 80.677 1.00 25.03 163 GLY D C 1
ATOM 5853 O O . GLY D 1 166 ? 57.882 44.837 81.615 1.00 27.91 163 GLY D O 1
ATOM 5854 N N . PHE D 1 167 ? 57.478 44.135 79.532 1.00 23.51 164 PHE D N 1
ATOM 5855 C CA . PHE D 1 167 ? 56.308 44.986 79.399 1.00 22.76 164 PHE D CA 1
ATOM 5856 C C . PHE D 1 167 ? 55.193 44.433 80.287 1.00 22.09 164 PHE D C 1
ATOM 5857 O O . PHE D 1 167 ? 55.004 43.227 80.381 1.00 20.18 164 PHE D O 1
ATOM 5865 N N . ILE D 1 168 ? 54.505 45.336 80.980 1.00 23.70 165 ILE D N 1
ATOM 5866 C CA . ILE D 1 168 ? 53.383 44.991 81.863 1.00 23.96 165 ILE D CA 1
ATOM 5867 C C . ILE D 1 168 ? 52.071 45.549 81.267 1.00 22.38 165 ILE D C 1
ATOM 5868 O O . ILE D 1 168 ? 52.082 46.582 80.595 1.00 20.46 165 ILE D O 1
ATOM 5873 N N . SER D 1 169 ? 50.938 44.883 81.518 1.00 20.96 166 SER D N 1
ATOM 5874 C CA . SER D 1 169 ? 49.641 45.367 81.013 1.00 20.58 166 SER D CA 1
ATOM 5875 C C . SER D 1 169 ? 49.160 46.652 81.725 1.00 21.66 166 SER D C 1
ATOM 5876 O O . SER D 1 169 ? 49.230 46.740 82.946 1.00 22.35 166 SER D O 1
ATOM 5879 N N . ASP D 1 170 ? 48.663 47.615 80.944 1.00 22.84 167 ASP D N 1
ATOM 5880 C CA . ASP D 1 170 ? 48.145 48.900 81.436 1.00 25.16 167 ASP D CA 1
ATOM 5881 C C . ASP D 1 170 ? 46.913 49.363 80.627 1.00 24.25 167 ASP D C 1
ATOM 5882 O O . ASP D 1 170 ? 46.905 50.423 80.012 1.00 23.74 167 ASP D O 1
ATOM 5887 N N . GLY D 1 171 ? 45.866 48.549 80.650 1.00 25.66 168 GLY D N 1
ATOM 5888 C CA . GLY D 1 171 ? 44.603 48.894 80.019 1.00 25.77 168 GLY D CA 1
ATOM 5889 C C . GLY D 1 171 ? 44.551 48.551 78.550 1.00 25.90 168 GLY D C 1
ATOM 5890 O O . GLY D 1 171 ? 45.243 47.656 78.082 1.00 25.79 168 GLY D O 1
ATOM 5891 N N . GLN D 1 172 ? 43.699 49.259 77.818 1.00 26.39 169 GLN D N 1
ATOM 5892 C CA . GLN D 1 172 ? 43.414 48.898 76.448 1.00 26.36 169 GLN D CA 1
ATOM 5893 C C . GLN D 1 172 ? 42.877 50.067 75.647 1.00 26.94 169 GLN D C 1
ATOM 5894 O O . GLN D 1 172 ? 42.341 51.033 76.202 1.00 25.36 169 GLN D O 1
ATOM 5900 N N . ILE D 1 173 ? 43.053 50.003 74.336 1.00 26.30 170 ILE D N 1
ATOM 5901 C CA . ILE D 1 173 ? 42.614 51.097 73.485 1.00 26.49 170 ILE D CA 1
ATOM 5902 C C . ILE D 1 173 ? 42.073 50.525 72.186 1.00 25.78 170 ILE D C 1
ATOM 5903 O O . ILE D 1 173 ? 42.654 49.601 71.635 1.00 25.93 170 ILE D O 1
ATOM 5908 N N . GLU D 1 174 ? 40.934 51.045 71.734 1.00 26.87 171 GLU D N 1
ATOM 5909 C CA . GLU D 1 174 ? 40.338 50.637 70.456 1.00 28.64 171 GLU D CA 1
ATOM 5910 C C . GLU D 1 174 ? 40.832 51.575 69.385 1.00 27.96 171 GLU D C 1
ATOM 5911 O O . GLU D 1 174 ? 40.742 52.787 69.550 1.00 28.90 171 GLU D O 1
ATOM 5917 N N . LEU D 1 175 ? 41.350 51.018 68.295 1.00 27.52 172 LEU D N 1
ATOM 5918 C CA . LEU D 1 175 ? 41.828 51.814 67.165 1.00 27.74 172 LEU D CA 1
ATOM 5919 C C . LEU D 1 175 ? 41.339 51.201 65.876 1.00 26.38 172 LEU D C 1
ATOM 5920 O O . LEU D 1 175 ? 41.729 50.089 65.541 1.00 26.54 172 LEU D O 1
ATOM 5925 N N . TYR D 1 176 ? 40.470 51.918 65.157 1.00 28.95 173 TYR D N 1
ATOM 5926 C CA . TYR D 1 176 ? 39.985 51.481 63.833 1.00 29.72 173 TYR D CA 1
ATOM 5927 C C . TYR D 1 176 ? 39.417 50.055 63.865 1.00 29.46 173 TYR D C 1
ATOM 5928 O O . TYR D 1 176 ? 39.790 49.203 63.065 1.00 31.33 173 TYR D O 1
ATOM 5937 N N . LYS D 1 177 ? 38.505 49.816 64.805 1.00 32.04 174 LYS D N 1
ATOM 5938 C CA . LYS D 1 177 ? 37.766 48.546 64.908 1.00 33.79 174 LYS D CA 1
ATOM 5939 C C . LYS D 1 177 ? 38.607 47.367 65.424 1.00 33.19 174 LYS D C 1
ATOM 5940 O O . LYS D 1 177 ? 38.190 46.209 65.325 1.00 30.40 174 LYS D O 1
ATOM 5946 N N . HIS D 1 178 ? 39.811 47.647 65.911 1.00 30.85 175 HIS D N 1
ATOM 5947 C CA . HIS D 1 178 ? 40.636 46.615 66.547 1.00 28.49 175 HIS D CA 1
ATOM 5948 C C . HIS D 1 178 ? 40.825 47.039 67.982 1.00 27.64 175 HIS D C 1
ATOM 5949 O O . HIS D 1 178 ? 40.815 48.231 68.280 1.00 26.51 175 HIS D O 1
ATOM 5956 N N . MET D 1 179 ? 40.955 46.064 68.875 1.00 25.89 176 MET D N 1
ATOM 5957 C CA . MET D 1 179 ? 41.250 46.367 70.269 1.00 27.13 176 MET D CA 1
ATOM 5958 C C . MET D 1 179 ? 42.733 46.018 70.517 1.00 23.59 176 MET D C 1
ATOM 5959 O O . MET D 1 179 ? 43.251 45.032 69.987 1.00 19.89 176 MET D O 1
ATOM 5964 N N . TYR D 1 180 ? 43.389 46.856 71.306 1.00 21.76 177 TYR D N 1
ATOM 5965 C CA . TYR D 1 180 ? 44.820 46.743 71.550 1.00 21.58 177 TYR D CA 1
ATOM 5966 C C . TYR D 1 180 ? 45.053 46.778 73.037 1.00 21.17 177 TYR D C 1
ATOM 5967 O O . TYR D 1 180 ? 44.523 47.646 73.713 1.00 23.63 177 TYR D O 1
ATOM 5976 N N . HIS D 1 181 ? 45.839 45.826 73.538 1.00 21.18 178 HIS D N 1
ATOM 5977 C CA . HIS D 1 181 ? 46.411 45.913 74.891 1.00 19.44 178 HIS D CA 1
ATOM 5978 C C . HIS D 1 181 ? 47.431 47.057 74.908 1.00 20.32 178 HIS D C 1
ATOM 5979 O O . HIS D 1 181 ? 48.331 47.108 74.059 1.00 18.70 178 HIS D O 1
ATOM 5986 N N . HIS D 1 182 ? 47.294 47.963 75.878 1.00 19.35 179 HIS D N 1
ATOM 5987 C CA . HIS D 1 182 ? 48.303 48.983 76.138 1.00 19.77 179 HIS D CA 1
ATOM 5988 C C . HIS D 1 182 ? 49.283 48.400 77.165 1.00 19.03 179 HIS D C 1
ATOM 5989 O O . HIS D 1 182 ? 48.859 47.971 78.228 1.00 18.04 179 HIS D O 1
ATOM 5996 N N . LEU D 1 183 ? 50.573 48.371 76.817 1.00 18.81 180 LEU D N 1
ATOM 5997 C CA . LEU D 1 183 ? 51.639 47.861 77.685 1.00 19.30 180 LEU D CA 1
ATOM 5998 C C . LEU D 1 183 ? 52.669 48.953 78.001 1.00 20.38 180 LEU D C 1
ATOM 5999 O O . LEU D 1 183 ? 52.965 49.801 77.157 1.00 19.87 180 LEU D O 1
ATOM 6004 N N . ILE D 1 184 ? 53.229 48.914 79.210 1.00 21.47 181 ILE D N 1
ATOM 6005 C CA . ILE D 1 184 ? 54.203 49.912 79.654 1.00 21.94 181 ILE D CA 1
ATOM 6006 C C . ILE D 1 184 ? 55.362 49.221 80.341 1.00 22.59 181 ILE D C 1
ATOM 6007 O O . ILE D 1 184 ? 55.264 48.075 80.732 1.00 21.49 181 ILE D O 1
ATOM 6012 N N . VAL D 1 185 ? 56.450 49.950 80.502 1.00 23.68 182 VAL D N 1
ATOM 6013 C CA . VAL D 1 185 ? 57.554 49.531 81.339 1.00 26.72 182 VAL D CA 1
ATOM 6014 C C . VAL D 1 185 ? 57.752 50.610 82.395 1.00 28.57 182 VAL D C 1
ATOM 6015 O O . VAL D 1 185 ? 57.998 51.765 82.033 1.00 32.81 182 VAL D O 1
#

Organism: Staphylococcus aureus (strain Mu50 / ATCC 700699) (NCBI:txid158878)

Radius of gyration: 30.15 Å; Cα contacts (8 Å, |Δi|>4): 1338; chains: 4; bounding box: 63×70×92 Å

Nearest PDB structures (foldseek):
  4m85-assembly4_D  TM=9.869E-01  e=6.686E-36  Staphylococcus aureus subsp. aureus Mu50
  1u6m-assembly4_D  TM=8.519E-01  e=3.118E-16  Enterococcus faecalis
  2pc1-assembly1_A  TM=6.338E-01  e=2.640E-06  Streptococcus agalactiae 2603V/R
  3juw-assembly1_B  TM=6.974E-01  e=1.387E-05  Bordetella pertussis
  3juw-assembly1_A  TM=5.840E-01  e=1.717E-06  Bordetella pertussis

Foldseek 3Di:
DDKDKDQFDLVLLLVVLVFVLVVVVVLPQVLSVPDDSVQSSVLSSQLQDVWQAQNDSRQKIFTADPNHGFWMWGWAALQCNQVNQQRSVVGDHDPVSVVVPGRFNDSPDDRQETETEDTGGDPVPPPPCRSLVNVLVVCVVDVPGKYKYWAFPVDVVVVVSCVVSPWDFDDWDDGSNTITTIIID/DKDKDQFDLVCLLVLLVFVLVVVVVLVFPLSVPDDSVLSSVLSSQLQDVWQAQNPSRQKIFIDDPNHTFWMWGKAALLCNQVNQQCSVVGDHDPSSCVSPGRFNDRPDDRQETETEDTGGDPVPPPPCRSVCNVLVVCVVDPPGKYKYWAFPPCVVVVVSCVVSPWDFDDWDDGNNTITTITID/DDKAQFDLVCLQVLLVFVLVVCVVLPQVLNVPDDSVQSSVLSSQLQDVWQAQNHSRQKIFDDDPNHTFWMWGKAALQCNQVNQCCSVVGDHDVSSPVSPGRFNDRDDDRQETETEDTGGDPVCPPVCPSVVNVVVVCVVDVPGKYKYWAFPPCVVVVVSVVVVPWDFDDWDDGSNTITTITID/DDKAQFDLVQLQVLLVQVLVVVVVVVFPCSVPDDPVQSSVLSSQLCDVWQAQNDSRQKMFDDDPNHGQWMWGKAALLCNQVNQVRSVVGDHDPVVVVSPRRFNDRDDDRQETETEDTGGDPVPPPPCRSVVNVCVVCVVDVPGKYKYKAFPPCVVVVVSVVVSPWDFDDWDDGNNTIITMTID

Sequence (735 aa):
SNAMIRQARPEDRFDIAKLVYMVWDDMELELVKHLPKDMVLDAIEKSCVDATYRTFYQHILVYEVENKVAGCIISYSGENELKYEKAWELLDLPEEIKQYGTPLPVKEAKDDEYYIETIATFAAYRGRGIATKLLTSLLESNTHVKWSLNCDINNEAALKLYKKVGFISDGQIELYKHMYHHLIVNAMIRQARPEDRFDIAKLVYMVWDDMELELVKHLPKDMVLDAIEKSCVDATYRTFYQHILVYEVENKVAGCIISYSGENELKYEKAWELLDLPEEIKQYGTPLPVKEAKDDEYYIETIATFAAYRGRGIATKLLTSLLESNTHVKWSLNCDINNEAALKLYKKVGFISDGQIELYKHMYHHLIVAMIRQARPEDRFDIAKLVYMVWDDMELELVKHLPKDMVLDAIEKSCVDATYRTFYQHILVYEVENKVAGCIISYSGENELKYEKAWELLDLPEEIKQYGTPLPVKEAKDDEYYIETIATFAAYRGRGIATKLLTSLLESNTHVKWSLNCDINNEAALKLYKKVGFISDGQIELYKHMYHHLIVAMIRQARPEDRFDIAKLVYMVWDDMELELVKHLPKDMVLDAIEKSCVDATYRTFYQHILVYEVENKVAGCIISYSGENELKYEKAWELLDLPEEIKQYGTPLPVKEAKDDEYYIETIATFAAYRGRGIATKLLTSLLESNTHVKWSLNCDINNEAALKLYKKVGFISDGQIELYKHMYHHLIV

InterPro domains:
  IPR000182 GNAT domain [PF00583] (53-164)
  IPR000182 GNAT domain [PS51186] (1-183)
  IPR016181 Acyl-CoA N-acyltransferase [SSF55729] (2-177)
  IPR052829 N-acetyltransferase domain-containing protein [PTHR43259] (37-182)

CATH classification: 3.40.630.30